Protein AF-W5N809-F1 (afdb_monomer)

Structure (mmCIF, N/CA/C/O backbone):
data_AF-W5N809-F1
#
_entry.id   AF-W5N809-F1
#
loop_
_atom_site.group_PDB
_atom_site.id
_atom_site.type_symbol
_atom_site.label_atom_id
_atom_site.label_alt_id
_atom_site.label_comp_id
_atom_site.label_asym_id
_atom_site.label_entity_id
_atom_site.label_seq_id
_atom_site.pdbx_PDB_ins_code
_atom_site.Cartn_x
_atom_site.Cartn_y
_atom_site.Cartn_z
_atom_site.occupancy
_atom_site.B_iso_or_equiv
_atom_site.auth_seq_id
_atom_site.auth_comp_id
_atom_site.auth_asym_id
_atom_site.auth_atom_id
_atom_site.pdbx_PDB_model_num
ATOM 1 N N . MET A 1 1 ? 4.120 -49.396 17.254 1.00 45.12 1 MET A N 1
ATOM 2 C CA . MET A 1 1 ? 3.481 -48.370 18.105 1.00 45.12 1 MET A CA 1
ATOM 3 C C . MET A 1 1 ? 2.300 -47.808 17.339 1.00 45.12 1 MET A C 1
ATOM 5 O O . MET A 1 1 ? 2.415 -47.616 16.138 1.00 45.12 1 MET A O 1
ATOM 9 N N . SER A 1 2 ? 1.157 -47.740 18.014 1.00 42.94 2 SER A N 1
ATOM 10 C CA . SER A 1 2 ? -0.187 -47.775 17.434 1.00 42.94 2 SER A CA 1
ATOM 11 C C . SER A 1 2 ? -0.578 -46.507 16.678 1.00 42.94 2 SER A C 1
ATOM 13 O O . SER A 1 2 ? -0.330 -45.399 17.140 1.00 42.94 2 SER A O 1
ATOM 15 N N . VAL A 1 3 ? -1.250 -46.720 15.551 1.00 56.84 3 VAL A N 1
ATOM 16 C CA . VAL A 1 3 ? -1.992 -45.737 14.760 1.00 56.84 3 VAL A CA 1
ATOM 17 C C . VAL A 1 3 ? -3.218 -45.287 15.561 1.00 56.84 3 VAL A C 1
ATOM 19 O O . VAL A 1 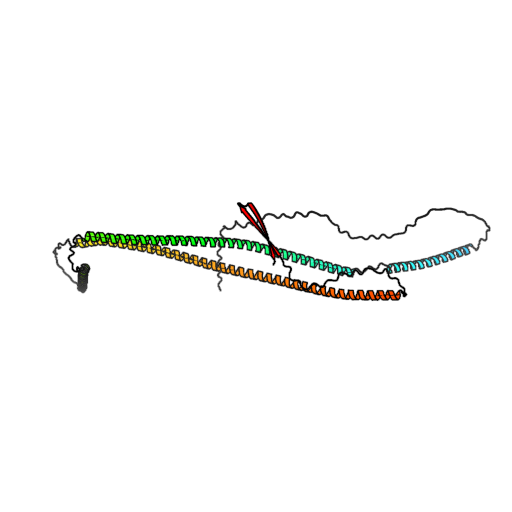3 ? -3.950 -46.144 16.051 1.00 56.84 3 VAL A O 1
ATOM 22 N N . TYR A 1 4 ? -3.454 -43.978 15.667 1.00 46.62 4 TYR A N 1
ATOM 23 C CA . TYR A 1 4 ? -4.775 -43.414 15.958 1.00 46.62 4 TYR A CA 1
ATOM 24 C C . TYR A 1 4 ? -4.985 -42.173 15.092 1.00 46.62 4 TYR A C 1
ATOM 26 O O . TYR A 1 4 ? -4.542 -41.073 15.410 1.00 46.62 4 TYR A O 1
ATOM 34 N N . SER A 1 5 ? -5.649 -42.397 13.961 1.00 52.38 5 SER A N 1
ATOM 35 C CA . SER A 1 5 ? -6.382 -41.378 13.221 1.00 52.38 5 SER A CA 1
ATOM 36 C C . SER A 1 5 ? -7.607 -40.977 14.046 1.00 52.38 5 SER A C 1
ATOM 38 O O . SER A 1 5 ? -8.384 -41.848 14.439 1.00 52.38 5 SER A O 1
ATOM 40 N N . LEU A 1 6 ? -7.794 -39.680 14.289 1.00 42.66 6 LEU A N 1
ATOM 41 C CA . LEU A 1 6 ? -9.067 -39.120 14.745 1.00 42.66 6 LEU A CA 1
ATOM 42 C C . LEU A 1 6 ? -9.562 -38.063 13.745 1.00 42.66 6 LEU A C 1
ATOM 44 O O . LEU A 1 6 ? -8.736 -37.440 13.078 1.00 42.66 6 LEU A O 1
ATOM 48 N N . PRO A 1 7 ? -10.889 -37.913 13.592 1.00 53.91 7 PRO A N 1
ATOM 49 C CA . PRO A 1 7 ? -11.519 -37.414 12.375 1.00 53.91 7 PRO A CA 1
ATOM 50 C C . PRO A 1 7 ? -11.712 -35.893 12.391 1.00 53.91 7 PRO A C 1
ATOM 52 O O . PRO A 1 7 ? -11.989 -35.308 13.437 1.00 53.91 7 PRO A O 1
ATOM 55 N N . GLU A 1 8 ? -11.635 -35.276 11.210 1.00 42.34 8 GLU A N 1
ATOM 56 C CA . GLU A 1 8 ? -12.064 -33.894 10.970 1.00 42.34 8 GLU A CA 1
ATOM 57 C C . GLU A 1 8 ? -13.555 -33.705 11.315 1.00 42.34 8 GLU A C 1
ATOM 59 O O . GLU A 1 8 ? -14.395 -34.483 10.848 1.00 42.34 8 GLU A O 1
ATOM 64 N N . PRO A 1 9 ? -13.932 -32.655 12.065 1.00 47.25 9 PRO A N 1
ATOM 65 C CA . PRO A 1 9 ? -15.312 -32.207 12.115 1.00 47.25 9 PRO A CA 1
ATOM 66 C C . PRO A 1 9 ? -15.609 -31.327 10.894 1.00 47.25 9 PRO A C 1
ATOM 68 O O . PRO A 1 9 ? -15.139 -30.195 10.780 1.00 47.25 9 PRO A O 1
ATOM 71 N N . ALA A 1 10 ? -16.428 -31.853 9.986 1.00 45.56 10 ALA A N 1
ATOM 72 C CA . ALA A 1 10 ? -17.086 -31.069 8.952 1.00 45.56 10 ALA A CA 1
ATOM 73 C C . ALA A 1 10 ? -18.069 -30.082 9.607 1.00 45.56 10 ALA A C 1
ATOM 75 O O . ALA A 1 10 ? -19.110 -30.487 10.126 1.00 45.56 10 ALA A O 1
ATOM 76 N N . TYR A 1 11 ? -17.749 -28.789 9.567 1.00 43.16 11 TYR A N 1
ATOM 77 C CA . TYR A 1 11 ? -18.704 -27.723 9.860 1.00 43.16 11 TYR A CA 1
ATOM 78 C C . TYR A 1 11 ? -19.358 -27.256 8.548 1.00 43.16 11 TYR A C 1
ATOM 80 O O . TYR A 1 11 ? -18.646 -26.832 7.635 1.00 43.16 11 TYR A O 1
ATOM 88 N N . PRO A 1 12 ? -20.697 -27.315 8.414 1.00 53.00 12 PRO A N 1
ATOM 89 C CA . PRO A 1 12 ? -21.391 -26.703 7.293 1.00 53.00 12 PRO A CA 1
ATOM 90 C C . PRO A 1 12 ? -21.351 -25.178 7.445 1.00 53.00 12 PRO A C 1
ATOM 92 O O . PRO A 1 12 ? -21.864 -24.623 8.416 1.00 53.00 12 PRO A O 1
ATOM 95 N N . MET A 1 13 ? -20.734 -24.506 6.473 1.00 42.03 13 MET A N 1
ATOM 96 C CA . MET A 1 13 ? -20.798 -23.052 6.315 1.00 42.03 13 MET A CA 1
ATOM 97 C C . MET A 1 13 ? -22.267 -22.599 6.215 1.00 42.03 13 MET A C 1
ATOM 99 O O . MET A 1 13 ? -22.999 -23.128 5.376 1.00 42.03 13 MET A O 1
ATOM 103 N N . PRO A 1 14 ? -22.717 -21.611 7.007 1.00 50.41 14 PRO A N 1
ATOM 104 C CA . PRO A 1 14 ? -24.023 -20.995 6.814 1.00 50.41 14 PRO A CA 1
ATOM 105 C C . PRO A 1 14 ? -24.088 -20.275 5.457 1.00 50.41 14 PRO A C 1
ATOM 107 O O . PRO A 1 14 ? -23.320 -19.349 5.194 1.00 50.41 14 PRO A O 1
ATOM 110 N N . GLU A 1 15 ? -25.033 -20.677 4.602 1.00 48.53 15 GLU A N 1
ATOM 111 C CA . GLU A 1 15 ? -25.402 -20.019 3.340 1.00 48.53 15 GLU A CA 1
ATOM 112 C C . GLU A 1 15 ? -25.991 -18.615 3.577 1.00 48.53 15 GLU A C 1
ATOM 114 O O . GLU A 1 15 ? -27.173 -18.373 3.348 1.00 48.53 15 GLU A O 1
ATOM 119 N N . ARG A 1 16 ? -25.207 -17.653 4.068 1.00 47.84 16 ARG A N 1
ATOM 120 C CA . ARG A 1 16 ? -25.655 -16.254 4.184 1.00 47.84 16 ARG A CA 1
ATOM 121 C C . ARG A 1 16 ? -24.536 -15.230 4.023 1.00 47.84 16 ARG A C 1
ATOM 123 O O . ARG A 1 16 ? -24.536 -14.231 4.713 1.00 47.84 16 ARG A O 1
ATOM 130 N N . PHE A 1 17 ? -23.636 -15.417 3.059 1.00 43.97 17 PHE A N 1
ATOM 131 C CA . PHE A 1 17 ? -22.855 -14.303 2.484 1.00 43.97 17 PHE A CA 1
ATOM 132 C C . PHE A 1 17 ? -22.517 -14.520 0.995 1.00 43.97 17 PHE A C 1
ATOM 134 O O . PHE A 1 17 ? -21.490 -14.082 0.492 1.00 43.97 17 PHE A O 1
ATOM 141 N N . SER A 1 18 ? -23.413 -15.160 0.237 1.00 40.22 18 SER A N 1
ATOM 142 C CA . SER A 1 18 ? -23.245 -15.369 -1.214 1.00 40.22 18 SER A CA 1
ATOM 143 C C . SER A 1 18 ? -23.862 -14.263 -2.083 1.00 40.22 18 SER A C 1
ATOM 145 O O . SER A 1 18 ? -24.192 -14.517 -3.238 1.00 40.22 18 SER A O 1
ATOM 147 N N . GLN A 1 19 ? -24.060 -13.040 -1.570 1.00 44.53 19 GLN A N 1
ATOM 148 C CA . GLN A 1 19 ? -24.781 -12.000 -2.327 1.00 44.53 19 GLN A CA 1
ATOM 149 C C . GLN A 1 19 ? -24.095 -10.645 -2.516 1.00 44.53 19 GLN A C 1
ATOM 151 O O . GLN A 1 19 ? -24.745 -9.745 -3.039 1.00 44.53 19 GLN A O 1
ATOM 156 N N . LEU A 1 20 ? -22.796 -10.484 -2.242 1.00 44.31 20 LEU A N 1
ATOM 157 C CA . LEU A 1 20 ? -22.139 -9.197 -2.544 1.00 44.31 20 LEU A CA 1
ATOM 158 C C . LEU A 1 20 ? -20.791 -9.247 -3.260 1.00 44.31 20 LEU A C 1
ATOM 160 O O . LEU A 1 20 ? -20.145 -8.218 -3.402 1.00 44.31 20 LEU A O 1
ATOM 164 N N . ILE A 1 21 ? -20.426 -10.386 -3.849 1.00 41.78 21 ILE A N 1
ATOM 165 C CA . ILE A 1 21 ? -19.386 -10.416 -4.883 1.00 41.78 21 ILE A CA 1
ATOM 166 C C . ILE A 1 21 ? -19.882 -11.296 -6.030 1.00 41.78 21 ILE A C 1
ATOM 168 O O . ILE A 1 21 ? -19.600 -12.488 -6.108 1.00 41.78 21 ILE A O 1
ATOM 172 N N . LYS A 1 22 ? -20.665 -10.703 -6.938 1.00 37.28 22 LYS A N 1
ATOM 173 C CA . LYS A 1 22 ? -20.749 -11.231 -8.302 1.00 37.28 22 LYS A CA 1
ATOM 174 C C . LYS A 1 22 ? -19.493 -10.749 -9.029 1.00 37.28 22 LYS A C 1
ATOM 176 O O . LYS A 1 22 ? -19.336 -9.532 -9.146 1.00 37.28 22 LYS A O 1
ATOM 181 N N . PRO A 1 23 ? -18.632 -11.625 -9.573 1.00 36.91 23 PRO A N 1
ATOM 182 C CA . PRO A 1 23 ? -17.748 -11.184 -10.635 1.00 36.91 23 PRO A CA 1
ATOM 183 C C . PRO A 1 23 ? -18.656 -10.771 -11.794 1.00 36.91 23 PRO A C 1
ATOM 185 O O . PRO A 1 23 ? -19.463 -11.563 -12.286 1.00 36.91 23 PRO A O 1
ATOM 188 N N . SER A 1 24 ? -18.590 -9.500 -12.182 1.00 31.48 24 SER A N 1
ATOM 189 C CA . SER A 1 24 ? -19.286 -9.004 -13.362 1.00 31.48 24 SER A CA 1
ATOM 190 C C . SER A 1 24 ? -18.660 -9.657 -14.594 1.00 31.48 24 SER A C 1
ATOM 192 O O . SER A 1 24 ? -17.727 -9.145 -15.203 1.00 31.48 24 SER A O 1
ATOM 194 N N . SER A 1 25 ? -19.160 -10.835 -14.957 1.00 47.28 25 SER A N 1
ATOM 195 C CA . SER A 1 25 ? -18.941 -11.441 -16.260 1.00 47.28 25 SER A CA 1
ATOM 196 C C . SER A 1 25 ? -19.860 -10.748 -17.263 1.00 47.28 25 SER A C 1
ATOM 198 O O . SER A 1 25 ? -20.949 -11.237 -17.576 1.00 47.28 25 SER A O 1
ATOM 200 N N . ARG A 1 26 ? -19.437 -9.584 -17.760 1.00 35.19 26 ARG A N 1
ATOM 201 C CA . ARG A 1 26 ? -19.942 -9.014 -19.011 1.00 35.19 26 ARG A CA 1
ATOM 202 C C . ARG A 1 26 ? -18.791 -8.408 -19.815 1.00 35.19 26 ARG A C 1
ATOM 204 O O . ARG A 1 26 ? -18.358 -7.304 -19.530 1.00 35.19 26 ARG A O 1
ATOM 211 N N . LEU A 1 27 ? -18.419 -9.161 -20.859 1.00 35.66 27 LEU A N 1
ATOM 212 C CA . LEU A 1 27 ? -17.997 -8.708 -22.195 1.00 35.66 27 LEU A CA 1
ATOM 213 C C . LEU A 1 27 ? -16.630 -7.993 -22.237 1.00 35.66 27 LEU A C 1
ATOM 215 O O . LEU A 1 27 ? -16.499 -6.862 -21.803 1.00 35.66 27 LEU A O 1
ATOM 219 N N . SER A 1 28 ? -15.531 -8.553 -22.751 1.00 42.38 28 SER A N 1
ATOM 220 C CA . SER A 1 28 ? -15.336 -9.245 -24.038 1.00 42.38 28 SER A CA 1
ATOM 221 C C . SER A 1 28 ? -16.000 -8.558 -25.240 1.00 42.38 28 SER A C 1
ATOM 223 O O . SER A 1 28 ? -16.699 -9.212 -26.003 1.00 42.38 28 SER A O 1
ATOM 225 N N . SER A 1 29 ? -15.782 -7.253 -25.434 1.00 40.00 29 SER A N 1
ATOM 226 C CA . SER A 1 29 ? -15.787 -6.641 -26.777 1.00 40.00 29 SER A CA 1
ATOM 227 C C . SER A 1 29 ? -15.299 -5.189 -26.746 1.00 40.00 29 SER A C 1
ATOM 229 O O . SER A 1 29 ? -16.107 -4.274 -26.655 1.00 40.00 29 SER A O 1
ATOM 231 N N . LEU A 1 30 ? -13.993 -4.963 -26.886 1.00 36.69 30 LEU A N 1
ATOM 232 C CA . LEU A 1 30 ? -13.459 -3.712 -27.447 1.00 36.69 30 LEU A CA 1
ATOM 233 C C . LEU A 1 30 ? -12.203 -4.017 -28.282 1.00 36.69 30 LEU A C 1
ATOM 235 O O . LEU A 1 30 ? -11.138 -3.435 -28.120 1.00 36.69 30 LEU A O 1
ATOM 239 N N . THR A 1 31 ? -12.337 -4.954 -29.219 1.00 43.19 31 THR A N 1
ATOM 240 C CA . THR A 1 31 ? -11.533 -4.973 -30.444 1.00 43.19 31 THR A CA 1
ATOM 241 C C . THR A 1 31 ? -12.338 -4.250 -31.516 1.00 43.19 31 THR A C 1
ATOM 243 O O . THR A 1 31 ? -13.269 -4.805 -32.091 1.00 43.19 31 THR A O 1
ATOM 246 N N . GLY A 1 32 ? -12.033 -2.976 -31.768 1.00 36.75 32 GLY A N 1
ATOM 247 C CA . GLY A 1 32 ? -12.775 -2.250 -32.797 1.00 36.75 32 GLY A CA 1
ATOM 248 C C . GLY A 1 32 ? -12.589 -0.744 -32.833 1.00 36.75 32 GLY A C 1
ATOM 249 O O . GLY A 1 32 ? -13.577 -0.031 -32.744 1.00 36.75 32 GLY A O 1
ATOM 250 N N . LEU A 1 33 ? -11.361 -0.257 -33.039 1.00 31.53 33 LEU A N 1
ATOM 251 C CA . LEU A 1 33 ? -11.151 0.937 -33.870 1.00 31.53 33 LEU A CA 1
ATOM 252 C C . LEU A 1 33 ? -9.714 1.020 -34.414 1.00 31.53 33 LEU A C 1
ATOM 254 O O . LEU A 1 33 ? -9.012 2.009 -34.239 1.00 31.53 33 LEU A O 1
ATOM 258 N N . VAL A 1 34 ? -9.279 -0.009 -35.147 1.00 32.19 34 VAL A N 1
ATOM 259 C CA . VAL A 1 34 ? -8.199 0.173 -36.128 1.00 32.19 34 VAL A CA 1
ATOM 260 C C . VAL A 1 34 ? -8.836 0.772 -37.379 1.00 32.19 34 VAL A C 1
ATOM 262 O O . VAL A 1 34 ? -9.317 0.063 -38.264 1.00 32.19 34 VAL A O 1
ATOM 265 N N . ARG A 1 35 ? -8.871 2.105 -37.457 1.00 32.38 35 ARG A N 1
ATOM 266 C CA . ARG A 1 35 ? -9.074 2.794 -38.735 1.00 32.38 35 ARG A CA 1
ATOM 267 C C . ARG A 1 35 ? -7.762 2.768 -39.518 1.00 32.38 35 ARG A C 1
ATOM 269 O O . ARG A 1 35 ? -6.883 3.595 -39.336 1.00 32.38 35 ARG A O 1
ATOM 276 N N . LYS A 1 36 ? -7.670 1.740 -40.361 1.00 30.50 36 LYS A N 1
ATOM 277 C CA . LYS A 1 36 ? -7.179 1.733 -41.746 1.00 30.50 36 LYS A CA 1
ATOM 278 C C . LYS A 1 36 ? -6.449 3.014 -42.200 1.00 30.50 36 LYS A C 1
ATOM 280 O O . LYS A 1 36 ? -7.088 3.995 -42.564 1.00 30.50 36 LYS A O 1
ATOM 285 N N . ALA A 1 37 ? -5.129 2.916 -42.320 1.00 27.19 37 ALA A N 1
ATOM 286 C CA . ALA A 1 37 ? -4.354 3.642 -43.319 1.00 27.19 37 ALA A CA 1
ATOM 287 C C . ALA A 1 37 ? -3.410 2.640 -44.001 1.00 27.19 37 ALA A C 1
ATOM 289 O O . ALA A 1 37 ? -2.415 2.200 -43.441 1.00 27.19 37 ALA A O 1
ATOM 290 N N . SER A 1 38 ? -3.871 2.198 -45.167 1.00 31.34 38 SER A N 1
ATOM 291 C CA . SER A 1 38 ? -3.137 1.909 -46.399 1.00 31.34 38 SER A CA 1
ATOM 292 C C . SER A 1 38 ? -1.698 1.387 -46.318 1.00 31.34 38 SER A C 1
ATOM 294 O O . SER A 1 38 ? -0.768 2.056 -45.882 1.00 31.34 38 SER A O 1
ATOM 296 N N . SER A 1 39 ? -1.536 0.206 -46.910 1.00 35.53 39 SER A N 1
ATOM 297 C CA . SER A 1 39 ? -0.289 -0.418 -47.340 1.00 35.53 39 SER A CA 1
ATOM 298 C C . SER A 1 39 ? 0.699 0.547 -48.014 1.00 35.53 39 SER A C 1
ATOM 300 O O . SER A 1 39 ? 0.448 1.039 -49.114 1.00 35.53 39 SER A O 1
ATOM 302 N N . LEU A 1 40 ? 1.867 0.704 -47.403 1.00 34.59 40 LEU A N 1
ATOM 303 C CA . LEU A 1 40 ? 3.130 1.051 -48.055 1.00 34.59 40 LEU A CA 1
ATOM 304 C C . LEU A 1 40 ? 4.036 -0.160 -47.776 1.00 34.59 40 LEU A C 1
ATOM 306 O O . LEU A 1 40 ? 4.520 -0.338 -46.668 1.00 34.59 40 LEU A O 1
ATOM 310 N N . GLY A 1 41 ? 4.118 -1.161 -48.650 1.00 33.22 41 GLY A N 1
ATOM 311 C CA . GLY A 1 41 ? 4.627 -0.989 -50.003 1.00 33.22 41 GLY A CA 1
ATOM 312 C C . GLY A 1 41 ? 6.129 -0.742 -49.908 1.00 33.22 41 GLY A C 1
ATOM 313 O O . GLY A 1 41 ? 6.576 0.382 -50.097 1.00 33.22 41 GLY A O 1
ATOM 314 N N . GLY A 1 42 ? 6.889 -1.774 -49.531 1.00 33.72 42 GLY A N 1
ATOM 315 C CA . GLY A 1 42 ? 8.346 -1.737 -49.563 1.00 33.72 42 GLY A CA 1
ATOM 316 C C . GLY A 1 42 ? 8.808 -1.534 -51.000 1.00 33.72 42 GLY A C 1
ATOM 317 O O . GLY A 1 42 ? 8.682 -2.435 -51.824 1.00 33.72 42 GLY A O 1
ATOM 318 N N . ILE A 1 43 ? 9.310 -0.339 -51.298 1.00 36.75 43 ILE A N 1
ATOM 319 C CA . ILE A 1 43 ? 9.938 -0.012 -52.574 1.00 36.75 43 ILE A CA 1
ATOM 320 C C . ILE A 1 43 ? 11.444 -0.023 -52.333 1.00 36.75 43 ILE A C 1
ATOM 322 O O . ILE A 1 43 ? 12.013 0.861 -51.699 1.00 36.75 43 ILE A O 1
ATOM 326 N N . THR A 1 44 ? 12.083 -1.067 -52.841 1.00 45.66 44 THR A N 1
ATOM 327 C CA . THR A 1 44 ? 13.513 -1.089 -53.140 1.00 45.66 44 THR A CA 1
ATOM 328 C C . THR A 1 44 ? 13.837 0.011 -54.159 1.00 45.66 44 THR A C 1
ATOM 330 O O . THR A 1 44 ? 13.128 0.099 -55.165 1.00 45.66 44 THR A O 1
ATOM 333 N N . PRO A 1 45 ? 14.909 0.806 -54.013 1.00 42.03 45 PRO A N 1
ATOM 334 C CA . PRO A 1 45 ? 15.388 1.618 -55.121 1.00 42.03 45 PRO A CA 1
ATOM 335 C C . PRO A 1 45 ? 16.126 0.710 -56.117 1.00 42.03 45 PRO A C 1
ATOM 337 O O . PRO A 1 45 ? 17.269 0.314 -55.904 1.00 42.03 45 PRO A O 1
ATOM 340 N N . THR A 1 46 ? 15.456 0.349 -57.212 1.00 35.69 46 THR A N 1
ATOM 341 C CA . THR A 1 46 ? 16.099 -0.228 -58.398 1.00 35.69 46 THR A CA 1
ATOM 342 C C . THR A 1 46 ? 16.739 0.903 -59.198 1.00 35.69 46 THR A C 1
ATOM 344 O O . THR A 1 46 ? 16.056 1.636 -59.912 1.00 35.69 46 THR A O 1
ATOM 347 N N . THR A 1 47 ? 18.058 1.048 -59.104 1.00 36.62 47 THR A N 1
ATOM 348 C CA . THR A 1 47 ? 18.829 1.939 -59.976 1.00 36.62 47 THR A CA 1
ATOM 349 C C . THR A 1 47 ? 18.927 1.304 -61.365 1.00 36.62 47 THR A C 1
ATOM 351 O O . THR A 1 47 ? 19.732 0.407 -61.601 1.00 36.62 47 THR A O 1
ATOM 354 N N . ARG A 1 48 ? 18.077 1.750 -62.298 1.00 34.16 48 ARG A N 1
ATOM 355 C CA . ARG A 1 48 ? 18.260 1.524 -63.738 1.00 34.16 48 ARG A CA 1
ATOM 356 C C . ARG A 1 48 ? 19.378 2.441 -64.234 1.00 34.16 48 ARG A C 1
ATOM 358 O O . ARG A 1 48 ? 19.208 3.655 -64.234 1.00 34.16 48 ARG A O 1
ATOM 365 N N . ILE A 1 49 ? 20.486 1.868 -64.696 1.00 34.94 49 ILE A N 1
ATOM 366 C CA . ILE A 1 49 ? 21.454 2.566 -65.549 1.00 34.94 49 ILE A CA 1
ATOM 367 C C . ILE A 1 49 ? 21.338 1.940 -66.934 1.00 34.94 49 ILE A C 1
ATOM 369 O O . ILE A 1 49 ? 21.797 0.826 -67.175 1.00 34.94 49 ILE A O 1
ATOM 373 N N . SER A 1 50 ? 20.654 2.661 -67.818 1.00 32.94 50 SER A N 1
ATOM 374 C CA . SER A 1 50 ? 20.619 2.391 -69.249 1.00 32.94 50 SER A CA 1
ATOM 375 C C . SER A 1 50 ? 21.958 2.795 -69.859 1.00 32.94 50 SER A C 1
ATOM 377 O O . SER A 1 50 ? 22.401 3.932 -69.711 1.00 32.94 50 SER A O 1
ATOM 379 N N . THR A 1 51 ? 22.594 1.860 -70.556 1.00 36.28 51 THR A N 1
ATOM 380 C CA . THR A 1 51 ? 23.765 2.097 -71.400 1.00 36.28 51 THR A CA 1
ATOM 381 C C . THR A 1 51 ? 23.351 2.870 -72.649 1.00 36.28 51 THR A C 1
ATOM 383 O O . THR A 1 51 ? 22.521 2.401 -73.428 1.00 36.28 51 THR A O 1
ATOM 386 N N . SER A 1 52 ? 23.938 4.046 -72.840 1.00 31.00 52 SER A N 1
ATOM 387 C CA . SER A 1 52 ? 23.867 4.843 -74.059 1.00 31.00 52 SER A CA 1
ATOM 388 C C . SER A 1 52 ? 24.671 4.168 -75.174 1.00 31.00 52 SER A C 1
ATOM 390 O O . SER A 1 52 ? 25.900 4.186 -75.177 1.00 31.00 52 SER A O 1
ATOM 392 N N . SER A 1 53 ? 23.970 3.563 -76.132 1.00 34.19 53 SER A N 1
ATOM 393 C CA . SER A 1 53 ? 24.525 3.186 -77.429 1.00 34.19 53 SER A CA 1
ATOM 394 C C . SER A 1 53 ? 24.222 4.267 -78.467 1.00 34.19 53 SER A C 1
ATOM 396 O O . SER A 1 53 ? 23.178 4.920 -78.470 1.00 34.19 53 SER A O 1
ATOM 398 N N . LEU A 1 54 ? 25.228 4.475 -79.307 1.00 31.45 54 LEU A N 1
ATOM 399 C CA . LEU A 1 54 ? 25.368 5.494 -80.334 1.00 31.45 54 LEU A CA 1
ATOM 400 C C . LEU A 1 54 ? 24.211 5.471 -81.344 1.00 31.45 54 LEU A C 1
ATOM 402 O O . LEU A 1 54 ? 23.919 4.433 -81.932 1.00 31.45 54 LEU A O 1
ATOM 406 N N . SER A 1 55 ? 23.626 6.638 -81.611 1.00 32.47 55 SER A N 1
ATOM 407 C CA . SER A 1 55 ? 22.828 6.888 -82.813 1.00 32.47 55 SER A CA 1
ATOM 408 C C . SER A 1 55 ? 23.569 7.903 -83.684 1.00 32.47 55 SER A C 1
ATOM 410 O O . SER A 1 55 ? 23.691 9.080 -83.356 1.00 32.47 55 SER A O 1
ATOM 412 N N . MET A 1 56 ? 24.134 7.400 -84.780 1.00 39.00 56 MET A N 1
ATOM 413 C CA . MET A 1 56 ? 24.642 8.190 -85.899 1.00 39.00 56 MET A CA 1
ATOM 414 C C . MET A 1 56 ? 23.469 8.520 -86.832 1.00 39.00 56 MET A C 1
ATOM 416 O O . MET A 1 56 ? 22.724 7.602 -87.183 1.00 39.00 56 MET A O 1
ATOM 420 N N . PRO A 1 57 ? 23.286 9.778 -87.263 1.00 37.78 57 PRO A N 1
ATOM 421 C CA . PRO A 1 57 ? 22.331 10.102 -88.310 1.00 37.78 57 PRO A CA 1
ATOM 422 C C . PRO A 1 57 ? 22.925 9.790 -89.691 1.00 37.78 57 PRO A C 1
ATOM 424 O O . PRO A 1 57 ? 24.028 10.211 -90.036 1.00 37.78 57 PRO A O 1
ATOM 427 N N . LEU A 1 58 ? 22.160 9.028 -90.471 1.00 31.28 58 LEU A N 1
ATOM 428 C CA . LEU A 1 58 ? 22.399 8.709 -91.873 1.00 31.28 58 LEU A CA 1
ATOM 429 C C . LEU A 1 58 ? 21.967 9.902 -92.738 1.00 31.28 58 LEU A C 1
ATOM 431 O O . LEU A 1 58 ? 20.778 10.207 -92.828 1.00 31.28 58 LEU A O 1
ATOM 435 N N . THR A 1 59 ? 22.930 10.556 -93.385 1.00 33.88 59 THR A N 1
ATOM 436 C CA . THR A 1 59 ? 22.687 11.592 -94.396 1.00 33.88 59 THR A CA 1
ATOM 437 C C . THR A 1 59 ? 22.740 10.962 -95.787 1.00 33.88 59 THR A C 1
ATOM 439 O O . THR A 1 59 ? 23.723 10.328 -96.163 1.00 33.88 59 THR A O 1
ATOM 442 N N . LEU A 1 60 ? 21.659 11.143 -96.539 1.00 30.80 60 LEU A N 1
ATOM 443 C CA . LEU A 1 60 ? 21.451 10.732 -97.926 1.00 30.80 60 LEU A CA 1
ATOM 444 C C . LEU A 1 60 ? 21.895 11.860 -98.873 1.00 30.80 60 LEU A C 1
ATOM 446 O O . LEU A 1 60 ? 21.263 12.913 -98.846 1.00 30.80 60 LEU A O 1
ATOM 450 N N . TYR A 1 61 ? 22.912 11.648 -99.727 1.00 32.97 61 TYR A N 1
ATOM 451 C CA . TYR A 1 61 ? 23.124 12.453 -100.948 1.00 32.97 61 TYR A CA 1
ATOM 452 C C . TYR A 1 61 ? 24.142 11.843 -101.947 1.00 32.97 61 TYR A C 1
ATOM 454 O O . TYR A 1 61 ? 25.298 11.656 -101.582 1.00 32.97 61 TYR A O 1
ATOM 462 N N . GLY A 1 62 ? 23.707 11.632 -103.206 1.00 30.41 62 GLY A N 1
ATOM 463 C CA . GLY A 1 62 ? 24.499 11.521 -104.462 1.00 30.41 62 GLY A CA 1
ATOM 464 C C . GLY A 1 62 ? 25.375 10.264 -104.656 1.00 30.41 62 GLY A C 1
ATOM 465 O O . GLY A 1 62 ? 26.032 9.826 -103.731 1.00 30.41 62 GLY A O 1
ATOM 466 N N . GLY A 1 63 ? 25.502 9.593 -105.807 1.00 31.38 63 GLY A N 1
ATOM 467 C CA . GLY A 1 63 ? 25.128 9.862 -107.199 1.00 31.38 63 GLY A CA 1
ATOM 468 C C . GLY A 1 63 ? 26.292 9.463 -108.139 1.00 31.38 63 GLY A C 1
ATOM 469 O O . GLY A 1 63 ? 27.363 10.041 -108.019 1.00 31.38 63 GLY A O 1
ATOM 470 N N . GLY A 1 64 ? 26.063 8.529 -109.083 1.00 30.42 64 GLY A N 1
ATOM 471 C CA . GLY A 1 64 ? 26.910 8.234 -110.270 1.00 30.42 64 GLY A CA 1
ATOM 472 C C . GLY A 1 64 ? 28.164 7.367 -110.024 1.00 30.42 64 GLY A C 1
ATOM 473 O O . GLY A 1 64 ? 28.803 7.485 -108.993 1.00 30.42 64 GLY A O 1
ATOM 474 N N . GLY A 1 65 ? 28.615 6.454 -110.888 1.00 32.00 65 GLY A N 1
ATOM 475 C CA . GLY A 1 65 ? 28.232 6.027 -112.235 1.00 32.00 65 GLY A CA 1
ATOM 476 C C . GLY A 1 65 ? 29.075 4.790 -112.618 1.00 32.00 65 GLY A C 1
ATOM 477 O O . GLY A 1 65 ? 30.144 4.565 -112.053 1.00 32.00 65 GLY A O 1
ATOM 478 N N . GLY A 1 66 ? 28.561 3.956 -113.527 1.00 32.16 66 GLY A N 1
ATOM 479 C CA . GLY A 1 66 ? 29.226 2.752 -114.041 1.00 32.16 66 GLY A CA 1
ATOM 480 C C . GLY A 1 66 ? 29.815 2.919 -115.450 1.00 32.16 66 GLY A C 1
ATOM 481 O O . GLY A 1 66 ? 29.602 3.940 -116.099 1.00 32.16 66 GLY A O 1
ATOM 482 N N . GLY A 1 67 ? 30.492 1.861 -115.920 1.00 32.28 67 GLY A N 1
ATOM 483 C CA . GLY A 1 67 ? 31.014 1.670 -117.289 1.00 32.28 67 GLY A CA 1
ATOM 484 C C . GLY A 1 67 ? 32.553 1.637 -117.323 1.00 32.28 67 GLY A C 1
ATOM 485 O O . GLY A 1 67 ? 33.181 2.532 -116.782 1.00 32.28 67 GLY A O 1
ATOM 486 N N . GLY A 1 68 ? 33.274 0.651 -117.865 1.00 32.19 68 GLY A N 1
ATOM 487 C CA . GLY A 1 68 ? 32.941 -0.428 -118.797 1.00 32.19 68 GLY A CA 1
ATOM 488 C C . GLY A 1 68 ? 33.523 -0.150 -120.194 1.00 32.19 68 GLY A C 1
ATOM 489 O O . GLY A 1 68 ? 33.081 0.804 -120.825 1.00 32.19 68 GLY A O 1
ATOM 490 N N . SER A 1 69 ? 34.398 -1.052 -120.688 1.00 38.53 69 SER A N 1
ATOM 491 C CA . SER A 1 69 ? 34.946 -1.172 -122.075 1.00 38.53 69 SER A CA 1
ATOM 492 C C . SER A 1 69 ? 36.245 -0.383 -122.365 1.00 38.53 69 SER A C 1
ATOM 494 O O . SER A 1 69 ? 36.416 0.703 -121.837 1.00 38.53 69 SER A O 1
ATOM 496 N N . SER A 1 70 ? 37.209 -0.791 -123.208 1.00 37.25 70 SER A N 1
ATOM 497 C CA . SER A 1 70 ? 37.496 -2.008 -124.000 1.00 37.25 70 SER A CA 1
ATOM 498 C C . SER A 1 70 ? 38.808 -1.805 -124.800 1.00 37.25 70 SER A C 1
ATOM 500 O O . SER A 1 70 ? 39.135 -0.664 -125.111 1.00 37.25 70 SER A O 1
ATOM 502 N N . ALA A 1 71 ? 39.406 -2.919 -125.261 1.00 36.88 71 ALA A N 1
ATOM 503 C CA . ALA A 1 71 ? 40.207 -3.111 -126.494 1.00 36.88 71 ALA A CA 1
ATOM 504 C C . ALA A 1 71 ? 41.754 -3.149 -126.409 1.00 36.88 71 ALA A C 1
ATOM 506 O O . ALA A 1 71 ? 42.398 -2.190 -125.999 1.00 36.88 71 ALA A O 1
ATOM 507 N N . GLY A 1 72 ? 42.339 -4.255 -126.914 1.00 35.22 72 GLY A N 1
ATOM 508 C CA . GLY A 1 72 ? 43.780 -4.359 -127.203 1.00 35.22 72 GLY A CA 1
ATOM 509 C C . GLY A 1 72 ? 44.402 -5.764 -127.367 1.00 35.22 72 GLY A C 1
ATOM 510 O O . GLY A 1 72 ? 45.389 -6.043 -126.711 1.00 35.22 72 GLY A O 1
ATOM 511 N N . SER A 1 73 ? 43.814 -6.634 -128.202 1.00 39.94 73 SER A N 1
ATOM 512 C CA . SER A 1 73 ? 44.402 -7.762 -128.978 1.00 39.94 73 SER A CA 1
ATOM 513 C C . SER A 1 73 ? 45.811 -8.332 -128.650 1.00 39.94 73 SER A C 1
ATOM 515 O O . SER A 1 73 ? 46.810 -7.642 -128.823 1.00 39.94 73 SER A O 1
ATOM 517 N N . CYS A 1 74 ? 45.921 -9.646 -128.385 1.00 41.53 74 CYS A N 1
ATOM 518 C CA . CYS A 1 74 ? 46.501 -10.638 -129.323 1.00 41.53 74 CYS A CA 1
ATOM 519 C C . CYS A 1 74 ? 46.418 -12.082 -128.771 1.00 41.53 74 CYS A C 1
ATOM 521 O O . CYS A 1 74 ? 46.261 -12.317 -127.578 1.00 41.53 74 CYS A O 1
ATOM 523 N N . SER A 1 75 ? 46.432 -13.043 -129.693 1.00 37.75 75 SER A N 1
ATOM 524 C CA . SER A 1 75 ? 45.954 -14.424 -129.580 1.00 37.75 75 SER A CA 1
ATOM 525 C C . SER A 1 75 ? 47.103 -15.446 -129.606 1.00 37.75 75 SER A C 1
ATOM 527 O O . SER A 1 75 ? 48.028 -15.295 -130.394 1.00 37.75 75 SER A O 1
ATOM 529 N N . SER A 1 76 ? 46.942 -16.528 -128.830 1.00 39.75 76 SER A N 1
ATOM 530 C CA . SER A 1 76 ? 47.475 -17.895 -129.037 1.00 39.75 76 SER A CA 1
ATOM 531 C C . SER A 1 76 ? 48.982 -18.188 -128.889 1.00 39.75 76 SER A C 1
ATOM 533 O O . SER A 1 76 ? 49.729 -18.147 -129.860 1.00 39.75 76 SER A O 1
ATOM 535 N N . LEU A 1 77 ? 49.365 -18.719 -127.716 1.00 48.47 77 LEU A N 1
ATOM 536 C CA . LEU A 1 77 ? 50.427 -19.730 -127.543 1.00 48.47 77 LEU A CA 1
ATOM 537 C C . LEU A 1 77 ? 49.915 -20.834 -126.597 1.00 48.47 77 LEU A C 1
ATOM 539 O O . LEU A 1 77 ? 50.047 -20.785 -125.381 1.00 48.47 77 LEU A O 1
ATOM 543 N N . ILE A 1 78 ? 49.234 -21.818 -127.177 1.00 53.19 78 ILE A N 1
ATOM 544 C CA . ILE A 1 78 ? 48.638 -22.969 -126.490 1.00 53.19 78 ILE A CA 1
ATOM 545 C C . ILE A 1 78 ? 49.728 -24.038 -126.295 1.00 53.19 78 ILE A C 1
ATOM 547 O O . ILE A 1 78 ? 50.255 -24.540 -127.285 1.00 53.19 78 ILE A O 1
ATOM 551 N N . GLY A 1 79 ? 50.049 -24.419 -125.046 1.00 49.09 79 GLY A N 1
ATOM 552 C CA . GLY A 1 79 ? 50.736 -25.699 -124.776 1.00 49.09 79 GLY A CA 1
ATOM 553 C C . GLY A 1 79 ? 51.501 -25.875 -123.452 1.00 49.09 79 GLY A C 1
ATOM 554 O O . GLY A 1 79 ? 51.506 -26.982 -122.922 1.00 49.09 79 GLY A O 1
ATOM 555 N N . ALA A 1 80 ? 52.111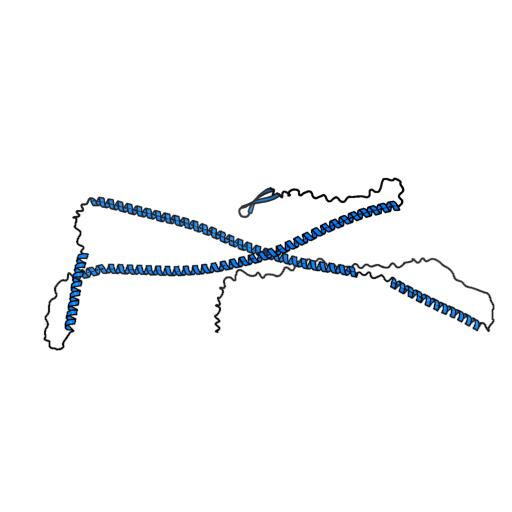 -24.827 -122.883 1.00 52.16 80 ALA A N 1
ATOM 556 C CA . ALA A 1 80 ? 52.920 -24.912 -121.645 1.00 52.16 80 ALA A CA 1
ATOM 557 C C . ALA A 1 80 ? 52.371 -24.050 -120.489 1.00 52.16 80 ALA A C 1
ATOM 559 O O . ALA A 1 80 ? 52.577 -24.357 -119.311 1.00 52.16 80 ALA A O 1
ATOM 560 N N . ASP A 1 81 ? 51.587 -23.024 -120.825 1.00 56.41 81 ASP A N 1
ATOM 561 C CA . ASP A 1 81 ? 51.056 -22.051 -119.874 1.00 56.41 81 ASP A CA 1
ATOM 562 C C . ASP A 1 81 ? 49.946 -22.602 -118.980 1.00 56.41 81 ASP A C 1
ATOM 564 O O . ASP A 1 81 ? 49.796 -22.132 -117.864 1.00 56.41 81 ASP A O 1
ATOM 568 N N . GLY A 1 82 ? 49.196 -23.635 -119.380 1.00 56.62 82 GLY A N 1
ATOM 569 C CA . GLY A 1 82 ? 48.113 -24.199 -118.553 1.00 56.62 82 GLY A CA 1
ATOM 570 C C . GLY A 1 82 ? 48.598 -24.781 -117.216 1.00 56.62 82 GLY A C 1
ATOM 571 O O . GLY A 1 82 ? 47.935 -24.658 -116.189 1.00 56.62 82 GLY A O 1
ATOM 572 N N . LYS A 1 83 ? 49.798 -25.375 -117.205 1.00 72.12 83 LYS A N 1
ATOM 573 C CA . LYS A 1 83 ? 50.408 -25.929 -115.987 1.00 72.12 83 LYS A CA 1
ATOM 574 C C . LYS A 1 83 ? 51.069 -24.838 -115.144 1.00 72.12 83 LYS A C 1
ATOM 576 O O . LYS A 1 83 ? 50.901 -24.839 -113.931 1.00 72.12 83 LYS A O 1
ATOM 581 N N . ALA A 1 84 ? 51.755 -23.888 -115.781 1.00 70.19 84 ALA A N 1
ATOM 582 C CA . ALA A 1 84 ? 52.355 -22.737 -115.104 1.00 70.19 84 ALA A CA 1
ATOM 583 C C . ALA A 1 84 ? 51.295 -21.790 -114.508 1.00 70.19 84 ALA A C 1
ATOM 585 O O . ALA A 1 84 ? 51.475 -21.269 -113.412 1.00 70.19 84 ALA A O 1
ATOM 586 N N . THR A 1 85 ? 50.154 -21.617 -115.178 1.00 68.75 85 THR A N 1
ATOM 587 C CA . THR A 1 85 ? 49.004 -20.848 -114.675 1.00 68.75 85 THR A CA 1
ATOM 588 C C . THR A 1 85 ? 48.298 -21.563 -113.527 1.00 68.75 85 THR A C 1
ATOM 590 O O . THR A 1 85 ? 47.980 -20.914 -112.534 1.00 68.75 85 THR A O 1
ATOM 593 N N . MET A 1 86 ? 48.131 -22.891 -113.587 1.00 78.06 86 MET A N 1
ATOM 594 C CA . MET A 1 86 ? 47.642 -23.681 -112.446 1.00 78.06 86 MET A CA 1
ATOM 595 C C . MET A 1 86 ? 48.602 -23.644 -111.255 1.00 78.06 86 MET A C 1
ATOM 597 O O . MET A 1 86 ? 48.161 -23.597 -110.111 1.00 78.06 86 MET A O 1
ATOM 601 N N . GLN A 1 87 ? 49.908 -23.625 -111.511 1.00 80.62 87 GLN A N 1
ATOM 602 C CA . GLN A 1 87 ? 50.914 -23.504 -110.464 1.00 80.62 87 GLN A CA 1
ATOM 603 C C . GLN A 1 87 ? 50.904 -22.104 -109.842 1.00 80.62 87 GLN A C 1
ATOM 605 O O . GLN A 1 87 ? 50.844 -22.001 -108.628 1.00 80.62 87 GLN A O 1
ATOM 610 N N . ASN A 1 88 ? 50.786 -21.040 -110.643 1.00 84.75 88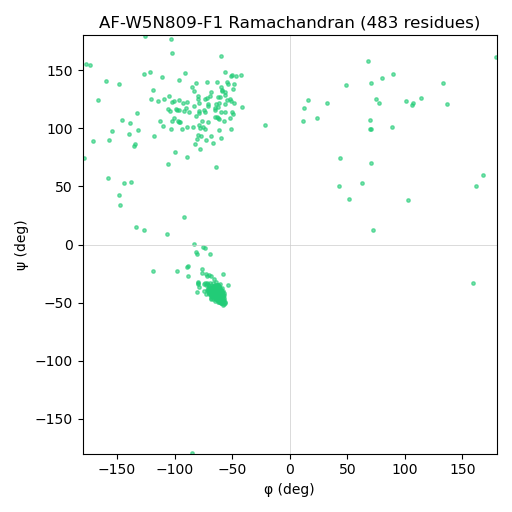 ASN A N 1
ATOM 611 C CA . ASN A 1 88 ? 50.608 -19.672 -110.148 1.00 84.75 88 ASN A CA 1
ATOM 612 C C . ASN A 1 88 ? 49.324 -19.512 -109.315 1.00 84.75 88 ASN A C 1
ATOM 614 O O . ASN A 1 88 ? 49.334 -18.853 -108.277 1.00 84.75 88 ASN A O 1
ATOM 618 N N . LEU A 1 89 ? 48.220 -20.142 -109.736 1.00 86.25 89 LEU A N 1
ATOM 619 C CA . LEU A 1 89 ? 46.983 -20.177 -108.954 1.00 86.25 89 LEU A CA 1
ATOM 620 C C . LEU A 1 89 ? 47.166 -20.928 -107.633 1.00 86.25 89 LEU A C 1
ATOM 622 O O . LEU A 1 89 ? 46.699 -20.449 -106.603 1.00 86.25 89 LEU A O 1
ATOM 626 N N . ASN A 1 90 ? 47.851 -22.070 -107.649 1.00 86.38 90 ASN A N 1
ATOM 627 C CA . ASN A 1 90 ? 48.133 -22.847 -106.446 1.00 86.38 90 ASN A CA 1
ATOM 628 C C . ASN A 1 90 ? 49.102 -22.124 -105.501 1.00 86.38 90 ASN A C 1
ATOM 630 O O . ASN A 1 90 ? 48.877 -22.146 -104.297 1.00 86.38 90 ASN A O 1
ATOM 634 N N . ASP A 1 91 ? 50.112 -21.427 -106.021 1.00 86.81 91 ASP A N 1
ATOM 635 C CA . ASP A 1 91 ? 51.046 -20.611 -105.238 1.00 86.81 91 ASP A CA 1
ATOM 636 C C . ASP A 1 91 ? 50.322 -19.408 -104.616 1.00 86.81 91 ASP A C 1
ATOM 638 O O . ASP A 1 91 ? 50.523 -19.078 -103.447 1.00 86.81 91 ASP A O 1
ATOM 642 N N . ARG A 1 92 ? 49.396 -18.788 -105.362 1.00 89.56 92 ARG A N 1
ATOM 643 C CA . ARG A 1 92 ? 48.494 -17.753 -104.834 1.00 89.56 92 ARG A CA 1
ATOM 644 C C . ARG A 1 92 ? 47.568 -18.309 -103.760 1.00 89.56 92 ARG A C 1
ATOM 646 O O . ARG A 1 92 ? 47.410 -17.676 -102.722 1.00 89.56 92 ARG A O 1
ATOM 653 N N . LEU A 1 93 ? 46.969 -19.479 -103.976 1.00 91.62 93 LEU A N 1
ATOM 654 C CA . LEU A 1 93 ? 46.102 -20.134 -102.998 1.00 91.62 93 LEU A CA 1
ATOM 655 C C . LEU A 1 93 ? 46.885 -20.537 -101.742 1.00 91.62 93 LEU A C 1
ATOM 657 O O . LEU A 1 93 ? 46.386 -20.343 -100.641 1.00 91.62 93 LEU A O 1
ATOM 661 N N . ALA A 1 94 ? 48.127 -21.000 -101.881 1.00 88.62 94 ALA A N 1
ATOM 662 C CA . ALA A 1 94 ? 49.027 -21.265 -100.763 1.00 88.62 94 ALA A CA 1
ATOM 663 C C . ALA A 1 94 ? 49.347 -19.981 -99.983 1.00 88.62 94 ALA A C 1
ATOM 665 O O . ALA A 1 94 ? 49.210 -19.969 -98.762 1.00 88.62 94 ALA A O 1
ATOM 666 N N . ALA A 1 95 ? 49.657 -18.878 -100.674 1.00 91.00 95 ALA A N 1
ATOM 667 C CA . ALA A 1 95 ? 49.861 -17.577 -100.040 1.00 91.00 95 ALA A CA 1
ATOM 668 C C . ALA A 1 95 ? 48.593 -17.067 -99.327 1.00 91.00 95 ALA A C 1
ATOM 670 O O . ALA A 1 95 ? 48.682 -16.515 -98.228 1.00 91.00 95 ALA A O 1
ATOM 671 N N . TYR A 1 96 ? 47.402 -17.284 -99.900 1.00 93.81 96 TYR A N 1
ATOM 672 C CA . TYR A 1 96 ? 46.133 -16.969 -99.239 1.00 93.81 96 TYR A CA 1
ATOM 673 C C . TYR A 1 96 ? 45.886 -17.856 -98.019 1.00 93.81 96 TYR A C 1
ATOM 675 O O . TYR A 1 96 ? 45.499 -17.336 -96.978 1.00 93.81 96 TYR A O 1
ATOM 683 N N . LEU A 1 97 ? 46.145 -19.161 -98.100 1.00 93.00 97 LEU A N 1
ATOM 684 C CA . LEU A 1 97 ? 46.004 -20.082 -96.970 1.00 93.00 97 LEU A CA 1
ATOM 685 C C . LEU A 1 97 ? 46.981 -19.750 -95.840 1.00 93.00 97 LEU A C 1
ATOM 687 O O . LEU A 1 97 ? 46.604 -19.784 -94.672 1.00 93.00 97 LEU A O 1
ATOM 691 N N . GLU A 1 98 ? 48.217 -19.382 -96.164 1.00 92.75 98 GLU A N 1
ATOM 692 C CA . GLU A 1 98 ? 49.202 -18.933 -95.182 1.00 92.75 98 GLU A CA 1
ATOM 693 C C . GLU A 1 98 ? 48.792 -17.598 -94.552 1.00 92.75 98 GLU A C 1
ATOM 695 O O . GLU A 1 98 ? 48.879 -17.424 -93.333 1.00 92.75 98 GLU A O 1
ATOM 700 N N . LYS A 1 99 ? 48.222 -16.684 -95.350 1.00 94.31 99 LYS A N 1
ATOM 701 C CA . LYS A 1 99 ? 47.656 -15.443 -94.822 1.00 94.31 99 LYS A CA 1
ATOM 702 C C . LYS A 1 99 ? 46.468 -15.707 -93.900 1.00 94.31 99 LYS A C 1
ATOM 704 O O . LYS A 1 99 ? 46.422 -15.104 -92.830 1.00 94.31 99 LYS A O 1
ATOM 709 N N . VAL A 1 100 ? 45.560 -16.611 -94.263 1.00 94.81 100 VAL A N 1
ATOM 710 C CA . VAL A 1 100 ? 44.422 -17.026 -93.426 1.00 94.81 100 VAL A CA 1
ATOM 711 C C . VAL A 1 100 ? 44.920 -17.621 -92.114 1.00 94.81 100 VAL A C 1
ATOM 713 O O . VAL A 1 100 ? 44.522 -17.130 -91.067 1.00 94.81 100 VAL A O 1
ATOM 716 N N . ARG A 1 101 ? 45.888 -18.546 -92.138 1.00 92.62 101 ARG A N 1
ATOM 717 C CA . ARG A 1 101 ? 46.492 -19.103 -90.912 1.00 92.62 101 ARG A CA 1
ATOM 718 C C . ARG A 1 101 ? 47.126 -18.028 -90.029 1.00 92.62 101 ARG A C 1
ATOM 720 O O . ARG A 1 101 ? 46.958 -18.051 -88.814 1.00 92.62 101 ARG A O 1
ATOM 727 N N . SER A 1 102 ? 47.831 -17.060 -90.625 1.00 95.06 102 SER A N 1
ATOM 728 C CA . SER A 1 102 ? 48.424 -15.942 -89.874 1.00 95.06 102 SER A CA 1
ATOM 729 C C . SER A 1 102 ? 47.364 -15.031 -89.243 1.00 95.06 102 SER A C 1
ATOM 731 O O . SER A 1 102 ? 47.544 -14.557 -88.123 1.00 95.06 102 SER A O 1
ATOM 733 N N . LEU A 1 103 ? 46.251 -14.802 -89.949 1.00 93.50 103 LEU A N 1
ATOM 734 C CA . LEU A 1 103 ? 45.138 -13.996 -89.463 1.00 93.50 103 LEU A CA 1
ATOM 735 C C . LEU A 1 103 ? 44.364 -14.737 -88.379 1.00 93.50 103 LEU A C 1
ATOM 737 O O . LEU A 1 103 ? 44.068 -1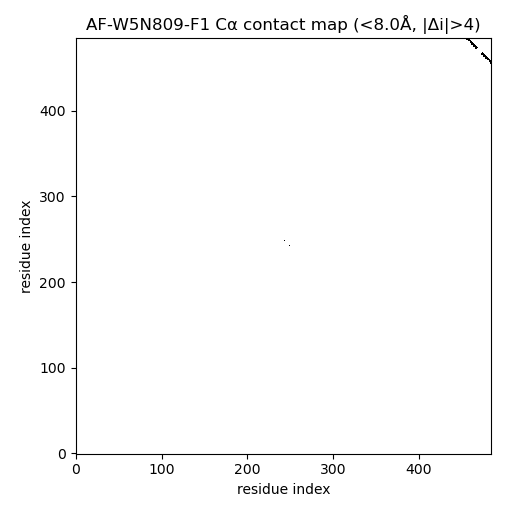4.130 -87.363 1.00 93.50 103 LEU A O 1
ATOM 741 N N . GLU A 1 104 ? 44.103 -16.032 -88.538 1.00 93.81 104 GLU A N 1
ATOM 742 C CA . GLU A 1 104 ? 43.477 -16.881 -87.520 1.00 93.81 104 GLU A CA 1
ATOM 743 C C . GLU A 1 104 ? 44.318 -16.931 -86.239 1.00 93.81 104 GLU A C 1
ATOM 745 O O . GLU A 1 104 ? 43.777 -16.766 -85.147 1.00 93.81 104 GLU A O 1
ATOM 750 N N . ALA A 1 105 ? 45.645 -17.060 -86.353 1.00 94.31 105 ALA A N 1
ATOM 751 C CA . ALA A 1 105 ? 46.550 -17.014 -85.205 1.00 94.31 105 ALA A CA 1
ATOM 752 C C . ALA A 1 105 ? 46.538 -15.640 -84.509 1.00 94.31 105 ALA A C 1
ATOM 754 O O . ALA A 1 105 ? 46.449 -15.562 -83.282 1.00 94.31 105 ALA A O 1
ATOM 755 N N . ALA A 1 106 ? 46.582 -14.548 -85.280 1.00 94.94 106 ALA A N 1
ATOM 756 C CA . ALA A 1 106 ? 46.489 -13.195 -84.735 1.00 94.94 106 ALA A CA 1
ATOM 757 C C . ALA A 1 106 ? 45.118 -12.924 -84.091 1.00 94.94 106 ALA A C 1
ATOM 759 O O . ALA A 1 106 ? 45.050 -12.272 -83.049 1.00 94.94 106 ALA A O 1
ATOM 760 N N . ASN A 1 107 ? 44.038 -13.449 -84.673 1.00 93.00 107 ASN A N 1
ATOM 761 C CA . ASN A 1 107 ? 42.687 -13.303 -84.144 1.00 93.00 107 ASN A CA 1
ATOM 762 C C . ASN A 1 107 ? 42.519 -14.106 -82.849 1.00 93.00 107 ASN A C 1
ATOM 764 O O . ASN A 1 107 ? 42.002 -13.574 -81.873 1.00 93.00 107 ASN A O 1
ATOM 768 N N . GLY A 1 108 ? 43.058 -15.327 -82.788 1.00 95.88 108 GLY A N 1
ATOM 769 C CA . GLY A 1 108 ? 43.103 -16.119 -81.558 1.00 95.88 108 GLY A CA 1
ATOM 770 C C . GLY A 1 108 ? 43.873 -15.418 -80.433 1.00 95.88 108 GLY A C 1
ATOM 771 O O . GLY A 1 108 ? 43.434 -15.412 -79.282 1.00 95.88 108 GLY A O 1
ATOM 772 N N . GLU A 1 109 ? 44.982 -14.750 -80.758 1.00 94.81 109 GLU A N 1
ATOM 773 C CA . GLU A 1 109 ? 45.746 -13.960 -79.786 1.00 94.81 109 GLU A CA 1
ATOM 774 C C . GLU A 1 109 ? 44.995 -12.697 -79.327 1.00 94.81 109 GLU A C 1
ATOM 776 O O . GLU A 1 109 ? 45.040 -12.338 -78.147 1.00 94.81 109 GLU A O 1
ATOM 781 N N . LEU A 1 110 ? 44.265 -12.026 -80.224 1.00 93.75 110 LEU A N 1
ATOM 782 C CA . LEU A 1 110 ? 43.401 -10.900 -79.861 1.00 93.75 110 LEU A CA 1
ATOM 783 C C . LEU A 1 110 ? 42.229 -11.346 -78.986 1.00 93.75 110 LEU A C 1
ATOM 785 O O . LEU A 1 110 ? 41.967 -10.707 -77.973 1.00 93.75 110 LEU A O 1
ATOM 789 N N . GLU A 1 111 ? 41.572 -12.461 -79.297 1.00 92.38 111 GLU A N 1
ATOM 790 C CA . GLU A 1 111 ? 40.512 -13.032 -78.460 1.00 92.38 111 GLU A CA 1
ATOM 791 C C . GLU A 1 111 ? 41.020 -13.426 -77.071 1.00 92.38 111 GLU A C 1
ATOM 793 O O . GLU A 1 111 ? 40.309 -13.254 -76.076 1.00 92.38 111 GLU A O 1
ATOM 798 N N . ARG A 1 112 ? 42.254 -13.936 -76.978 1.00 93.31 112 ARG A N 1
ATOM 799 C CA . ARG A 1 112 ? 42.908 -14.225 -75.698 1.00 93.31 112 ARG A CA 1
ATOM 800 C C . ARG A 1 112 ? 43.136 -12.942 -74.902 1.00 93.31 112 ARG A C 1
ATOM 802 O O . ARG A 1 112 ? 42.779 -12.888 -73.730 1.00 93.31 112 ARG A O 1
ATOM 809 N N . LYS A 1 113 ? 43.665 -11.894 -75.540 1.00 93.62 113 LYS A N 1
ATOM 810 C CA . LYS A 1 113 ? 43.860 -10.579 -74.908 1.00 93.62 113 LYS A CA 1
ATOM 811 C C . LYS A 1 113 ? 42.543 -9.936 -74.494 1.00 93.62 113 LYS A C 1
ATOM 813 O O . LYS A 1 113 ? 42.481 -9.367 -73.415 1.00 93.62 113 LYS A O 1
ATOM 818 N N . ILE A 1 114 ? 41.495 -10.043 -75.309 1.00 88.12 114 ILE A N 1
ATOM 819 C CA . ILE A 1 114 ? 40.156 -9.537 -74.995 1.00 88.12 114 ILE A CA 1
ATOM 820 C C . ILE A 1 114 ? 39.605 -10.257 -73.762 1.00 88.12 114 ILE A C 1
ATOM 822 O O . ILE A 1 114 ? 39.170 -9.594 -72.824 1.00 88.12 114 ILE A O 1
ATOM 826 N N . ARG A 1 115 ? 39.690 -11.593 -73.711 1.00 86.62 115 ARG A N 1
ATOM 827 C CA . ARG A 1 115 ? 39.282 -12.378 -72.534 1.00 86.62 115 ARG A CA 1
ATOM 828 C C . ARG A 1 115 ? 40.062 -11.993 -71.284 1.00 86.62 115 ARG A C 1
ATOM 830 O O . ARG A 1 115 ? 39.455 -11.654 -70.277 1.00 86.62 115 ARG A O 1
ATOM 837 N N . GLU A 1 116 ? 41.387 -11.949 -71.373 1.00 89.12 116 GLU A N 1
ATOM 838 C CA . GLU A 1 116 ? 42.258 -11.575 -70.255 1.00 89.12 116 GLU A CA 1
ATOM 839 C C . GLU A 1 116 ? 41.982 -10.139 -69.770 1.00 89.12 116 GLU A C 1
ATOM 841 O O . GLU A 1 116 ? 42.027 -9.845 -68.575 1.00 89.12 116 GLU A O 1
ATOM 846 N N . TRP A 1 117 ? 41.653 -9.232 -70.690 1.00 83.44 117 TRP A N 1
ATOM 847 C CA . TRP A 1 117 ? 41.285 -7.860 -70.367 1.00 83.44 117 TRP A CA 1
ATOM 848 C C . TRP A 1 117 ? 39.912 -7.777 -69.691 1.00 83.44 117 TRP A C 1
ATOM 850 O O . TRP A 1 117 ? 39.767 -7.027 -68.730 1.00 83.44 117 TRP A O 1
ATOM 860 N N . TYR A 1 118 ? 38.926 -8.570 -70.124 1.00 77.81 118 TYR A N 1
ATOM 861 C CA . TYR A 1 118 ? 37.624 -8.673 -69.456 1.00 77.81 118 TYR A CA 1
ATOM 862 C C . TYR A 1 118 ? 37.701 -9.366 -68.093 1.00 77.81 118 TYR A C 1
ATOM 864 O O . TYR A 1 118 ? 36.977 -8.969 -67.190 1.00 77.81 118 TYR A O 1
ATOM 872 N N . GLU A 1 119 ? 38.590 -10.340 -67.907 1.00 80.38 119 GLU A N 1
ATOM 873 C CA . GLU A 1 119 ? 38.817 -10.984 -66.607 1.00 80.38 119 GLU A CA 1
ATOM 874 C C . GLU A 1 119 ? 39.475 -10.022 -65.614 1.00 80.38 119 GLU A C 1
ATOM 876 O O . GLU A 1 119 ? 39.010 -9.877 -64.486 1.00 80.38 119 GLU A O 1
ATOM 881 N N . LYS A 1 120 ? 40.512 -9.290 -66.042 1.00 79.44 120 LYS A N 1
ATOM 882 C CA . LYS A 1 120 ? 41.201 -8.304 -65.189 1.00 79.44 120 LYS A CA 1
ATOM 883 C C . LYS A 1 120 ? 40.359 -7.065 -64.900 1.00 79.44 120 LYS A C 1
ATOM 885 O O . LYS A 1 120 ? 40.581 -6.389 -63.899 1.00 79.44 120 LYS A O 1
ATOM 890 N N . ARG A 1 121 ? 39.431 -6.737 -65.799 1.00 68.44 121 ARG A N 1
ATOM 891 C CA . ARG A 1 121 ? 38.554 -5.566 -65.706 1.00 68.44 121 ARG A CA 1
ATOM 892 C C . ARG A 1 121 ? 37.115 -5.928 -65.351 1.00 68.44 121 ARG A C 1
ATOM 894 O O . ARG A 1 121 ? 36.257 -5.044 -65.372 1.00 68.44 121 ARG A O 1
ATOM 901 N N . ALA A 1 122 ? 36.852 -7.185 -64.991 1.00 62.66 122 ALA A N 1
ATOM 902 C CA . ALA A 1 122 ? 35.616 -7.555 -64.326 1.00 62.66 122 ALA A CA 1
ATOM 903 C C . ALA A 1 122 ? 35.462 -6.602 -63.130 1.00 62.66 122 ALA A C 1
ATOM 905 O O . ALA A 1 122 ? 36.424 -6.437 -62.373 1.00 62.66 122 ALA A O 1
ATOM 906 N N . PRO A 1 123 ? 34.330 -5.885 -62.998 1.00 62.94 123 PRO A N 1
ATOM 907 C CA . PRO A 1 123 ? 34.157 -4.938 -61.911 1.00 62.94 123 PRO A CA 1
ATOM 908 C C . PRO A 1 123 ? 34.372 -5.703 -60.612 1.00 62.94 123 PRO A C 1
ATOM 910 O O . PRO A 1 123 ? 33.614 -6.622 -60.312 1.00 62.94 123 PRO A O 1
ATOM 913 N N . VAL A 1 124 ? 35.442 -5.355 -59.891 1.00 64.62 124 VAL A N 1
ATOM 914 C CA . VAL A 1 124 ? 35.751 -5.915 -58.576 1.00 64.62 124 VAL A CA 1
ATOM 915 C C . VAL A 1 124 ? 34.466 -5.806 -57.768 1.00 64.62 124 VAL A C 1
ATOM 917 O O . VAL A 1 124 ? 33.998 -4.692 -57.510 1.00 64.62 124 VAL A O 1
ATOM 920 N N . ALA A 1 125 ? 33.848 -6.944 -57.450 1.00 65.12 125 ALA A N 1
ATOM 921 C CA . ALA A 1 125 ? 32.731 -6.971 -56.527 1.00 65.12 125 ALA A CA 1
ATOM 922 C C . ALA A 1 125 ? 33.268 -6.356 -55.236 1.00 65.12 125 ALA A C 1
ATOM 924 O O . ALA A 1 125 ? 34.150 -6.918 -54.596 1.00 65.12 125 ALA A O 1
ATOM 925 N N . ARG A 1 126 ? 32.857 -5.122 -54.930 1.00 70.06 126 ARG A N 1
ATOM 926 C CA . ARG A 1 126 ? 33.307 -4.447 -53.715 1.00 70.06 126 ARG A CA 1
ATOM 927 C C . ARG A 1 126 ? 32.818 -5.296 -52.551 1.00 70.06 126 ARG A C 1
ATOM 929 O O . ARG A 1 126 ? 31.619 -5.538 -52.443 1.00 70.06 126 ARG A O 1
ATOM 936 N N . ASP A 1 127 ? 33.731 -5.755 -51.708 1.00 74.19 127 ASP A N 1
ATOM 937 C CA . ASP A 1 127 ? 33.384 -6.604 -50.574 1.00 74.19 127 ASP A CA 1
ATOM 938 C C . ASP A 1 127 ? 32.593 -5.798 -49.533 1.00 74.19 127 ASP A C 1
ATOM 940 O O . ASP A 1 127 ? 33.147 -5.143 -48.651 1.00 74.19 127 ASP A O 1
ATOM 944 N N . TYR A 1 128 ? 31.261 -5.847 -49.616 1.00 79.12 128 TYR A N 1
ATOM 945 C CA . TYR A 1 128 ? 30.361 -5.205 -48.651 1.00 79.12 128 TYR A CA 1
ATOM 946 C C . TYR A 1 128 ? 30.262 -5.964 -47.318 1.00 79.12 128 TYR A C 1
ATOM 948 O O . TYR A 1 128 ? 29.629 -5.480 -46.381 1.00 79.12 128 TYR A O 1
ATOM 956 N N . SER A 1 129 ? 30.938 -7.110 -47.192 1.00 86.06 129 SER A N 1
ATOM 957 C CA . SER A 1 129 ? 30.903 -7.983 -46.010 1.00 86.06 129 SER A CA 1
ATOM 958 C C . SER A 1 129 ? 31.236 -7.252 -44.700 1.00 86.06 129 SER A C 1
ATOM 960 O O . SER A 1 129 ? 30.647 -7.536 -43.655 1.00 86.06 129 SER A O 1
ATOM 962 N N . ALA A 1 130 ? 32.144 -6.270 -44.735 1.00 84.50 130 ALA A N 1
ATOM 963 C CA . ALA A 1 130 ? 32.474 -5.468 -43.557 1.00 84.50 130 ALA A CA 1
ATOM 964 C C . ALA A 1 130 ? 31.290 -4.594 -43.095 1.00 84.50 130 ALA A C 1
ATOM 966 O O . ALA A 1 130 ? 30.994 -4.546 -41.901 1.00 84.50 130 ALA A O 1
ATOM 967 N N . TYR A 1 131 ? 30.574 -3.963 -44.031 1.00 87.75 131 TYR A N 1
ATOM 968 C CA . TYR A 1 131 ? 29.377 -3.168 -43.736 1.00 87.75 131 TYR A CA 1
ATOM 969 C C . TYR A 1 131 ? 28.188 -4.046 -43.337 1.00 87.75 131 TYR A C 1
ATOM 971 O O . TYR A 1 131 ? 27.397 -3.674 -42.477 1.00 87.75 131 TYR A O 1
ATOM 979 N N . GLU A 1 132 ? 28.065 -5.244 -43.903 1.00 88.44 132 GLU A N 1
ATOM 980 C CA . GLU A 1 132 ? 27.022 -6.188 -43.498 1.00 88.44 132 GLU A CA 1
ATOM 981 C C . GLU A 1 132 ? 27.193 -6.636 -42.044 1.00 88.44 132 GLU A C 1
ATOM 983 O O . GLU A 1 132 ? 26.208 -6.711 -41.308 1.00 88.44 132 GLU A O 1
ATOM 988 N N . LYS A 1 133 ? 28.434 -6.856 -41.591 1.00 93.25 133 LYS A N 1
ATOM 989 C CA . LYS A 1 133 ? 28.726 -7.170 -40.184 1.00 93.25 133 LYS A CA 1
ATOM 990 C C . LYS A 1 133 ? 28.345 -6.022 -39.249 1.00 93.25 133 LYS A C 1
ATOM 992 O O . LYS A 1 133 ? 27.732 -6.275 -38.212 1.00 93.25 133 LYS A O 1
ATOM 997 N N . THR A 1 134 ? 28.657 -4.773 -39.605 1.00 93.56 134 THR A N 1
ATOM 998 C CA . THR A 1 134 ? 28.283 -3.614 -38.777 1.00 93.56 134 THR A CA 1
ATOM 999 C C . THR A 1 134 ? 26.769 -3.397 -38.762 1.00 93.56 134 THR A C 1
ATOM 1001 O O . THR A 1 134 ? 26.193 -3.221 -37.690 1.00 93.56 134 THR A O 1
ATOM 1004 N N . ILE A 1 135 ? 26.091 -3.515 -39.908 1.00 92.75 135 ILE A N 1
ATOM 1005 C CA . ILE A 1 135 ? 24.625 -3.428 -40.007 1.00 92.75 135 ILE A CA 1
ATOM 1006 C C . ILE A 1 135 ? 23.950 -4.548 -39.205 1.00 92.75 135 ILE A C 1
ATOM 1008 O O . ILE A 1 135 ? 22.966 -4.297 -38.510 1.00 92.75 135 ILE A O 1
ATOM 1012 N N . ALA A 1 136 ? 24.466 -5.778 -39.262 1.00 94.94 136 ALA A N 1
ATOM 1013 C CA . ALA A 1 136 ? 23.952 -6.890 -38.467 1.00 94.94 136 ALA A CA 1
ATOM 1014 C C . ALA A 1 136 ? 24.123 -6.641 -36.959 1.00 94.94 136 ALA A C 1
ATOM 1016 O O . ALA A 1 136 ? 23.188 -6.881 -36.192 1.00 94.94 136 ALA A O 1
ATOM 1017 N N . GLY A 1 137 ? 25.274 -6.101 -36.542 1.00 95.25 137 GLY A N 1
ATOM 1018 C CA . GLY A 1 137 ? 25.523 -5.684 -35.160 1.00 95.25 137 GLY A CA 1
ATOM 1019 C C . GLY A 1 137 ? 24.525 -4.627 -34.683 1.00 95.25 137 GLY A C 1
ATOM 1020 O O . GLY A 1 137 ? 23.872 -4.816 -33.656 1.00 95.25 137 GLY A O 1
ATOM 1021 N N . LEU A 1 138 ? 24.324 -3.571 -35.476 1.00 95.44 138 LEU A N 1
ATOM 1022 C CA . LEU A 1 138 ? 23.361 -2.507 -35.176 1.00 95.44 138 LEU A CA 1
ATOM 1023 C C . LEU A 1 138 ? 21.922 -3.030 -35.114 1.00 95.44 138 LEU A C 1
ATOM 1025 O O . LEU A 1 138 ? 21.191 -2.711 -34.180 1.00 95.44 138 LEU A O 1
ATOM 1029 N N . ARG A 1 139 ? 21.507 -3.893 -36.050 1.00 95.62 139 ARG A N 1
ATOM 1030 C CA . ARG A 1 139 ? 20.175 -4.524 -36.024 1.00 95.62 139 ARG A CA 1
ATOM 1031 C C . ARG A 1 139 ? 19.966 -5.367 -34.769 1.00 95.62 139 ARG A C 1
ATOM 1033 O O . ARG A 1 139 ? 18.896 -5.305 -34.168 1.00 95.62 139 ARG A O 1
ATOM 1040 N N . LYS A 1 140 ? 20.983 -6.127 -34.350 1.00 96.19 140 LYS A N 1
ATOM 1041 C CA . LYS A 1 140 ? 20.934 -6.915 -33.112 1.00 96.19 140 LYS A CA 1
ATOM 1042 C C . LYS A 1 140 ? 20.794 -6.012 -31.889 1.00 96.19 140 LYS A C 1
ATOM 1044 O O . LYS A 1 140 ? 19.977 -6.299 -31.018 1.00 96.19 140 LYS A O 1
ATOM 1049 N N . GLN A 1 141 ? 21.543 -4.913 -31.847 1.00 96.50 141 GLN A N 1
ATOM 1050 C CA . GLN A 1 141 ? 21.462 -3.935 -30.767 1.00 96.50 141 GLN A CA 1
ATOM 1051 C C . GLN A 1 141 ? 20.083 -3.264 -30.712 1.00 96.50 141 GLN A C 1
ATOM 1053 O O . GLN A 1 141 ? 19.487 -3.203 -29.642 1.00 96.50 141 GLN A O 1
ATOM 1058 N N . ILE A 1 142 ? 19.524 -2.852 -31.853 1.00 94.75 142 ILE A N 1
ATOM 1059 C CA . ILE A 1 142 ? 18.162 -2.298 -31.933 1.00 94.75 142 ILE A CA 1
ATOM 1060 C C . ILE A 1 142 ? 17.131 -3.318 -31.436 1.00 94.75 142 ILE A C 1
ATOM 1062 O O . ILE A 1 142 ? 16.251 -2.968 -30.650 1.00 94.75 142 ILE A O 1
ATOM 1066 N N . GLY A 1 143 ? 17.252 -4.586 -31.842 1.00 94.62 143 GLY A N 1
ATOM 1067 C CA . GLY A 1 143 ? 16.371 -5.655 -31.373 1.00 94.62 143 GLY A CA 1
ATOM 1068 C C . GLY A 1 143 ? 16.443 -5.847 -29.856 1.00 94.62 143 GLY A C 1
ATOM 1069 O O . GLY A 1 143 ? 15.406 -5.895 -29.195 1.00 94.62 143 GLY A O 1
ATOM 1070 N N . ALA A 1 144 ? 17.654 -5.879 -29.295 1.00 93.38 144 ALA A N 1
ATOM 1071 C CA . ALA A 1 144 ? 17.868 -5.995 -27.854 1.00 93.38 144 ALA A CA 1
ATOM 1072 C C . ALA A 1 144 ? 17.278 -4.800 -27.087 1.00 93.38 144 ALA A C 1
ATOM 1074 O O . ALA A 1 144 ? 16.549 -4.994 -26.116 1.00 93.38 144 ALA A O 1
ATOM 1075 N N . MET A 1 145 ? 17.513 -3.573 -27.566 1.00 92.44 145 MET A N 1
ATOM 1076 C CA . MET A 1 145 ? 16.948 -2.361 -26.965 1.00 92.44 145 MET A CA 1
ATOM 1077 C C . MET A 1 145 ? 15.421 -2.337 -27.053 1.00 92.44 145 MET A C 1
ATOM 1079 O O . MET A 1 145 ? 14.761 -1.930 -26.104 1.00 92.44 145 MET A O 1
ATOM 1083 N N . THR A 1 146 ? 14.838 -2.823 -28.150 1.00 93.44 146 THR A N 1
ATOM 1084 C CA . THR A 1 146 ? 13.378 -2.896 -28.311 1.00 93.44 146 THR A CA 1
ATOM 1085 C C . THR A 1 146 ? 12.756 -3.903 -27.339 1.00 93.44 146 THR A C 1
ATOM 1087 O O . THR A 1 146 ? 11.733 -3.612 -26.725 1.00 93.44 146 THR A O 1
ATOM 1090 N N . GLN A 1 147 ? 13.387 -5.065 -27.140 1.00 95.19 147 GLN A N 1
ATOM 1091 C CA . GLN A 1 147 ? 12.942 -6.057 -26.154 1.00 95.19 147 GLN A CA 1
ATOM 1092 C C . GLN A 1 147 ? 13.080 -5.540 -24.720 1.00 95.19 147 GLN A C 1
ATOM 1094 O O . GLN A 1 147 ? 12.182 -5.736 -23.901 1.00 95.19 147 GLN A O 1
ATOM 1099 N N . MET A 1 148 ? 14.182 -4.851 -24.419 1.00 93.00 148 MET A N 1
ATOM 1100 C CA . MET A 1 148 ? 14.389 -4.234 -23.113 1.00 93.00 148 MET A CA 1
ATOM 1101 C C . MET A 1 148 ? 13.364 -3.128 -22.850 1.00 93.00 148 MET A C 1
ATOM 1103 O O . MET A 1 148 ? 12.781 -3.094 -21.772 1.00 93.00 148 MET A O 1
ATOM 1107 N N . ASN A 1 149 ? 13.068 -2.292 -23.847 1.00 90.50 149 ASN A N 1
ATOM 1108 C CA . ASN A 1 149 ? 12.026 -1.273 -23.754 1.00 90.50 149 ASN A CA 1
ATOM 1109 C C . ASN A 1 149 ? 10.643 -1.905 -23.512 1.00 90.50 149 ASN A C 1
ATOM 1111 O O . ASN A 1 149 ? 9.944 -1.512 -22.586 1.00 90.50 149 ASN A O 1
ATOM 1115 N N . ALA A 1 150 ? 10.284 -2.965 -24.248 1.00 93.50 150 ALA A N 1
ATOM 1116 C CA . ALA A 1 150 ? 9.039 -3.702 -24.012 1.00 93.50 150 ALA A CA 1
ATOM 1117 C C . ALA A 1 150 ? 8.957 -4.275 -22.584 1.00 93.50 150 ALA A C 1
ATOM 1119 O O . ALA A 1 150 ? 7.914 -4.189 -21.939 1.00 93.50 150 ALA A O 1
ATOM 1120 N N . LYS A 1 151 ? 10.064 -4.812 -22.056 1.00 94.88 151 LYS A N 1
ATOM 1121 C CA . LYS A 1 151 ? 10.136 -5.301 -20.672 1.00 94.88 151 LYS A CA 1
ATOM 1122 C C . LYS A 1 151 ? 9.931 -4.176 -19.655 1.00 94.88 151 LYS A C 1
ATOM 1124 O O . LYS A 1 151 ? 9.186 -4.371 -18.700 1.00 94.88 151 LYS A O 1
ATOM 1129 N N . ILE A 1 152 ? 10.572 -3.025 -19.858 1.00 91.50 152 ILE A N 1
ATOM 1130 C CA . ILE A 1 152 ? 10.430 -1.857 -18.979 1.00 91.50 152 ILE A CA 1
ATOM 1131 C C . ILE A 1 152 ? 8.985 -1.350 -18.998 1.00 91.50 152 ILE A C 1
ATOM 1133 O O . ILE A 1 152 ? 8.420 -1.119 -17.937 1.00 91.50 152 ILE A O 1
ATOM 1137 N N . ILE A 1 153 ? 8.357 -1.251 -20.174 1.00 92.00 153 ILE A N 1
ATOM 1138 C CA . ILE A 1 153 ? 6.951 -0.839 -20.303 1.00 92.00 153 ILE A CA 1
ATOM 1139 C C . ILE A 1 153 ? 6.036 -1.767 -19.493 1.00 92.00 153 ILE A C 1
ATOM 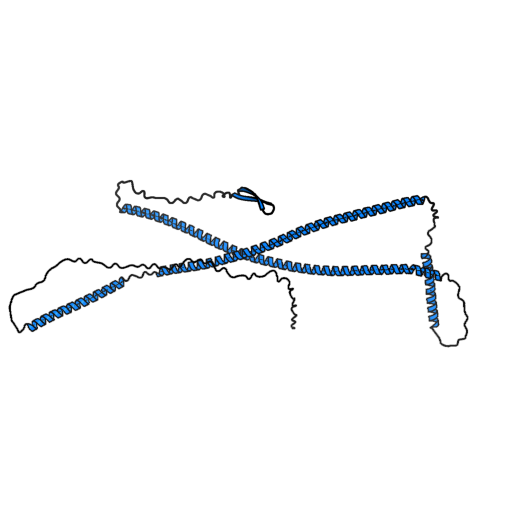1141 O O . ILE A 1 153 ? 5.242 -1.289 -18.690 1.00 92.00 153 ILE A O 1
ATOM 1145 N N . LEU A 1 154 ? 6.200 -3.087 -19.615 1.00 93.94 154 LEU A N 1
ATOM 1146 C CA . LEU A 1 154 ? 5.403 -4.042 -18.836 1.00 93.94 154 LEU A CA 1
ATOM 1147 C C . LEU A 1 154 ? 5.638 -3.920 -17.324 1.00 93.94 154 LEU A C 1
ATOM 1149 O O . LEU A 1 154 ? 4.707 -4.089 -16.541 1.00 93.94 154 LEU A O 1
ATOM 1153 N N . GLN A 1 155 ? 6.870 -3.634 -16.900 1.00 88.19 155 GLN A N 1
ATOM 1154 C CA . GLN A 1 155 ? 7.174 -3.391 -15.489 1.00 88.19 155 GLN A CA 1
ATOM 1155 C C . GLN A 1 155 ? 6.516 -2.105 -14.980 1.00 88.19 155 GLN A C 1
ATOM 1157 O O . GLN A 1 155 ? 6.003 -2.098 -13.864 1.00 88.19 155 GLN A O 1
ATOM 1162 N N . ILE A 1 156 ? 6.488 -1.049 -15.797 1.00 86.50 156 ILE A N 1
ATOM 1163 C CA . ILE A 1 156 ? 5.785 0.200 -15.487 1.00 86.50 156 ILE A CA 1
ATOM 1164 C C . ILE A 1 156 ? 4.286 -0.060 -15.342 1.00 86.50 156 ILE A C 1
ATOM 1166 O O . ILE A 1 156 ? 3.693 0.377 -14.360 1.00 86.50 156 ILE A O 1
ATOM 1170 N N . ASP A 1 157 ? 3.678 -0.786 -16.278 1.00 95.56 157 ASP A N 1
ATOM 1171 C CA . ASP A 1 157 ? 2.244 -1.079 -16.231 1.00 95.56 157 ASP A CA 1
ATOM 1172 C C . ASP A 1 157 ? 1.888 -1.950 -15.020 1.00 95.56 157 ASP A C 1
ATOM 1174 O O . ASP A 1 157 ? 0.908 -1.678 -14.332 1.00 95.56 157 ASP A O 1
ATOM 1178 N N . ASN A 1 158 ? 2.719 -2.943 -14.690 1.00 90.75 158 ASN A N 1
ATOM 1179 C CA . ASN A 1 158 ? 2.543 -3.752 -13.483 1.00 90.75 158 ASN A CA 1
ATOM 1180 C C . ASN A 1 158 ? 2.641 -2.901 -12.204 1.00 90.75 158 ASN A C 1
ATOM 1182 O O . ASN A 1 158 ? 1.768 -2.989 -11.343 1.00 90.75 158 ASN A O 1
ATOM 1186 N N . ALA A 1 159 ? 3.653 -2.031 -12.106 1.00 84.56 159 ALA A N 1
ATOM 1187 C CA . ALA A 1 159 ? 3.820 -1.138 -10.961 1.00 84.56 159 ALA A CA 1
ATOM 1188 C C . ALA A 1 159 ? 2.656 -0.141 -10.824 1.00 84.56 159 ALA A C 1
ATOM 1190 O O . ALA A 1 159 ? 2.226 0.153 -9.710 1.00 84.56 159 ALA A O 1
ATOM 1191 N N . ARG A 1 160 ? 2.116 0.352 -11.945 1.00 87.38 160 ARG A N 1
ATOM 1192 C CA . ARG A 1 160 ? 0.929 1.219 -11.961 1.00 87.38 160 ARG A CA 1
ATOM 1193 C C . ARG A 1 160 ? -0.312 0.492 -11.461 1.00 87.38 160 ARG A C 1
ATOM 1195 O O . ARG A 1 160 ? -0.968 1.009 -10.568 1.00 87.38 160 ARG A O 1
ATOM 1202 N N . LEU A 1 161 ? -0.584 -0.711 -11.969 1.00 92.75 161 LEU A N 1
ATOM 1203 C CA . LEU A 1 161 ? -1.715 -1.521 -11.505 1.00 92.75 161 LEU A CA 1
ATOM 1204 C C . LEU A 1 161 ? -1.610 -1.826 -10.006 1.00 92.75 161 LEU A C 1
ATOM 1206 O O . LEU A 1 161 ? -2.585 -1.665 -9.284 1.00 92.75 161 LEU A O 1
ATOM 1210 N N . ALA A 1 162 ? -0.416 -2.174 -9.519 1.00 84.31 162 ALA A N 1
ATOM 1211 C CA . ALA A 1 162 ? -0.195 -2.386 -8.092 1.00 84.31 162 ALA A CA 1
ATOM 1212 C C . ALA A 1 162 ? -0.442 -1.105 -7.270 1.00 84.31 162 ALA A C 1
ATOM 1214 O O . ALA A 1 162 ? -1.089 -1.155 -6.228 1.00 84.31 162 ALA A O 1
ATOM 1215 N N . SER A 1 163 ? 0.034 0.052 -7.744 1.00 85.19 163 SER A N 1
ATOM 1216 C CA . SER A 1 163 ? -0.227 1.346 -7.100 1.00 85.19 163 SER A CA 1
ATOM 1217 C C . SER A 1 163 ? -1.721 1.670 -7.037 1.00 85.19 163 SER A C 1
ATOM 1219 O O . SER A 1 163 ? -2.194 2.149 -6.006 1.00 85.19 163 SER A O 1
ATOM 1221 N N . ASP A 1 164 ? -2.462 1.425 -8.117 1.00 90.19 164 ASP A N 1
ATOM 1222 C CA . ASP A 1 164 ? -3.905 1.664 -8.168 1.00 90.19 164 ASP A CA 1
ATOM 1223 C C . ASP A 1 164 ? -4.663 0.701 -7.237 1.00 90.19 164 ASP A C 1
ATOM 1225 O O . ASP A 1 164 ? -5.556 1.134 -6.506 1.00 90.19 164 ASP A O 1
ATOM 1229 N N . ASP A 1 165 ? -4.247 -0.567 -7.160 1.00 92.31 165 ASP A N 1
ATOM 1230 C CA . ASP A 1 165 ? -4.791 -1.539 -6.205 1.00 92.31 165 ASP A CA 1
ATOM 1231 C C . ASP A 1 165 ? -4.580 -1.085 -4.749 1.00 92.31 165 ASP A C 1
ATOM 1233 O O . ASP A 1 165 ? -5.493 -1.194 -3.924 1.00 92.31 165 ASP A O 1
ATOM 1237 N N . PHE A 1 166 ? -3.402 -0.545 -4.408 1.00 81.75 166 PHE A N 1
ATOM 1238 C CA . PHE A 1 166 ? -3.163 0.013 -3.069 1.00 81.75 166 PHE A CA 1
ATOM 1239 C C . PHE A 1 166 ? -3.977 1.263 -2.803 1.00 81.75 166 PHE A C 1
ATOM 1241 O O . PHE A 1 166 ? -4.465 1.435 -1.689 1.00 81.75 166 PHE A O 1
ATOM 1248 N N . LYS A 1 167 ? -4.153 2.116 -3.811 1.00 89.56 167 LYS A N 1
ATOM 1249 C CA . LYS A 1 167 ? -4.970 3.316 -3.680 1.00 89.56 167 LYS A CA 1
ATOM 1250 C C . LYS A 1 167 ? -6.415 2.963 -3.330 1.00 89.56 167 LYS A C 1
ATOM 1252 O O . LYS A 1 167 ? -6.946 3.510 -2.371 1.00 89.56 167 LYS A O 1
ATOM 1257 N N . VAL A 1 168 ? -7.018 2.004 -4.037 1.00 88.44 168 VAL A N 1
ATOM 1258 C CA . VAL A 1 168 ? -8.389 1.544 -3.749 1.00 88.44 168 VAL A CA 1
ATOM 1259 C C . VAL A 1 168 ? -8.485 0.924 -2.353 1.00 88.44 168 VAL A C 1
ATOM 1261 O O . VAL A 1 168 ? -9.431 1.205 -1.620 1.00 88.44 168 VAL A O 1
ATOM 1264 N N . LYS A 1 169 ? -7.497 0.115 -1.943 1.00 90.75 169 LYS A N 1
ATOM 1265 C CA . LYS A 1 169 ? -7.453 -0.450 -0.583 1.00 90.75 169 LYS A CA 1
ATOM 1266 C C . LYS A 1 169 ? -7.344 0.633 0.489 1.00 90.75 169 LYS A C 1
ATOM 1268 O O . LYS A 1 169 ? -8.060 0.572 1.480 1.00 90.75 169 LYS A O 1
ATOM 1273 N N . TYR A 1 170 ? -6.491 1.633 0.277 1.00 86.00 170 TYR A N 1
ATOM 1274 C CA . TYR A 1 170 ? -6.350 2.769 1.184 1.00 86.00 170 TYR A CA 1
ATOM 1275 C C . TYR A 1 170 ? -7.651 3.572 1.294 1.00 86.00 170 TYR A C 1
ATOM 1277 O O . TYR A 1 170 ? -8.060 3.916 2.397 1.00 86.00 170 TYR A O 1
ATOM 1285 N N . GLU A 1 171 ? -8.327 3.842 0.175 1.00 87.00 171 GLU A N 1
ATOM 1286 C CA . GLU A 1 171 ? -9.620 4.535 0.174 1.00 87.00 171 GLU A CA 1
ATOM 1287 C C . GLU A 1 171 ? -10.692 3.742 0.944 1.00 87.00 171 GLU A C 1
ATOM 1289 O O . GLU A 1 171 ? -11.459 4.332 1.706 1.00 87.00 171 GLU A O 1
ATOM 1294 N N . ALA A 1 172 ? -10.713 2.411 0.810 1.00 87.69 172 ALA A N 1
ATOM 1295 C CA . ALA A 1 172 ? -11.625 1.546 1.557 1.00 87.69 172 ALA A CA 1
ATOM 1296 C C . ALA A 1 172 ? -11.333 1.544 3.070 1.00 87.69 172 ALA A C 1
ATOM 1298 O O . ALA A 1 172 ? -12.251 1.725 3.871 1.00 87.69 172 ALA A O 1
ATOM 1299 N N . GLU A 1 173 ? -10.067 1.397 3.468 1.00 85.06 173 GLU A N 1
ATOM 1300 C CA . GLU A 1 173 ? -9.647 1.463 4.876 1.00 85.06 173 GLU A CA 1
ATOM 1301 C C . GLU A 1 173 ? -9.920 2.840 5.491 1.00 85.06 173 GLU A C 1
ATOM 1303 O O . GLU A 1 173 ? -10.400 2.944 6.620 1.00 85.06 173 GLU A O 1
ATOM 1308 N N . LEU A 1 174 ? -9.684 3.918 4.738 1.00 89.38 174 LEU A N 1
ATOM 1309 C CA . LEU A 1 174 ? -9.996 5.274 5.178 1.00 89.38 174 LEU A CA 1
ATOM 1310 C C . LEU A 1 174 ? -11.498 5.443 5.443 1.00 89.38 174 LEU A C 1
ATOM 1312 O O . LEU A 1 174 ? -11.868 6.030 6.459 1.00 89.38 174 LEU A O 1
ATOM 1316 N N . ALA A 1 175 ? -12.355 4.913 4.568 1.00 89.94 175 ALA A N 1
ATOM 1317 C CA . ALA A 1 175 ? -13.803 4.958 4.753 1.00 89.94 175 ALA A CA 1
ATOM 1318 C C . ALA A 1 175 ? -14.251 4.171 5.999 1.00 89.94 175 ALA A C 1
ATOM 1320 O O . ALA A 1 175 ? -15.060 4.669 6.785 1.00 89.94 175 ALA A O 1
ATOM 1321 N N . LEU A 1 176 ? -13.689 2.977 6.225 1.00 86.38 176 LEU A N 1
ATOM 1322 C CA . LEU A 1 176 ? -13.952 2.189 7.435 1.00 86.38 176 LEU A CA 1
ATOM 1323 C C . LEU A 1 176 ? -13.501 2.934 8.694 1.00 86.38 176 LEU A C 1
ATOM 1325 O O . LEU A 1 176 ? -14.265 3.046 9.653 1.00 86.38 176 LEU A O 1
ATOM 1329 N N . ARG A 1 177 ? -12.296 3.512 8.677 1.00 88.19 177 ARG A N 1
ATOM 1330 C CA . ARG A 1 177 ? -11.772 4.315 9.785 1.00 88.19 177 ARG A CA 1
ATOM 1331 C C . ARG A 1 177 ? -12.679 5.504 10.093 1.00 88.19 177 ARG A C 1
ATOM 1333 O O . ARG A 1 177 ? -12.988 5.724 11.257 1.00 88.19 177 ARG A O 1
ATOM 1340 N N . GLN A 1 178 ? -13.134 6.239 9.078 1.00 90.00 178 GLN A N 1
ATOM 1341 C CA . GLN A 1 178 ? -14.067 7.356 9.260 1.00 90.00 178 GLN A CA 1
ATOM 1342 C C . GLN A 1 178 ? -15.398 6.905 9.877 1.00 90.00 178 GLN A C 1
ATOM 1344 O O . GLN A 1 178 ? -15.925 7.598 10.745 1.00 90.00 178 GLN A O 1
ATOM 1349 N N . SER A 1 179 ? -15.918 5.738 9.482 1.00 88.00 179 SER A N 1
ATOM 1350 C CA . SER A 1 179 ? -17.115 5.153 10.101 1.00 88.00 179 SER A CA 1
ATOM 1351 C C . SER A 1 179 ? -16.891 4.855 11.583 1.00 88.00 179 SER A C 1
ATOM 1353 O O . SER A 1 179 ? -17.686 5.274 12.417 1.00 88.00 179 SER A O 1
ATOM 1355 N N . VAL A 1 180 ? -15.782 4.194 11.927 1.00 93.62 180 VAL A N 1
ATOM 1356 C CA . VAL A 1 180 ? -15.453 3.872 13.325 1.00 93.62 180 VAL A CA 1
ATOM 1357 C C . VAL A 1 180 ? -15.242 5.140 14.151 1.00 93.62 180 VAL A C 1
ATOM 1359 O O . VAL A 1 180 ? -15.677 5.214 15.297 1.00 93.62 180 VAL A O 1
ATOM 1362 N N . GLU A 1 181 ? -14.604 6.168 13.592 1.00 92.50 181 GLU A N 1
ATOM 1363 C CA . GLU A 1 181 ? -14.459 7.453 14.277 1.00 92.50 181 GLU A CA 1
ATOM 1364 C C . GLU A 1 181 ? -15.808 8.127 14.533 1.00 92.50 181 GLU A C 1
ATOM 1366 O O . GLU A 1 181 ? -16.024 8.646 15.630 1.00 92.50 181 GLU A O 1
ATOM 1371 N N . ALA A 1 182 ? -16.730 8.077 13.568 1.00 95.19 182 ALA A N 1
ATOM 1372 C CA . ALA A 1 182 ? -18.091 8.565 13.757 1.00 95.19 182 ALA A CA 1
ATOM 1373 C C . ALA A 1 182 ? -18.817 7.794 14.872 1.00 95.19 182 ALA A C 1
ATOM 1375 O O . ALA A 1 182 ? -19.430 8.421 15.738 1.00 95.19 182 ALA A O 1
ATOM 1376 N N . ASP A 1 183 ? -18.679 6.465 14.915 1.00 94.50 183 ASP A N 1
ATOM 1377 C CA . ASP A 1 183 ? -19.256 5.624 15.968 1.00 94.50 183 ASP A CA 1
ATOM 1378 C C . ASP A 1 183 ? -18.661 5.949 17.345 1.00 94.50 183 ASP A C 1
ATOM 1380 O O . ASP A 1 183 ? -19.399 6.094 18.318 1.00 94.50 183 ASP A O 1
ATOM 1384 N N . VAL A 1 184 ? -17.342 6.146 17.451 1.00 92.19 184 VAL A N 1
ATOM 1385 C CA . VAL A 1 184 ? -16.680 6.545 18.707 1.00 92.19 184 VAL A CA 1
ATOM 1386 C C . VAL A 1 184 ? -17.183 7.904 19.186 1.00 92.19 184 VAL A C 1
ATOM 1388 O O . VAL A 1 184 ? -17.440 8.080 20.378 1.00 92.19 184 VAL A O 1
ATOM 1391 N N . VAL A 1 185 ? -17.335 8.875 18.283 1.00 96.81 185 VAL A N 1
ATOM 1392 C CA . VAL A 1 185 ? -17.907 10.186 18.621 1.00 96.81 185 VAL A CA 1
ATOM 1393 C C . VAL A 1 185 ? -19.365 10.041 19.066 1.00 96.81 185 VAL A C 1
ATOM 1395 O O . VAL A 1 185 ? -19.760 10.654 20.058 1.00 96.81 185 VAL A O 1
ATOM 1398 N N . GLY A 1 186 ? -20.150 9.196 18.394 1.00 97.19 186 GLY A N 1
ATOM 1399 C CA . GLY A 1 186 ? -21.525 8.876 18.780 1.00 97.19 186 GLY A CA 1
ATOM 1400 C C . GLY A 1 186 ? -21.615 8.246 20.172 1.00 97.19 186 GLY A C 1
ATOM 1401 O O . GLY A 1 186 ? -22.366 8.726 21.017 1.00 97.19 186 GLY A O 1
ATOM 1402 N N . LEU A 1 187 ? -20.795 7.231 20.451 1.00 94.00 187 LEU A N 1
ATOM 1403 C CA . LEU A 1 187 ? -20.729 6.560 21.751 1.00 94.00 187 LEU A CA 1
ATOM 1404 C C . LEU A 1 187 ? -20.297 7.509 22.873 1.00 94.00 187 LEU A C 1
ATOM 1406 O O . LEU A 1 187 ? -20.826 7.419 23.978 1.00 94.00 187 LEU A O 1
ATOM 1410 N N . ARG A 1 188 ? -19.383 8.449 22.598 1.00 96.38 188 ARG A N 1
ATOM 1411 C CA . ARG A 1 188 ? -19.017 9.501 23.560 1.00 96.38 188 ARG A CA 1
ATOM 1412 C C . ARG A 1 188 ? -20.211 10.393 23.902 1.00 96.38 188 ARG A C 1
ATOM 1414 O O . ARG A 1 188 ? -20.443 10.624 25.080 1.00 96.38 188 ARG A O 1
ATOM 1421 N N . ARG A 1 189 ? -21.015 10.809 22.913 1.00 97.75 189 ARG A N 1
ATOM 1422 C CA . ARG A 1 189 ? -22.251 11.572 23.184 1.00 97.75 189 ARG A CA 1
ATOM 1423 C C . ARG A 1 189 ? -23.249 10.774 24.018 1.00 97.75 189 ARG A C 1
ATOM 1425 O O . ARG A 1 189 ? -23.794 11.312 24.970 1.00 97.75 189 ARG A O 1
ATOM 1432 N N . VAL A 1 190 ? -23.455 9.494 23.699 1.00 98.19 190 VAL A N 1
ATOM 1433 C CA . VAL A 1 190 ? -24.344 8.622 24.486 1.00 98.19 190 VAL A CA 1
ATOM 1434 C C . VAL A 1 190 ? -23.852 8.499 25.929 1.00 98.19 190 VAL A C 1
ATOM 1436 O O . VAL A 1 190 ? -24.654 8.552 26.857 1.00 98.19 190 VAL A O 1
ATOM 1439 N N . LEU A 1 191 ? -22.541 8.363 26.140 1.00 97.62 191 LEU A N 1
ATOM 1440 C CA . LEU A 1 191 ? -21.957 8.334 27.480 1.00 97.62 191 LEU A CA 1
ATOM 1441 C C . LEU A 1 191 ? -22.197 9.648 28.241 1.00 97.62 191 LEU A C 1
ATOM 1443 O O . LEU A 1 191 ? -22.542 9.605 29.424 1.00 97.62 191 LEU A O 1
ATOM 1447 N N . ASP A 1 192 ? -22.048 10.795 27.578 1.00 98.31 192 ASP A N 1
ATOM 1448 C CA . ASP A 1 192 ? -22.326 12.108 28.169 1.00 98.31 192 ASP A CA 1
ATOM 1449 C C . ASP A 1 192 ? -23.813 12.239 28.552 1.00 98.31 192 ASP A C 1
ATOM 1451 O O . ASP A 1 192 ? -24.128 12.610 29.684 1.00 98.31 192 ASP A O 1
ATOM 1455 N N . ASP A 1 193 ? -24.734 11.837 27.669 1.00 98.25 193 ASP A N 1
ATOM 1456 C CA . ASP A 1 193 ? -26.182 11.841 27.928 1.00 98.25 193 ASP A CA 1
ATOM 1457 C C . ASP A 1 193 ? -26.558 10.914 29.103 1.00 98.25 193 ASP A C 1
ATOM 1459 O O . ASP A 1 193 ? -27.351 11.274 29.980 1.00 98.25 193 ASP A O 1
ATOM 1463 N N . LEU A 1 194 ? -25.953 9.724 29.179 1.00 97.25 194 LEU A N 1
ATOM 1464 C CA . LEU A 1 194 ? -26.131 8.805 30.309 1.00 97.25 194 LEU A CA 1
ATOM 1465 C C . LEU A 1 194 ? -25.573 9.382 31.614 1.00 97.25 194 LEU A C 1
ATOM 1467 O O . LEU A 1 194 ? -26.165 9.207 32.677 1.00 97.25 194 LEU A O 1
ATOM 1471 N N . THR A 1 195 ? -24.461 10.108 31.547 1.00 98.00 195 THR A N 1
ATOM 1472 C CA . THR A 1 195 ? -23.875 10.768 32.718 1.00 98.00 195 THR A CA 1
ATOM 1473 C C . THR A 1 195 ? -24.782 11.889 33.231 1.00 98.00 195 THR A C 1
ATOM 1475 O O . THR A 1 195 ? -24.970 12.014 34.441 1.00 98.00 195 THR A O 1
ATOM 1478 N N . LEU A 1 196 ? -25.400 12.660 32.329 1.00 98.44 196 LEU A N 1
ATOM 1479 C CA . LEU A 1 196 ? -26.378 13.696 32.678 1.00 98.44 196 LEU A CA 1
ATOM 1480 C C . LEU A 1 196 ? -27.670 13.114 33.268 1.00 98.44 196 LEU A C 1
ATOM 1482 O O . LEU A 1 196 ? -28.195 13.634 34.250 1.00 98.44 196 LEU A O 1
ATOM 1486 N N . THR A 1 197 ? -28.197 12.028 32.700 1.00 97.81 197 THR A N 1
ATOM 1487 C CA . THR A 1 197 ? -29.398 11.373 33.252 1.00 97.81 197 THR A CA 1
ATOM 1488 C C . THR A 1 197 ? -29.122 10.723 34.604 1.00 97.81 197 THR A C 1
ATOM 1490 O O . THR A 1 197 ? -29.953 10.824 35.505 1.00 97.81 197 THR A O 1
ATOM 1493 N N . ARG A 1 198 ? -27.939 10.121 34.788 1.00 98.06 198 ARG A N 1
ATOM 1494 C CA . ARG A 1 198 ? -27.492 9.615 36.089 1.00 98.06 198 ARG A CA 1
ATOM 1495 C C . ARG A 1 198 ? -27.467 10.730 37.132 1.00 98.06 198 ARG A C 1
ATOM 1497 O O . ARG A 1 198 ? -28.071 10.556 38.184 1.00 98.06 198 ARG A O 1
ATOM 1504 N N . SER A 1 199 ? -26.810 11.857 36.850 1.00 97.94 199 SER A N 1
ATOM 1505 C CA . SER A 1 199 ? -26.721 12.957 37.820 1.00 97.94 199 SER A CA 1
ATOM 1506 C C . SER A 1 199 ? -28.089 13.576 38.129 1.00 97.94 199 SER A C 1
ATOM 1508 O O . SER A 1 199 ? -28.355 13.925 39.276 1.00 97.94 199 SER A O 1
ATOM 1510 N N . ALA A 1 200 ? -28.997 13.643 37.150 1.00 98.19 200 ALA A N 1
ATOM 1511 C CA . ALA A 1 200 ? -30.376 14.080 37.373 1.00 98.19 200 ALA A CA 1
ATOM 1512 C C . ALA A 1 200 ? -31.159 13.129 38.297 1.00 98.19 200 ALA A C 1
ATOM 1514 O O . ALA A 1 200 ? -31.877 13.586 39.188 1.00 98.19 200 ALA A O 1
ATOM 1515 N N . LEU A 1 201 ? -31.014 11.813 38.111 1.00 97.94 201 LEU A N 1
ATOM 1516 C CA . LEU A 1 201 ? -31.639 10.810 38.978 1.00 97.94 201 LEU A CA 1
ATOM 1517 C C . LEU A 1 201 ? -31.034 10.815 40.385 1.00 97.94 201 LEU A C 1
ATOM 1519 O O . LEU A 1 201 ? -31.775 10.710 41.358 1.00 97.94 201 LEU A O 1
ATOM 1523 N N . GLU A 1 202 ? -29.716 10.971 40.510 1.00 97.38 202 GLU A N 1
ATOM 1524 C CA . GLU A 1 202 ? -29.041 11.121 41.806 1.00 97.38 202 GLU A CA 1
ATOM 1525 C C . GLU A 1 202 ? -29.576 12.345 42.563 1.00 97.38 202 GLU A C 1
ATOM 1527 O O . GLU A 1 202 ? -29.984 12.212 43.715 1.00 97.38 202 GLU A O 1
ATOM 1532 N N . ALA A 1 203 ? -29.714 13.493 41.892 1.00 98.12 203 ALA A N 1
ATOM 1533 C CA . ALA A 1 203 ? -30.321 14.687 42.480 1.00 98.12 203 ALA A CA 1
ATOM 1534 C C . ALA A 1 203 ? -31.790 14.467 42.896 1.00 98.12 203 ALA A C 1
ATOM 1536 O O . ALA A 1 203 ? -32.224 14.965 43.934 1.00 98.12 203 ALA A O 1
ATOM 1537 N N . GLN A 1 204 ? -32.570 13.700 42.124 1.00 98.19 204 GLN A N 1
ATOM 1538 C CA . GLN A 1 204 ? -33.944 13.349 42.499 1.00 98.19 204 GLN A CA 1
ATOM 1539 C C . GLN A 1 204 ? -33.988 12.446 43.739 1.00 98.19 204 GLN A C 1
ATOM 1541 O O . GLN A 1 204 ? -34.857 12.615 44.595 1.00 98.19 204 GLN A O 1
ATOM 1546 N N . VAL A 1 205 ? -33.060 11.492 43.849 1.00 97.31 205 VAL A N 1
ATOM 1547 C CA . VAL A 1 205 ? -32.933 10.633 45.031 1.00 97.31 205 VAL A CA 1
ATOM 1548 C C . VAL A 1 205 ? -32.583 11.467 46.260 1.00 97.31 205 VAL A C 1
ATOM 1550 O O . VAL A 1 205 ? -33.216 11.288 47.299 1.00 97.31 205 VAL A O 1
ATOM 1553 N N . GLU A 1 206 ? -31.632 12.393 46.145 1.00 98.00 206 GLU A N 1
ATOM 1554 C CA . GLU A 1 206 ? -31.261 13.309 47.229 1.00 98.00 206 GLU A CA 1
ATOM 1555 C C . GLU A 1 206 ? -32.448 14.185 47.657 1.00 98.00 206 GLU A C 1
ATOM 1557 O O . GLU A 1 206 ? -32.776 14.231 48.842 1.00 98.00 206 GLU A O 1
ATOM 1562 N N . ALA A 1 207 ? -33.178 14.776 46.706 1.00 98.12 207 ALA A N 1
ATOM 1563 C CA . ALA A 1 207 ? -34.368 15.576 47.000 1.00 98.12 207 ALA A CA 1
ATOM 1564 C C . ALA A 1 207 ? -35.451 14.772 47.750 1.00 98.12 207 ALA A C 1
ATOM 1566 O O . ALA A 1 207 ? -35.997 15.234 48.751 1.00 98.12 207 ALA A O 1
ATOM 1567 N N . LEU A 1 208 ? -35.731 13.534 47.324 1.00 97.44 208 LEU A N 1
ATOM 1568 C CA . LEU A 1 208 ? -36.691 12.659 48.010 1.00 97.44 208 LEU A CA 1
ATOM 1569 C C . LEU A 1 208 ? -36.213 12.243 49.411 1.00 97.44 208 LEU A C 1
ATOM 1571 O O . LEU A 1 208 ? -37.027 12.071 50.322 1.00 97.44 208 LEU A O 1
ATOM 1575 N N . GLN A 1 209 ? -34.903 12.076 49.612 1.00 97.06 209 GLN A N 1
ATOM 1576 C CA . GLN A 1 209 ? -34.338 11.819 50.938 1.00 97.06 209 GLN A CA 1
ATOM 1577 C C . GLN A 1 209 ? -34.522 13.025 51.866 1.00 97.06 209 GLN A C 1
ATOM 1579 O O . GLN A 1 209 ? -34.922 12.843 53.019 1.00 97.06 209 GLN A O 1
ATOM 1584 N N . GLU A 1 210 ? -34.288 14.242 51.370 1.00 97.88 210 GLU A N 1
ATOM 1585 C CA . GLU A 1 210 ? -34.540 15.480 52.111 1.00 97.88 210 GLU A CA 1
ATOM 1586 C C . GLU A 1 210 ? -36.021 15.629 52.484 1.00 97.88 210 GLU A C 1
ATOM 1588 O O . GLU A 1 210 ? -36.334 15.907 53.644 1.00 97.88 210 GLU A O 1
ATOM 1593 N N . GLU A 1 211 ? -36.941 15.358 51.553 1.00 97.50 211 GLU A N 1
ATOM 1594 C CA . GLU A 1 211 ? -38.386 15.360 51.819 1.00 97.50 211 GLU A CA 1
ATOM 1595 C C . GLU A 1 211 ? -38.775 14.346 52.903 1.00 97.50 211 GLU A C 1
ATOM 1597 O O . GLU A 1 211 ? -39.555 14.657 53.806 1.00 97.50 211 GLU A O 1
ATOM 1602 N N . LEU A 1 212 ? -38.206 13.139 52.867 1.00 95.31 212 LEU A N 1
ATOM 1603 C CA . LEU A 1 212 ? -38.465 12.101 53.864 1.00 95.31 212 LEU A CA 1
ATOM 1604 C C . LEU A 1 212 ? -37.963 12.523 55.252 1.00 95.31 212 LEU A C 1
ATOM 1606 O O . LEU A 1 212 ? -38.662 12.325 56.252 1.00 95.31 212 LEU A O 1
ATOM 1610 N N . ILE A 1 213 ? -36.773 13.127 55.325 1.00 96.81 213 ILE A N 1
ATOM 1611 C CA . ILE A 1 213 ? -36.222 13.687 56.567 1.00 96.81 213 ILE A CA 1
ATOM 1612 C C . ILE A 1 213 ? -37.127 14.808 57.087 1.00 96.81 213 ILE A C 1
ATOM 1614 O O . ILE A 1 213 ? -37.473 14.813 58.273 1.00 96.81 213 ILE A O 1
ATOM 1618 N N . TYR A 1 214 ? -37.555 15.718 56.211 1.00 97.50 214 TYR A N 1
ATOM 1619 C CA . TYR A 1 214 ? -38.467 16.807 56.546 1.00 97.50 214 TYR A CA 1
ATOM 1620 C C . TYR A 1 214 ? -39.795 16.281 57.110 1.00 97.50 214 TYR A C 1
ATOM 1622 O O . TYR A 1 214 ? -40.228 16.702 58.184 1.00 97.50 214 TYR A O 1
ATOM 1630 N N . LEU A 1 215 ? -40.407 15.294 56.451 1.00 96.19 215 LEU A N 1
ATOM 1631 C CA . LEU A 1 215 ? -41.686 14.721 56.869 1.00 96.19 215 LEU A CA 1
ATOM 1632 C C . LEU A 1 215 ? -41.576 13.958 58.199 1.00 96.19 215 LEU A C 1
ATOM 1634 O O . LEU A 1 215 ? -42.451 14.089 59.056 1.00 96.19 215 LEU A O 1
ATOM 1638 N N . LYS A 1 216 ? -40.483 13.209 58.414 1.00 96.69 216 LYS A N 1
ATOM 1639 C CA . LYS A 1 216 ? -40.191 12.554 59.702 1.00 96.69 216 LYS A CA 1
ATOM 1640 C C . LYS A 1 216 ? -40.047 13.565 60.831 1.00 96.69 216 LYS A C 1
ATOM 1642 O O . LYS A 1 216 ? -40.613 13.355 61.903 1.00 96.69 216 LYS A O 1
ATOM 1647 N N . LYS A 1 217 ? -39.313 14.654 60.593 1.00 97.00 217 LYS A N 1
ATOM 1648 C CA . LYS A 1 217 ? -39.120 15.716 61.581 1.00 97.00 217 LYS A CA 1
ATOM 1649 C C . LYS A 1 217 ? -40.444 16.403 61.920 1.00 97.00 217 LYS A C 1
ATOM 1651 O O . LYS A 1 217 ? -40.777 16.497 63.097 1.00 97.00 217 LYS A O 1
ATOM 1656 N N . ASN A 1 218 ? -41.242 16.763 60.914 1.00 96.12 218 ASN A N 1
ATOM 1657 C CA . ASN A 1 218 ? -42.583 17.316 61.120 1.00 96.12 218 ASN A CA 1
ATOM 1658 C C . ASN A 1 218 ? -43.481 16.366 61.919 1.00 96.12 218 ASN A C 1
ATOM 1660 O O . ASN A 1 218 ? -44.179 16.799 62.832 1.00 96.12 218 ASN A O 1
ATOM 1664 N N . HIS A 1 219 ? -43.464 15.068 61.606 1.00 94.88 219 HIS A N 1
ATOM 1665 C CA . HIS A 1 219 ? -44.236 14.081 62.355 1.00 94.88 219 HIS A CA 1
ATOM 1666 C C . HIS A 1 219 ? -43.772 13.983 63.814 1.00 94.88 219 HIS A C 1
ATOM 1668 O O . HIS A 1 219 ? -44.601 13.974 64.720 1.00 94.88 219 HIS A O 1
ATOM 1674 N N . GLN A 1 220 ? -42.460 13.959 64.057 1.00 94.38 220 GLN A N 1
ATOM 1675 C CA . GLN A 1 220 ? -41.891 13.936 65.403 1.00 94.38 220 GLN A CA 1
ATOM 1676 C C . GLN A 1 220 ? -42.271 15.189 66.204 1.00 94.38 220 GLN A C 1
ATOM 1678 O O . GLN A 1 220 ? -42.668 15.076 67.362 1.00 94.38 220 GLN A O 1
ATOM 1683 N N . GLU A 1 221 ? -42.208 16.371 65.592 1.00 93.50 221 GLU A N 1
ATOM 1684 C CA . GLU A 1 221 ? -42.643 17.630 66.203 1.00 93.50 221 GLU A CA 1
ATOM 1685 C C . GLU A 1 221 ? -44.155 17.632 66.483 1.00 93.50 221 GLU A C 1
ATOM 1687 O O . GLU A 1 221 ? -44.573 17.983 67.586 1.00 93.50 221 GLU A O 1
ATOM 1692 N N . ALA A 1 222 ? -44.982 17.155 65.548 1.00 90.25 222 ALA A N 1
ATOM 1693 C CA . ALA A 1 222 ? -46.426 17.029 65.741 1.00 90.25 222 ALA A CA 1
ATOM 1694 C C . ALA A 1 222 ? -46.780 16.046 66.870 1.00 90.25 222 ALA A C 1
ATOM 1696 O O . ALA A 1 222 ? -47.652 16.339 67.686 1.00 90.25 222 ALA A O 1
ATOM 1697 N N . LEU A 1 223 ? -46.082 14.908 66.964 1.00 87.38 223 LEU A N 1
ATOM 1698 C CA . LEU A 1 223 ? -46.228 13.966 68.075 1.00 87.38 223 LEU A CA 1
ATOM 1699 C C . LEU A 1 223 ? -45.802 14.584 69.408 1.00 87.38 223 LEU A C 1
ATOM 1701 O O . LEU A 1 223 ? -46.464 14.348 70.413 1.00 87.38 223 LEU A O 1
ATOM 1705 N N . LEU A 1 224 ? -44.729 15.382 69.439 1.00 88.00 224 LEU A N 1
ATOM 1706 C CA . LEU A 1 224 ? -44.311 16.107 70.644 1.00 88.00 224 LEU A CA 1
ATOM 1707 C C . LEU A 1 224 ? -45.365 17.129 71.083 1.00 88.00 224 LEU A C 1
ATOM 1709 O O . LEU A 1 224 ? -45.659 17.218 72.274 1.00 88.00 224 LEU A O 1
ATOM 1713 N N . VAL A 1 225 ? -45.965 17.860 70.140 1.00 86.12 225 VAL A N 1
ATOM 1714 C CA . VAL A 1 225 ? -47.069 18.793 70.412 1.00 86.12 225 VAL A CA 1
ATOM 1715 C C . VAL A 1 225 ? -48.316 18.050 70.895 1.00 86.12 225 VAL A C 1
ATOM 1717 O O . VAL A 1 225 ? -48.942 18.464 71.864 1.00 86.12 225 VAL A O 1
ATOM 1720 N N . LEU A 1 226 ? -48.675 16.925 70.276 1.00 82.25 226 LEU A N 1
ATOM 1721 C CA . LEU A 1 226 ? -49.821 16.128 70.715 1.00 82.25 226 LEU A CA 1
ATOM 1722 C C . LEU A 1 226 ? -49.571 15.510 72.098 1.00 82.25 226 LEU A C 1
ATOM 1724 O O . LEU A 1 226 ? -50.451 15.517 72.953 1.00 82.25 226 LEU A O 1
ATOM 1728 N N . ARG A 1 227 ? -48.348 15.036 72.358 1.00 80.75 227 ARG A N 1
ATOM 1729 C CA . ARG A 1 227 ? -47.924 14.541 73.671 1.00 80.75 227 ARG A CA 1
ATOM 1730 C C . ARG A 1 227 ? -47.933 15.645 74.724 1.00 80.75 227 ARG A C 1
ATOM 1732 O O . ARG A 1 227 ? -48.285 15.357 75.859 1.00 80.75 227 ARG A O 1
ATOM 1739 N N . SER A 1 228 ? -47.573 16.884 74.392 1.00 78.69 228 SER A N 1
ATOM 1740 C CA . SER A 1 228 ? -47.654 18.000 75.342 1.00 78.69 228 SER A CA 1
ATOM 1741 C C . SER A 1 228 ? -49.099 18.438 75.600 1.00 78.69 228 SER A C 1
ATOM 1743 O O . SER A 1 228 ? -49.440 18.735 76.742 1.00 78.69 228 SER A O 1
ATOM 1745 N N . GLN A 1 229 ? -49.973 18.383 74.588 1.00 76.56 229 GLN A N 1
ATOM 1746 C CA . GLN A 1 229 ? -51.418 18.588 74.746 1.00 76.56 229 GLN A CA 1
ATOM 1747 C C . GLN A 1 229 ? -52.063 17.495 75.614 1.00 76.56 229 GLN A C 1
ATOM 1749 O O . GLN A 1 229 ? -52.872 17.801 76.487 1.00 76.56 229 GLN A O 1
ATOM 1754 N N . LEU A 1 230 ? -51.662 16.233 75.433 1.00 61.00 230 LEU A N 1
ATOM 1755 C CA . LEU A 1 230 ? -52.091 15.098 76.260 1.00 61.00 230 LEU A CA 1
ATOM 1756 C C . LEU A 1 230 ? -51.392 15.061 77.631 1.00 61.00 230 LEU A C 1
ATOM 1758 O O . LEU A 1 230 ? -51.931 14.496 78.575 1.00 61.00 230 LEU A O 1
ATOM 1762 N N . GLY A 1 231 ? -50.238 15.716 77.777 1.00 52.75 231 GLY A N 1
ATOM 1763 C CA . GLY A 1 231 ? -49.507 15.877 79.039 1.00 52.75 231 GLY A CA 1
ATOM 1764 C C . GLY A 1 231 ? -50.200 16.794 80.053 1.00 52.75 231 GLY A C 1
ATOM 1765 O O . GLY A 1 231 ? -49.781 16.855 81.205 1.00 52.75 231 GLY A O 1
ATOM 1766 N N . GLY A 1 232 ? -51.279 17.477 79.650 1.00 55.91 232 GLY A N 1
ATOM 1767 C CA . GLY A 1 232 ? -52.214 18.147 80.557 1.00 55.91 232 GLY A CA 1
ATOM 1768 C C . GLY A 1 232 ? -53.242 17.207 81.201 1.00 55.91 232 GLY A C 1
ATOM 1769 O O . GLY A 1 232 ? -53.970 17.630 82.098 1.00 55.91 232 GLY A O 1
ATOM 1770 N N . GLN A 1 233 ? -53.310 15.939 80.783 1.00 51.00 233 GLN A N 1
ATOM 1771 C CA . GLN A 1 233 ? -54.175 14.933 81.384 1.00 51.00 233 GLN A CA 1
ATOM 1772 C C . GLN A 1 233 ? -53.328 14.008 82.264 1.00 51.00 233 GLN A C 1
ATOM 1774 O O . GLN A 1 233 ? -52.632 13.121 81.786 1.00 51.00 233 GLN A O 1
ATOM 1779 N N . VAL A 1 234 ? -53.371 14.297 83.567 1.00 45.69 234 VAL A N 1
ATOM 1780 C CA . VAL A 1 234 ? -52.833 13.534 84.703 1.00 45.69 234 VAL A CA 1
ATOM 1781 C C . VAL A 1 234 ? -52.617 12.043 84.382 1.00 45.69 234 VAL A C 1
ATOM 1783 O O . VAL A 1 234 ? -53.568 11.263 84.399 1.00 45.69 234 VAL A O 1
ATOM 1786 N N . SER A 1 235 ? -51.361 11.647 84.149 1.00 39.38 235 SER A N 1
ATOM 1787 C CA . SER A 1 235 ? -50.918 10.256 84.295 1.00 39.38 235 SER A CA 1
ATOM 1788 C C . SER A 1 235 ? -50.315 10.112 85.690 1.00 39.38 235 SER A C 1
ATOM 1790 O O . SER A 1 235 ? -49.237 10.636 85.972 1.00 39.38 235 SER A O 1
ATOM 1792 N N . VAL A 1 236 ? -51.051 9.462 86.596 1.00 52.72 236 VAL A N 1
ATOM 1793 C CA . VAL A 1 236 ? -50.491 8.927 87.843 1.00 52.72 236 VAL A CA 1
ATOM 1794 C C . VAL A 1 236 ? -49.858 7.591 87.482 1.00 52.72 236 VAL A C 1
ATOM 1796 O O . VAL A 1 236 ? -50.494 6.544 87.572 1.00 52.72 236 VAL A O 1
ATOM 1799 N N . GLU A 1 237 ? -48.608 7.629 87.040 1.00 48.62 237 GLU A N 1
ATOM 1800 C CA . GLU A 1 237 ? -47.777 6.433 86.991 1.00 48.62 237 GLU A CA 1
ATOM 1801 C C . GLU A 1 237 ? -47.158 6.253 88.377 1.00 48.62 237 GLU A C 1
ATOM 1803 O O . GLU A 1 237 ? -46.244 6.964 88.791 1.00 48.62 237 GLU A O 1
ATOM 1808 N N . VAL A 1 238 ? -47.754 5.335 89.138 1.00 49.50 238 VAL A N 1
ATOM 1809 C CA . VAL A 1 238 ? -47.150 4.772 90.344 1.00 49.50 238 VAL A CA 1
ATOM 1810 C C . VAL A 1 238 ? -45.922 3.997 89.880 1.00 49.50 238 VAL A C 1
ATOM 1812 O O . VAL A 1 238 ? -46.061 3.057 89.101 1.00 49.50 238 VAL A O 1
ATOM 1815 N N . ASP A 1 239 ? -44.745 4.420 90.333 1.00 44.97 239 ASP A N 1
ATOM 1816 C CA . ASP A 1 239 ? -43.449 3.811 90.027 1.00 44.97 239 ASP A CA 1
ATOM 1817 C C . ASP A 1 239 ? -43.451 2.349 90.517 1.00 44.97 239 ASP A C 1
ATOM 1819 O O . ASP A 1 239 ? -43.220 2.047 91.692 1.00 44.97 239 ASP A O 1
ATOM 1823 N N . ALA A 1 240 ? -43.844 1.426 89.639 1.00 50.78 240 ALA A N 1
ATOM 1824 C CA . ALA A 1 240 ? -43.844 0.004 89.922 1.00 50.78 240 ALA A CA 1
ATOM 1825 C C . ALA A 1 240 ? -42.405 -0.496 89.768 1.00 50.78 240 ALA A C 1
ATOM 1827 O O . ALA A 1 240 ? -41.842 -0.461 88.674 1.00 50.78 240 ALA A O 1
ATOM 1828 N N . ALA A 1 241 ? -41.808 -0.951 90.874 1.00 57.44 241 ALA A N 1
ATOM 1829 C CA . ALA A 1 241 ? -40.519 -1.638 90.867 1.00 57.44 241 ALA A CA 1
ATOM 1830 C C . ALA A 1 241 ? -40.489 -2.717 89.762 1.00 57.44 241 ALA A C 1
ATOM 1832 O O . ALA A 1 241 ? -41.531 -3.337 89.520 1.00 57.44 241 ALA A O 1
ATOM 1833 N N . PRO A 1 242 ? -39.336 -2.950 89.099 1.00 58.41 242 PRO A N 1
ATOM 1834 C CA . PRO A 1 242 ? -39.236 -3.856 87.959 1.00 58.41 242 PRO A CA 1
ATOM 1835 C C . PRO A 1 242 ? -39.872 -5.203 88.303 1.00 58.41 242 PRO A C 1
ATOM 1837 O O . PRO A 1 242 ? -39.443 -5.903 89.220 1.00 58.41 242 PRO A O 1
ATOM 1840 N N . GLN A 1 243 ? -40.963 -5.505 87.604 1.00 57.19 243 GLN A N 1
ATOM 1841 C CA . GLN A 1 243 ? -41.760 -6.700 87.811 1.00 57.19 243 GLN A CA 1
ATOM 1842 C C . GLN A 1 243 ? -40.881 -7.917 87.506 1.00 57.19 243 GLN A C 1
ATOM 1844 O O . GLN A 1 243 ? -40.257 -7.973 86.449 1.00 57.19 243 GLN A O 1
ATOM 1849 N N . GLN A 1 244 ? -40.804 -8.853 88.456 1.00 65.50 244 GLN A N 1
ATOM 1850 C CA . GLN A 1 244 ? -40.044 -10.095 88.318 1.00 65.50 244 GLN A CA 1
ATOM 1851 C C . GLN A 1 244 ? -40.439 -10.773 87.003 1.00 65.50 244 GLN A C 1
ATOM 1853 O O . GLN A 1 244 ? -41.635 -10.975 86.764 1.00 65.50 244 GLN A O 1
ATOM 1858 N N . ASP A 1 245 ? -39.456 -11.039 86.137 1.00 72.81 245 ASP A N 1
ATOM 1859 C CA . ASP A 1 245 ? -39.717 -11.534 84.791 1.00 72.81 245 ASP A CA 1
ATOM 1860 C C . ASP A 1 245 ? -40.397 -12.897 84.906 1.00 72.81 245 ASP A C 1
ATOM 1862 O O . ASP A 1 245 ? -39.814 -13.891 85.344 1.00 72.81 245 ASP A O 1
ATOM 1866 N N . LEU A 1 246 ? -41.683 -12.929 84.561 1.00 75.94 246 LEU A N 1
ATOM 1867 C CA . LEU A 1 246 ? -42.490 -14.137 84.630 1.00 75.94 246 LEU A CA 1
ATOM 1868 C C . LEU A 1 246 ? -41.866 -15.237 83.762 1.00 75.94 246 LEU A C 1
ATOM 1870 O O . LEU A 1 246 ? -42.066 -16.410 84.046 1.00 75.94 246 LEU A O 1
ATOM 1874 N N . MET A 1 247 ? -41.087 -14.864 82.742 1.00 75.62 247 MET A N 1
ATOM 1875 C CA . MET A 1 247 ? -40.341 -15.791 81.902 1.00 75.62 247 MET A CA 1
ATOM 1876 C C . MET A 1 247 ? -39.262 -16.534 82.694 1.00 75.62 247 MET A C 1
ATOM 1878 O O . MET A 1 247 ? -39.200 -17.753 82.609 1.00 75.62 247 MET A O 1
ATOM 1882 N N . GLU A 1 248 ? -38.511 -15.838 83.551 1.00 81.19 248 GLU A N 1
ATOM 1883 C CA . GLU A 1 248 ? -37.490 -16.437 84.419 1.00 81.19 248 GLU A CA 1
ATOM 1884 C C . GLU A 1 248 ? -38.121 -17.385 85.452 1.00 81.19 248 GLU A C 1
ATOM 1886 O O . GLU A 1 248 ? -37.662 -18.510 85.638 1.00 81.19 248 GLU A O 1
ATOM 1891 N N . VAL A 1 249 ? -39.247 -16.984 86.056 1.00 82.19 249 VAL A N 1
ATOM 1892 C CA . VAL A 1 249 ? -39.993 -17.832 87.005 1.00 82.19 249 VAL A CA 1
ATOM 1893 C C . VAL A 1 249 ? -40.607 -19.052 86.307 1.00 82.19 249 VAL A C 1
ATOM 1895 O O . VAL A 1 249 ? -40.608 -20.154 86.858 1.00 82.19 249 VAL A O 1
ATOM 1898 N N . LEU A 1 250 ? -41.134 -18.887 85.091 1.00 80.56 250 LEU A N 1
ATOM 1899 C CA . LEU A 1 250 ? -41.690 -19.989 84.304 1.00 80.56 250 LEU A CA 1
ATOM 1900 C C . LEU A 1 250 ? -40.599 -20.943 83.804 1.00 80.56 250 LEU A C 1
ATOM 1902 O O . LEU A 1 250 ? -40.836 -22.152 83.790 1.00 80.56 250 LEU A O 1
ATOM 1906 N N . ASP A 1 251 ? -39.421 -20.434 83.448 1.00 84.50 251 ASP A N 1
ATOM 1907 C CA . ASP A 1 251 ? -38.267 -21.242 83.059 1.00 84.50 251 ASP A CA 1
ATOM 1908 C C . ASP A 1 251 ? -37.697 -22.011 84.257 1.00 84.50 251 ASP A C 1
ATOM 1910 O O . ASP A 1 251 ? -37.390 -23.198 84.128 1.00 84.50 251 ASP A O 1
ATOM 1914 N N . GLU A 1 252 ? -37.659 -21.411 85.450 1.00 87.81 252 GLU A N 1
ATOM 1915 C CA . GLU A 1 252 ? -37.266 -22.110 86.675 1.00 87.81 252 GLU A CA 1
ATOM 1916 C C . GLU A 1 252 ? -38.270 -23.211 87.053 1.00 87.81 252 GLU A C 1
ATOM 1918 O O . GLU A 1 252 ? -37.879 -24.339 87.367 1.00 87.81 252 GLU A O 1
ATOM 1923 N N . ILE A 1 253 ? -39.575 -22.941 86.940 1.00 86.06 253 ILE A N 1
ATOM 1924 C CA . ILE A 1 253 ? -40.619 -23.956 87.141 1.00 86.06 253 ILE A CA 1
ATOM 1925 C C . ILE A 1 253 ? -40.493 -25.073 86.094 1.00 86.06 253 ILE A C 1
ATOM 1927 O O . ILE A 1 253 ? -40.591 -26.252 86.444 1.00 86.06 253 ILE A O 1
ATOM 1931 N N . ARG A 1 254 ? -40.239 -24.741 84.823 1.00 88.00 254 ARG A N 1
ATOM 1932 C CA . ARG A 1 254 ? -40.036 -25.732 83.757 1.00 88.00 254 ARG A CA 1
ATOM 1933 C C . ARG A 1 254 ? -38.809 -26.600 84.043 1.00 88.00 254 ARG A C 1
ATOM 1935 O O . ARG A 1 254 ? -38.928 -27.822 83.983 1.00 88.00 254 ARG A O 1
ATOM 1942 N N . ALA A 1 255 ? -37.695 -26.006 84.463 1.00 89.31 255 ALA A N 1
ATOM 1943 C CA . ALA A 1 255 ? -36.493 -26.732 84.868 1.00 89.31 255 ALA A CA 1
ATOM 1944 C C . ALA A 1 255 ? -36.750 -27.662 86.071 1.00 89.31 255 ALA A C 1
ATOM 1946 O O . ALA A 1 255 ? -36.272 -28.799 86.094 1.00 89.31 255 ALA A O 1
ATOM 1947 N N . GLN A 1 256 ? -37.558 -27.229 87.049 1.00 86.44 256 GLN A N 1
ATOM 1948 C CA . GLN A 1 256 ? -37.971 -28.082 88.170 1.00 86.44 256 GLN A CA 1
ATOM 1949 C C . GLN A 1 256 ? -38.815 -29.278 87.703 1.00 86.44 256 GLN A C 1
ATOM 1951 O O . GLN A 1 256 ? -38.573 -30.408 88.138 1.00 86.44 256 GLN A O 1
ATOM 1956 N N . TYR A 1 257 ? -39.774 -29.069 86.795 1.00 83.00 257 TYR A N 1
ATOM 1957 C CA . TYR A 1 257 ? -40.601 -30.151 86.249 1.00 83.00 257 TYR A CA 1
ATOM 1958 C C . TYR A 1 257 ? -39.804 -31.124 85.383 1.00 83.00 257 TYR A C 1
ATOM 1960 O O . TYR A 1 257 ? -39.993 -32.333 85.513 1.00 83.00 257 TYR A O 1
ATOM 1968 N N . GLU A 1 258 ? -38.890 -30.630 84.549 1.00 88.00 258 GLU A N 1
ATOM 1969 C CA . GLU A 1 258 ? -37.974 -31.468 83.774 1.00 88.00 258 GLU A CA 1
ATOM 1970 C C . GLU A 1 258 ? -37.089 -32.306 84.700 1.00 88.00 258 GLU A C 1
ATOM 1972 O O . GLU A 1 258 ? -36.971 -33.514 84.507 1.00 88.00 258 GLU A O 1
ATOM 1977 N N . GLY A 1 259 ? -36.555 -31.713 85.772 1.00 87.25 259 GLY A N 1
ATOM 1978 C CA . GLY A 1 259 ? -35.782 -32.433 86.782 1.00 87.25 259 GLY A CA 1
ATOM 1979 C C . GLY A 1 259 ? -36.577 -33.543 87.480 1.00 87.25 259 GLY A C 1
ATOM 1980 O O . GLY A 1 259 ? -36.070 -34.655 87.654 1.00 87.25 259 GLY A O 1
ATOM 1981 N N . ILE A 1 260 ? -37.835 -33.278 87.850 1.00 85.38 260 ILE A N 1
ATOM 1982 C CA . ILE A 1 260 ? -38.726 -34.274 88.470 1.00 85.38 260 ILE A CA 1
ATOM 1983 C C . ILE A 1 260 ? -39.108 -35.370 87.468 1.00 85.38 260 ILE A C 1
ATOM 1985 O O . ILE A 1 260 ? -39.083 -36.550 87.819 1.00 85.38 260 ILE A O 1
ATOM 1989 N N . ALA A 1 261 ? -39.436 -35.014 86.224 1.00 78.69 261 ALA A N 1
ATOM 1990 C CA . ALA A 1 261 ? -39.785 -35.967 85.173 1.00 78.69 261 ALA A CA 1
ATOM 1991 C C . ALA A 1 261 ? -38.601 -36.878 84.827 1.00 78.69 261 ALA A C 1
ATOM 1993 O O . ALA A 1 261 ? -38.760 -38.094 84.725 1.00 78.69 261 ALA A O 1
ATOM 1994 N N . GLU A 1 262 ? -37.401 -36.310 84.732 1.00 83.00 262 GLU A N 1
ATOM 1995 C CA . GLU A 1 262 ? -36.159 -37.030 84.473 1.00 83.00 262 GLU A CA 1
ATOM 1996 C C . GLU A 1 262 ? -35.794 -37.961 85.637 1.00 83.00 262 GLU A C 1
ATOM 1998 O O . GLU A 1 262 ? -35.367 -39.100 85.423 1.00 83.00 262 GLU A O 1
ATOM 2003 N N . LYS A 1 263 ? -36.013 -37.517 86.882 1.00 86.44 263 LYS A N 1
ATOM 2004 C CA . LYS A 1 263 ? -35.849 -38.355 88.074 1.00 86.44 263 LYS A CA 1
ATOM 2005 C C . LYS A 1 263 ? -36.859 -39.501 88.094 1.00 86.44 263 LYS A C 1
ATOM 2007 O O . LYS A 1 263 ? -36.448 -40.643 88.251 1.00 86.44 263 LYS A O 1
ATOM 2012 N N . ASN A 1 264 ? -38.137 -39.236 87.823 1.00 82.38 264 ASN A N 1
ATOM 2013 C CA . ASN A 1 264 ? -39.165 -40.274 87.705 1.00 82.38 264 ASN A CA 1
ATOM 2014 C C . ASN A 1 264 ? -38.864 -41.259 86.569 1.00 82.38 264 ASN A C 1
ATOM 2016 O O . ASN A 1 264 ? -39.082 -42.457 86.728 1.00 82.38 264 ASN A O 1
ATOM 2020 N N . ARG A 1 265 ? -38.331 -40.787 85.436 1.00 79.19 265 ARG A N 1
ATOM 2021 C CA . ARG A 1 265 ? -37.891 -41.644 84.330 1.00 79.19 265 ARG A CA 1
ATOM 2022 C C . ARG A 1 265 ? -36.746 -42.557 84.764 1.00 79.19 265 ARG A C 1
ATOM 2024 O O . ARG A 1 265 ? -36.820 -43.758 84.524 1.00 79.19 265 ARG A O 1
ATOM 2031 N N . ARG A 1 266 ? -35.728 -42.024 85.452 1.00 82.44 266 ARG A N 1
ATOM 2032 C CA . ARG A 1 266 ? -34.620 -42.825 86.009 1.00 82.44 266 ARG A CA 1
ATOM 2033 C C . ARG A 1 266 ? -35.087 -43.801 87.081 1.00 82.44 266 ARG A C 1
ATOM 2035 O O . ARG A 1 266 ? -34.632 -44.940 87.078 1.00 82.44 266 ARG A O 1
ATOM 2042 N N . ASP A 1 267 ? -35.989 -43.385 87.961 1.00 80.38 267 ASP A N 1
ATOM 2043 C CA . ASP A 1 267 ? -36.535 -44.228 89.023 1.00 80.38 267 ASP A CA 1
ATOM 2044 C C . ASP A 1 267 ? -37.405 -45.345 88.432 1.00 80.38 267 ASP A C 1
ATOM 2046 O O . ASP A 1 267 ? -37.284 -46.489 88.857 1.00 80.38 267 ASP A O 1
ATOM 2050 N N . MET A 1 268 ? -38.198 -45.072 87.387 1.00 66.56 268 MET A N 1
ATOM 2051 C CA . MET A 1 268 ? -38.943 -46.088 86.632 1.00 66.56 268 MET A CA 1
ATOM 2052 C C . MET A 1 268 ? -38.008 -47.024 85.866 1.00 66.56 268 MET A C 1
ATOM 2054 O O . MET A 1 268 ? -38.188 -48.235 85.925 1.00 66.56 268 MET A O 1
ATOM 2058 N N . GLU A 1 269 ? -36.977 -46.515 85.189 1.00 74.12 269 GLU A N 1
ATOM 2059 C CA . GLU A 1 269 ? -35.957 -47.349 84.538 1.00 74.12 269 GLU A CA 1
ATOM 2060 C C . GLU A 1 269 ? -35.190 -48.210 85.549 1.00 74.12 269 GLU A C 1
ATOM 2062 O O . GLU A 1 269 ? -34.899 -49.372 85.269 1.00 74.12 269 GLU A O 1
ATOM 2067 N N . GLY A 1 270 ? -34.886 -47.672 86.731 1.00 72.75 270 GLY A N 1
ATOM 2068 C CA . GLY A 1 270 ? -34.282 -48.392 87.848 1.00 72.75 270 GLY A CA 1
ATOM 2069 C C . GLY A 1 270 ? -35.220 -49.453 88.416 1.00 72.75 270 GLY A C 1
ATOM 2070 O O . GLY A 1 270 ? -34.806 -50.593 88.624 1.00 72.75 270 GLY A O 1
ATOM 2071 N N . TRP A 1 271 ? -36.500 -49.118 88.578 1.00 70.69 271 TRP A N 1
ATOM 2072 C CA . TRP A 1 271 ? -37.554 -50.027 89.017 1.00 70.69 271 TRP A CA 1
ATOM 2073 C C . TRP A 1 271 ? -37.768 -51.165 88.013 1.00 70.69 271 TRP A C 1
ATOM 2075 O O . TRP A 1 271 ? -37.806 -52.331 88.404 1.00 70.69 271 TRP A O 1
ATOM 2085 N N . TYR A 1 272 ? -37.804 -50.866 86.710 1.00 60.47 272 TYR A N 1
ATOM 2086 C CA . TYR A 1 272 ? -37.895 -51.864 85.643 1.00 60.47 272 TYR A CA 1
ATOM 2087 C C . TYR A 1 272 ? -36.622 -52.704 85.532 1.00 60.47 272 TYR A C 1
ATOM 2089 O O . TYR A 1 272 ? -36.721 -53.923 85.419 1.00 60.47 272 TYR A O 1
ATOM 2097 N N . LYS A 1 273 ? -35.424 -52.117 85.642 1.00 58.56 273 LYS A N 1
ATOM 2098 C CA . LYS A 1 273 ? -34.160 -52.877 85.694 1.00 58.56 273 LYS A CA 1
ATOM 2099 C C . LYS A 1 273 ? -34.080 -53.779 86.926 1.00 58.56 273 LYS A C 1
ATOM 2101 O O . LYS A 1 273 ? -33.548 -54.883 86.824 1.00 58.56 273 LYS A O 1
ATOM 2106 N N . GLY A 1 274 ? -34.641 -53.344 88.055 1.00 57.12 274 GLY A N 1
ATOM 2107 C CA . GLY A 1 274 ? -34.813 -54.161 89.256 1.00 57.12 274 GLY A CA 1
ATOM 2108 C C . GLY A 1 274 ? -35.785 -55.319 89.029 1.00 57.12 274 GLY A C 1
ATOM 2109 O O . GLY A 1 274 ? -35.498 -56.446 89.419 1.00 57.12 274 GLY A O 1
ATOM 2110 N N . LYS A 1 275 ? -36.888 -55.077 88.313 1.00 43.25 275 LYS A N 1
ATOM 2111 C CA . LYS A 1 275 ? -37.912 -56.088 88.003 1.00 43.25 275 LYS A CA 1
ATOM 2112 C C . LYS A 1 275 ? -37.501 -57.075 86.901 1.00 43.25 275 LYS A C 1
ATOM 2114 O O . LYS A 1 275 ? -37.981 -58.202 86.882 1.00 43.25 275 LYS A O 1
ATOM 2119 N N . VAL A 1 276 ? -36.579 -56.687 86.018 1.00 43.41 276 VAL A N 1
ATOM 2120 C CA . VAL A 1 276 ? -35.999 -57.540 84.960 1.00 43.41 276 VAL A CA 1
ATOM 2121 C C . VAL A 1 276 ? -34.864 -58.437 85.498 1.00 43.41 276 VAL A C 1
ATOM 2123 O O . VAL A 1 276 ? -34.419 -59.352 84.806 1.00 43.41 276 VAL A O 1
ATOM 2126 N N . ARG A 1 277 ? -34.443 -58.277 86.765 1.00 36.00 277 ARG A N 1
ATOM 2127 C CA . ARG A 1 277 ? -33.455 -59.147 87.429 1.00 36.00 277 ARG A CA 1
ATOM 2128 C C . ARG A 1 277 ? -34.101 -60.099 88.467 1.00 36.00 277 ARG A C 1
ATOM 2130 O O . ARG A 1 277 ? -33.805 -59.998 89.647 1.00 36.00 277 ARG A O 1
ATOM 2137 N N . LEU A 1 278 ? -34.866 -61.076 87.944 1.00 33.72 278 LEU A N 1
ATOM 2138 C CA . LEU A 1 278 ? -35.158 -62.451 88.451 1.00 33.72 278 LEU A CA 1
ATOM 2139 C C . LEU A 1 278 ? -36.010 -62.648 89.739 1.00 33.72 278 LEU A C 1
ATOM 2141 O O . LEU A 1 278 ? -36.007 -61.766 90.590 1.00 33.72 278 LEU A O 1
ATOM 2145 N N . PRO A 1 279 ? -36.649 -63.832 89.974 1.00 44.03 279 PRO A N 1
ATOM 2146 C CA . PRO A 1 279 ? -36.812 -65.040 89.144 1.00 44.03 279 PRO A CA 1
ATOM 2147 C C . PRO A 1 279 ? -38.287 -65.485 88.942 1.00 44.03 279 PRO A C 1
ATOM 2149 O O . PRO A 1 279 ? -39.238 -64.877 89.421 1.00 44.03 279 PRO A O 1
ATOM 2152 N N . ALA A 1 280 ? -38.451 -66.569 88.183 1.00 42.38 280 ALA A N 1
ATOM 2153 C CA . ALA A 1 280 ? -39.701 -67.244 87.844 1.00 42.38 280 ALA A CA 1
ATOM 2154 C C . ALA A 1 280 ? -40.518 -67.789 89.040 1.00 42.38 280 ALA A C 1
ATOM 2156 O O . ALA A 1 280 ? -39.958 -68.110 90.086 1.00 42.38 280 ALA A O 1
ATOM 2157 N N . ARG A 1 281 ? -41.808 -68.049 88.742 1.00 33.47 281 ARG A N 1
ATOM 2158 C CA . ARG A 1 281 ? -42.914 -68.601 89.565 1.00 33.47 281 ARG A CA 1
ATOM 2159 C C . ARG A 1 281 ? -43.519 -67.567 90.517 1.00 33.47 281 ARG A C 1
ATOM 2161 O O . ARG A 1 281 ? -42.816 -66.988 91.323 1.00 33.47 281 ARG A O 1
ATOM 2168 N N . GLY A 1 282 ? -44.807 -67.262 90.474 1.00 39.50 282 GLY A N 1
ATOM 2169 C CA . GLY A 1 282 ? -45.966 -68.037 90.042 1.00 39.50 282 GLY A CA 1
ATOM 2170 C C . GLY A 1 282 ? -47.018 -67.854 91.137 1.00 39.50 282 GLY A C 1
ATOM 2171 O O . GLY A 1 282 ? -46.658 -67.861 92.307 1.00 39.50 282 GLY A O 1
ATOM 2172 N N . ASP A 1 283 ? -48.270 -67.678 90.724 1.00 29.44 283 ASP A N 1
ATOM 2173 C CA . ASP A 1 283 ? -49.490 -67.609 91.541 1.00 29.44 283 ASP A CA 1
ATOM 2174 C C . ASP A 1 283 ? -49.882 -66.212 92.049 1.00 29.44 283 ASP A C 1
ATOM 2176 O O . ASP A 1 283 ? -49.357 -65.664 93.015 1.00 29.44 283 ASP A O 1
ATOM 2180 N N . GLY A 1 284 ? -50.861 -65.632 91.351 1.00 30.56 284 GLY A N 1
ATOM 2181 C CA . GLY A 1 284 ? -51.590 -64.443 91.774 1.00 30.56 284 GLY A CA 1
ATOM 2182 C C . GLY A 1 284 ? -52.972 -64.788 92.326 1.00 30.56 284 GLY A C 1
ATOM 2183 O O . GLY A 1 284 ? -53.512 -65.861 92.042 1.00 30.56 284 GLY A O 1
ATOM 2184 N N . PRO A 1 285 ? -53.590 -63.831 93.031 1.00 40.41 285 PRO A N 1
ATOM 2185 C CA . PRO A 1 285 ? -55.038 -63.731 93.045 1.00 40.41 285 PRO A CA 1
ATOM 2186 C C . PRO A 1 285 ? -55.549 -62.330 92.656 1.00 40.41 285 PRO A C 1
ATOM 2188 O O . PRO A 1 285 ? -54.931 -61.310 92.930 1.00 40.41 285 PRO A O 1
ATOM 2191 N N . ALA A 1 286 ? -56.712 -62.361 92.004 1.00 29.78 286 ALA A N 1
ATOM 2192 C CA . ALA A 1 286 ? -57.923 -61.567 92.233 1.00 29.78 286 ALA A CA 1
ATOM 2193 C C . ALA A 1 286 ? -57.911 -60.026 92.403 1.00 29.78 286 ALA A C 1
ATOM 2195 O O . ALA A 1 286 ? -57.237 -59.457 93.250 1.00 29.78 286 ALA A O 1
ATOM 2196 N N . ALA A 1 287 ? -58.921 -59.456 91.726 1.00 28.83 287 ALA A N 1
ATOM 2197 C CA . ALA A 1 287 ? -59.793 -58.340 92.118 1.00 28.83 287 ALA A CA 1
ATOM 2198 C C . ALA A 1 287 ? -59.232 -56.904 92.084 1.00 28.83 287 ALA A C 1
ATOM 2200 O O . ALA A 1 287 ? -58.228 -56.563 92.697 1.00 28.83 287 ALA A O 1
ATOM 2201 N N . GLY A 1 288 ? -59.951 -56.045 91.350 1.00 37.56 288 GLY A N 1
ATOM 2202 C CA . GLY A 1 288 ? -59.633 -54.631 91.170 1.00 37.56 288 GLY A CA 1
ATOM 2203 C C . GLY A 1 288 ? -60.156 -53.714 92.267 1.00 37.56 288 GLY A C 1
ATOM 2204 O O . GLY A 1 288 ? -60.847 -54.149 93.178 1.00 37.56 288 GLY A O 1
ATOM 2205 N N . THR A 1 289 ? -59.892 -52.415 92.127 1.00 34.34 289 THR A N 1
ATOM 2206 C CA . THR A 1 289 ? -60.736 -51.327 92.644 1.00 34.34 289 THR A CA 1
ATOM 2207 C C . THR A 1 289 ? -60.408 -50.035 91.888 1.00 34.34 289 THR A C 1
ATOM 2209 O O . THR A 1 289 ? -59.253 -49.771 91.562 1.00 34.34 289 THR A O 1
ATOM 2212 N N . LEU A 1 290 ? -61.452 -49.258 91.594 1.00 43.19 290 LEU A N 1
ATOM 2213 C CA . LEU A 1 290 ? -61.399 -47.879 91.113 1.00 43.19 290 LEU A CA 1
ATOM 2214 C C . LEU A 1 290 ? -60.619 -46.953 92.063 1.00 43.19 290 LEU A C 1
ATOM 2216 O O . LEU A 1 290 ? -60.789 -47.071 93.270 1.00 43.19 290 LEU A O 1
ATOM 2220 N N . CYS A 1 291 ? -59.964 -45.932 91.495 1.00 32.34 291 CYS A N 1
ATOM 2221 C CA . CYS A 1 291 ? -59.784 -44.584 92.066 1.00 32.34 291 CYS A CA 1
ATOM 2222 C C . CYS A 1 291 ? -59.794 -43.588 90.881 1.00 32.34 291 CYS A C 1
ATOM 2224 O O . CYS A 1 291 ? -58.989 -43.717 89.967 1.00 32.34 291 CYS A O 1
ATOM 2226 N N . ALA A 1 292 ? -60.855 -42.796 90.693 1.00 33.34 292 ALA A N 1
ATOM 2227 C CA . ALA A 1 292 ? -60.997 -41.412 91.173 1.00 33.34 292 ALA A CA 1
ATOM 2228 C C . ALA A 1 292 ? -60.083 -40.396 90.442 1.00 33.34 292 ALA A C 1
ATOM 2230 O O . ALA A 1 292 ? -58.908 -40.254 90.762 1.00 33.34 292 ALA A O 1
ATOM 2231 N N . TRP A 1 293 ? -60.661 -39.668 89.475 1.00 29.14 293 TRP A N 1
ATOM 2232 C CA . TRP A 1 293 ? -60.046 -38.526 88.780 1.00 29.14 293 TRP A CA 1
ATOM 2233 C C . TRP A 1 293 ? -60.250 -37.222 89.573 1.00 29.14 293 TRP A C 1
ATOM 2235 O O . TRP A 1 293 ? -61.382 -36.958 89.993 1.00 29.14 293 TRP A O 1
ATOM 2245 N N . PRO A 1 294 ? -59.230 -36.355 89.732 1.00 40.28 294 PRO A N 1
ATOM 2246 C CA . PRO A 1 294 ? -59.430 -35.005 90.237 1.00 40.28 294 PRO A CA 1
ATOM 2247 C C . PRO A 1 294 ? -59.896 -34.054 89.128 1.00 40.28 294 PRO A C 1
ATOM 2249 O O . PRO A 1 294 ? -59.392 -34.051 88.006 1.00 40.28 294 PRO A O 1
ATOM 2252 N N . ARG A 1 295 ? -60.851 -33.201 89.498 1.00 51.12 295 ARG A N 1
ATOM 2253 C CA . ARG A 1 295 ? -61.302 -32.021 88.760 1.00 51.12 295 ARG A CA 1
ATOM 2254 C C . ARG A 1 295 ? -60.165 -30.995 88.665 1.00 51.12 295 ARG A C 1
ATOM 2256 O O . ARG A 1 295 ? -59.798 -30.427 89.688 1.00 51.12 295 ARG A O 1
ATOM 2263 N N . ASN A 1 296 ? -59.681 -30.693 87.461 1.00 43.12 296 ASN A N 1
ATOM 2264 C CA . ASN A 1 296 ? -59.136 -29.372 87.128 1.00 43.12 296 ASN A CA 1
ATOM 2265 C C . ASN A 1 296 ? -59.193 -29.155 85.604 1.00 43.12 296 ASN A C 1
ATOM 2267 O O . ASN A 1 296 ? -58.281 -29.522 84.873 1.00 43.12 296 ASN A O 1
ATOM 2271 N N . LEU A 1 297 ? -60.311 -28.600 85.122 1.00 44.88 297 LEU A N 1
ATOM 2272 C CA . LEU A 1 297 ? -60.516 -28.247 83.708 1.00 44.88 297 LEU A CA 1
ATOM 2273 C C . LEU A 1 297 ? -59.915 -26.876 83.337 1.00 44.88 297 LEU A C 1
ATOM 2275 O O . LEU A 1 297 ? -60.004 -26.464 82.188 1.00 44.88 297 LEU A O 1
ATOM 2279 N N . THR A 1 298 ? -59.289 -26.162 84.273 1.00 45.62 298 THR A N 1
ATOM 2280 C CA . THR A 1 298 ? -58.714 -24.830 84.011 1.00 45.62 298 THR A CA 1
ATOM 2281 C C . THR A 1 298 ? -57.271 -24.868 83.510 1.00 45.62 298 THR A C 1
ATOM 2283 O O . THR A 1 298 ? -56.830 -23.914 82.885 1.00 45.62 298 THR A O 1
ATOM 2286 N N . THR A 1 299 ? -56.544 -25.973 83.695 1.00 46.50 299 THR A N 1
ATOM 2287 C CA . THR A 1 299 ? -55.154 -26.111 83.217 1.00 46.50 299 THR A CA 1
ATOM 2288 C C . THR A 1 299 ? -55.055 -26.656 81.787 1.00 46.50 299 THR A C 1
ATOM 2290 O O . THR A 1 299 ? -54.040 -26.442 81.135 1.00 46.50 299 THR A O 1
ATOM 2293 N N . PHE A 1 300 ? -56.112 -27.300 81.274 1.00 38.88 300 PHE A N 1
ATOM 2294 C CA . PHE A 1 300 ? -56.157 -27.823 79.899 1.00 38.88 300 PHE A CA 1
ATOM 2295 C C . PHE A 1 300 ? -56.465 -26.719 78.866 1.00 38.88 300 PHE A C 1
ATOM 2297 O O . PHE A 1 300 ? -55.884 -26.704 77.783 1.00 38.88 300 PHE A O 1
ATOM 23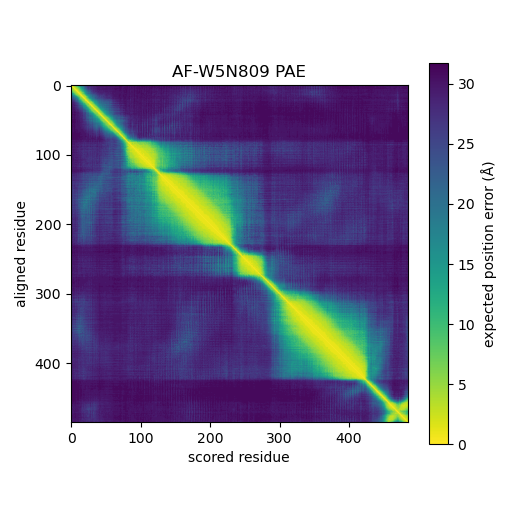04 N N . CYS A 1 301 ? -57.279 -25.719 79.233 1.00 41.66 301 CYS A N 1
ATOM 2305 C CA . CYS A 1 301 ? -57.566 -24.568 78.367 1.00 41.66 301 CYS A CA 1
ATOM 2306 C C . CYS A 1 301 ? -56.375 -23.603 78.215 1.00 41.66 301 CYS A C 1
ATOM 2308 O O . CYS A 1 301 ? -56.256 -22.947 77.186 1.00 41.66 301 CYS A O 1
ATOM 2310 N N . SER A 1 302 ? -55.466 -23.512 79.193 1.00 42.22 302 SER A N 1
ATOM 2311 C CA . SER A 1 302 ? -54.291 -22.630 79.087 1.00 42.22 302 SER A CA 1
ATOM 2312 C C . SER A 1 302 ? -53.222 -23.167 78.129 1.00 42.22 302 SER A C 1
ATOM 2314 O O . SER A 1 302 ? -52.586 -22.377 77.436 1.00 42.22 302 SER A O 1
ATOM 2316 N N . SER A 1 303 ? -53.053 -24.491 78.026 1.00 50.50 303 SER A N 1
ATOM 2317 C CA . SER A 1 303 ? -52.158 -25.110 77.036 1.00 50.50 303 SER A CA 1
ATOM 2318 C C . SER A 1 303 ? -52.702 -25.028 75.609 1.00 50.50 303 SER A C 1
ATOM 2320 O O . SER A 1 303 ? -51.929 -24.868 74.671 1.00 50.50 303 SER A O 1
ATOM 2322 N N . GLU A 1 304 ? -54.024 -25.087 75.441 1.00 50.25 304 GLU A N 1
ATOM 2323 C CA . GLU A 1 304 ? -54.688 -25.042 74.132 1.00 50.25 304 GLU A CA 1
ATOM 2324 C C . GLU A 1 304 ? -54.765 -23.604 73.581 1.00 50.25 304 GLU A C 1
ATOM 2326 O O . GLU A 1 304 ? -54.505 -23.384 72.400 1.00 50.25 304 GLU A O 1
ATOM 2331 N N . ILE A 1 305 ? -54.974 -22.598 74.445 1.00 55.50 305 ILE A N 1
ATOM 2332 C CA . ILE A 1 305 ? -54.877 -21.167 74.089 1.00 55.50 305 ILE A CA 1
ATOM 2333 C C . ILE A 1 305 ? -53.430 -20.764 73.736 1.00 55.50 305 ILE A C 1
ATOM 2335 O O . ILE A 1 305 ? -53.227 -19.970 72.818 1.00 55.50 305 ILE A O 1
ATOM 2339 N N . ALA A 1 306 ? -52.417 -21.329 74.407 1.00 54.81 306 ALA A N 1
ATOM 2340 C CA . ALA A 1 306 ? -51.009 -21.102 74.064 1.00 54.81 306 ALA A CA 1
ATOM 2341 C C . ALA A 1 306 ? -50.611 -21.765 72.730 1.00 54.81 306 ALA A C 1
ATOM 2343 O O . ALA A 1 306 ? -49.878 -21.168 71.948 1.00 54.81 306 ALA A O 1
ATOM 2344 N N . LEU A 1 307 ? -51.136 -22.958 72.425 1.00 55.88 307 LEU A N 1
ATOM 2345 C CA . LEU A 1 307 ? -50.952 -23.626 71.127 1.00 55.88 307 LEU A CA 1
ATOM 2346 C C . LEU A 1 307 ? -51.642 -22.870 69.976 1.00 55.88 307 LEU A C 1
ATOM 2348 O O . LEU A 1 307 ? -51.071 -22.750 68.893 1.00 55.88 307 LEU A O 1
ATOM 2352 N N . LEU A 1 308 ? -52.826 -22.299 70.226 1.00 58.00 308 LEU A N 1
ATOM 2353 C CA . LEU A 1 308 ? -53.559 -21.461 69.269 1.00 58.00 308 LEU A CA 1
ATOM 2354 C C . LEU A 1 308 ? -52.873 -20.111 68.985 1.00 58.00 308 LEU A C 1
ATOM 2356 O O . LEU A 1 308 ? -53.048 -19.580 67.891 1.00 58.00 308 LEU A O 1
ATOM 2360 N N . SER A 1 309 ? -52.083 -19.557 69.916 1.00 60.19 309 SER A N 1
ATOM 2361 C CA . SER A 1 309 ? -51.329 -18.312 69.678 1.00 60.19 309 SER A CA 1
ATOM 2362 C C . SER A 1 309 ? -49.940 -18.539 69.063 1.00 60.19 309 SER A C 1
ATOM 2364 O O . SER A 1 309 ? -49.452 -17.675 68.332 1.00 60.19 309 SER A O 1
ATOM 2366 N N . LEU A 1 310 ? -49.321 -19.704 69.297 1.00 62.03 310 LEU A N 1
ATOM 2367 C CA . LEU A 1 310 ? -48.012 -20.056 68.734 1.00 62.03 310 LEU A CA 1
ATOM 2368 C C . LEU A 1 310 ? -48.085 -20.537 67.277 1.00 62.03 310 LEU A C 1
ATOM 2370 O O . LEU A 1 310 ? -47.158 -20.279 66.513 1.00 62.03 310 LEU A O 1
ATOM 2374 N N . SER A 1 311 ? -49.173 -21.206 66.876 1.00 72.31 311 SER A N 1
ATOM 2375 C CA . SER A 1 311 ? -49.360 -21.699 65.501 1.00 72.31 311 SER A CA 1
ATOM 2376 C C . SER A 1 311 ? -49.250 -20.598 64.431 1.00 72.31 311 SER A C 1
ATOM 2378 O O . SER A 1 311 ? -48.442 -20.764 63.522 1.00 72.31 311 SER A O 1
ATOM 2380 N N . PRO A 1 312 ? -49.936 -19.438 64.537 1.00 77.81 312 PRO A N 1
ATOM 2381 C CA . PRO A 1 312 ? -49.801 -18.381 63.533 1.00 77.81 312 PRO A CA 1
ATOM 2382 C C . PRO A 1 312 ? -48.398 -17.757 63.497 1.00 77.81 312 PRO A C 1
ATOM 2384 O O . PRO A 1 312 ? -47.954 -17.340 62.433 1.00 77.81 312 PRO A O 1
ATOM 2387 N N . GLN A 1 313 ? -47.662 -17.716 64.617 1.00 74.06 313 GLN A N 1
ATOM 2388 C CA . GLN A 1 313 ? -46.259 -17.279 64.599 1.00 74.06 313 GLN A CA 1
ATOM 2389 C C . GLN A 1 313 ? -45.352 -18.299 63.902 1.00 74.06 313 GLN A C 1
ATOM 2391 O O . GLN A 1 313 ? -44.480 -17.902 63.134 1.00 74.06 313 GLN A O 1
ATOM 2396 N N . PHE A 1 314 ? -45.567 -19.598 64.129 1.00 76.81 314 PHE A N 1
ATOM 2397 C CA . PHE A 1 314 ? -44.842 -20.666 63.440 1.00 76.81 314 PHE A CA 1
ATOM 2398 C C . PHE A 1 314 ? -45.128 -20.670 61.931 1.00 76.81 314 PHE A C 1
ATOM 2400 O O . PHE A 1 314 ? -44.196 -20.795 61.137 1.00 76.81 314 PHE A O 1
ATOM 2407 N N . ASP A 1 315 ? -46.383 -20.453 61.532 1.00 78.31 315 ASP A N 1
ATOM 2408 C CA . ASP A 1 315 ? -46.792 -20.371 60.127 1.00 78.31 315 ASP A CA 1
ATOM 2409 C C . ASP A 1 315 ? -46.173 -19.153 59.425 1.00 78.31 315 ASP A C 1
ATOM 2411 O O . ASP A 1 315 ? -45.632 -19.285 58.327 1.00 78.31 315 ASP A O 1
ATOM 2415 N N . VAL A 1 316 ? -46.154 -17.985 60.082 1.00 82.12 316 VAL A N 1
ATOM 2416 C CA . VAL A 1 316 ? -45.477 -16.777 59.571 1.00 82.12 316 VAL A CA 1
ATOM 2417 C C . VAL A 1 316 ? -43.972 -17.003 59.441 1.00 82.12 316 VAL A C 1
ATOM 2419 O O . VAL A 1 316 ? -43.383 -16.637 58.425 1.00 82.12 316 VAL A O 1
ATOM 2422 N N . LEU A 1 317 ? -43.339 -17.638 60.431 1.00 82.94 317 LEU A N 1
ATOM 2423 C CA . LEU A 1 317 ? -41.911 -17.949 60.379 1.00 82.94 317 LEU A CA 1
ATOM 2424 C C . LEU A 1 317 ? -41.595 -18.944 59.250 1.00 82.94 317 LEU A C 1
ATOM 2426 O O . LEU A 1 317 ? -40.619 -18.764 58.526 1.00 82.94 317 LEU A O 1
ATOM 2430 N N . SER A 1 318 ? -42.434 -19.965 59.060 1.00 81.75 318 SER A N 1
ATOM 2431 C CA . SER A 1 318 ? -42.296 -20.958 57.987 1.00 81.75 318 SER A CA 1
ATOM 2432 C C . SER A 1 318 ? -42.468 -20.321 56.604 1.00 81.75 318 SER A C 1
ATOM 2434 O O . SER A 1 318 ? -41.666 -20.556 55.696 1.00 81.75 318 SER A O 1
ATOM 2436 N N . GLN A 1 319 ? -43.439 -19.413 56.464 1.00 88.00 319 GLN A N 1
ATOM 2437 C CA . GLN A 1 319 ? -43.642 -18.639 55.243 1.00 88.00 319 GLN A CA 1
ATOM 2438 C C . GLN A 1 319 ? -42.457 -17.702 54.962 1.00 88.00 319 GLN A C 1
ATOM 2440 O O . GLN A 1 319 ? -41.943 -17.685 53.844 1.00 88.00 319 GLN A O 1
ATOM 2445 N N . GLN A 1 320 ? -41.939 -17.002 55.974 1.00 88.56 320 GLN A N 1
ATOM 2446 C CA . GLN A 1 320 ? -40.743 -16.158 55.859 1.00 88.56 320 GLN A CA 1
ATOM 2447 C C . GLN A 1 320 ? -39.513 -16.967 55.411 1.00 88.56 320 GLN A C 1
ATOM 2449 O O . GLN A 1 320 ? -38.744 -16.511 54.559 1.00 88.56 320 GLN A O 1
ATOM 2454 N N . VAL A 1 321 ? -39.330 -18.176 55.958 1.00 88.00 321 VAL A N 1
ATOM 2455 C CA . VAL A 1 321 ? -38.245 -19.091 55.574 1.00 88.00 321 VAL A CA 1
ATOM 2456 C C . VAL A 1 321 ? -38.408 -19.541 54.125 1.00 88.00 321 VAL A C 1
ATOM 2458 O O . VAL A 1 321 ? -37.416 -19.526 53.397 1.00 88.00 321 VAL A O 1
ATOM 2461 N N . SER A 1 322 ? -39.628 -19.870 53.682 1.00 86.81 322 SER A N 1
ATOM 2462 C CA . SER A 1 322 ? -39.905 -20.266 52.291 1.00 86.81 322 SER A CA 1
ATOM 2463 C C . SER A 1 322 ? -39.600 -19.146 51.289 1.00 86.81 322 SER A C 1
ATOM 2465 O O . SER A 1 322 ? -38.832 -19.352 50.353 1.00 86.81 322 SER A O 1
ATOM 2467 N N . VAL A 1 323 ? -40.063 -17.920 51.553 1.00 88.38 323 VAL A N 1
ATOM 2468 C CA . VAL A 1 323 ? -39.793 -16.749 50.701 1.00 88.38 323 VAL A CA 1
ATOM 2469 C C . VAL A 1 323 ? -38.298 -16.425 50.671 1.00 88.38 323 VAL A C 1
ATOM 2471 O O . VAL A 1 323 ? -37.730 -16.159 49.613 1.00 88.38 323 VAL A O 1
ATOM 2474 N N . SER A 1 324 ? -37.629 -16.499 51.827 1.00 82.38 324 SER A N 1
ATOM 2475 C CA . SER A 1 324 ? -36.181 -16.280 51.908 1.00 82.38 324 SER A CA 1
ATOM 2476 C C . SER A 1 324 ? -35.399 -17.361 51.158 1.00 82.38 324 SER A C 1
ATOM 2478 O O . SER A 1 324 ? -34.382 -17.052 50.544 1.00 82.38 324 SER A O 1
ATOM 2480 N N . THR A 1 325 ? -35.858 -18.619 51.167 1.00 89.19 325 THR A N 1
ATOM 2481 C CA . THR A 1 325 ? -35.214 -19.697 50.399 1.00 89.19 325 THR A CA 1
ATOM 2482 C C . THR A 1 325 ? -35.442 -19.546 48.902 1.00 89.19 325 THR A C 1
ATOM 2484 O O . THR A 1 325 ? -34.497 -19.749 48.145 1.00 89.19 325 THR A O 1
ATOM 2487 N N . GLU A 1 326 ? -36.633 -19.143 48.463 1.00 92.25 326 GLU A N 1
ATOM 2488 C CA . GLU A 1 326 ? -36.924 -18.863 47.052 1.00 92.25 326 GLU A CA 1
ATOM 2489 C C . GLU A 1 326 ? -36.073 -17.708 46.511 1.00 92.25 326 GLU A C 1
ATOM 2491 O O . GLU A 1 326 ? -35.423 -17.868 45.477 1.00 92.25 326 GLU A O 1
ATOM 2496 N N . ALA A 1 327 ? -35.972 -16.596 47.249 1.00 87.56 327 ALA A N 1
ATOM 2497 C CA . ALA A 1 327 ? -35.096 -15.475 46.896 1.00 87.56 327 ALA A CA 1
ATOM 2498 C C . ALA A 1 327 ? -33.610 -15.885 46.837 1.00 87.56 327 ALA A C 1
ATOM 2500 O O . ALA A 1 327 ? -32.834 -15.401 46.012 1.00 87.56 327 ALA A O 1
ATOM 2501 N N . LEU A 1 328 ? -33.197 -16.820 47.697 1.00 92.19 328 LEU A N 1
ATOM 2502 C CA . LEU A 1 328 ? -31.830 -17.338 47.702 1.00 92.19 328 LEU A CA 1
ATOM 2503 C C . LEU A 1 328 ? -31.573 -18.285 46.518 1.00 92.19 328 LEU A C 1
ATOM 2505 O O . LEU A 1 328 ? -30.474 -18.286 45.962 1.00 92.19 328 LEU A O 1
ATOM 2509 N N . GLN A 1 329 ? -32.576 -19.061 46.089 1.00 93.19 329 GLN A N 1
ATOM 2510 C CA . GLN A 1 329 ? -32.490 -19.875 44.872 1.00 93.19 329 GLN A CA 1
ATOM 2511 C C . GLN A 1 329 ? -32.469 -19.008 43.609 1.00 93.19 329 GLN A C 1
ATOM 2513 O O . GLN A 1 329 ? -31.664 -19.290 42.722 1.00 93.19 329 GLN A O 1
ATOM 2518 N N . SER A 1 330 ? -33.275 -17.941 43.542 1.00 91.75 330 SER A N 1
ATOM 2519 C CA . SER A 1 330 ? -33.284 -17.029 42.390 1.00 91.75 330 SER A CA 1
ATOM 2520 C C . SER A 1 330 ? -31.946 -16.299 42.244 1.00 91.75 330 SER A C 1
ATOM 2522 O O . SER A 1 330 ? -31.334 -16.328 41.175 1.00 91.75 330 SER A O 1
ATOM 2524 N N . SER A 1 331 ? -31.409 -15.763 43.345 1.00 89.06 331 SER A N 1
ATOM 2525 C CA . SER A 1 331 ? -30.080 -15.143 43.355 1.00 89.06 331 SER A CA 1
ATOM 2526 C C . SER A 1 331 ? -28.985 -16.143 42.954 1.00 89.06 331 SER A C 1
ATOM 2528 O O . SER A 1 331 ? -28.067 -15.817 42.201 1.00 89.06 331 SER A O 1
ATOM 2530 N N . LYS A 1 332 ? -29.094 -17.411 43.374 1.00 94.81 332 LYS A N 1
ATOM 2531 C CA . LYS A 1 332 ? -28.154 -18.470 42.975 1.00 94.81 332 LYS A CA 1
ATOM 2532 C C . LYS A 1 332 ? -28.223 -18.797 41.477 1.00 94.81 332 LYS A C 1
ATOM 2534 O O . LYS A 1 332 ? -27.170 -19.055 40.878 1.00 94.81 332 LYS A O 1
ATOM 2539 N N . SER A 1 333 ? -29.411 -18.809 40.866 1.00 93.94 333 SER A N 1
ATOM 2540 C CA . SER A 1 333 ? -29.543 -18.971 39.410 1.00 93.94 333 SER A CA 1
ATOM 2541 C C . SER A 1 333 ? -28.954 -17.784 38.655 1.00 93.94 333 SER A C 1
ATOM 2543 O O . SER A 1 333 ? -28.155 -18.010 37.749 1.00 93.94 333 SER A O 1
ATOM 2545 N N . GLU A 1 334 ? -29.219 -16.551 39.095 1.00 95.00 334 GLU A N 1
ATOM 2546 C CA . GLU A 1 334 ? -28.654 -15.334 38.494 1.00 95.00 334 GLU A CA 1
ATOM 2547 C C . GLU A 1 334 ? -27.121 -15.331 38.563 1.00 95.00 334 GLU A C 1
ATOM 2549 O O . GLU A 1 334 ? -26.448 -15.120 37.556 1.00 95.00 334 GLU A O 1
ATOM 2554 N N . ILE A 1 335 ? -26.537 -15.677 39.717 1.00 93.94 335 ILE A N 1
ATOM 2555 C CA . ILE A 1 335 ? -25.078 -15.821 39.865 1.00 93.94 335 ILE A CA 1
ATOM 2556 C C . ILE A 1 335 ? -24.528 -16.884 38.903 1.00 93.94 335 ILE A C 1
ATOM 2558 O O . ILE A 1 335 ? -23.427 -16.736 38.371 1.00 93.94 335 ILE A O 1
ATOM 2562 N N . SER A 1 336 ? -25.262 -17.975 38.682 1.00 94.31 336 SER A N 1
ATOM 2563 C CA . SER A 1 336 ? -24.833 -19.043 37.774 1.00 94.31 336 SER A CA 1
ATOM 2564 C C . SER A 1 336 ? -24.902 -18.611 36.307 1.00 94.31 336 SER A C 1
ATOM 2566 O O . SER A 1 336 ? -24.022 -18.970 35.527 1.00 94.31 336 SER A O 1
ATOM 2568 N N . GLU A 1 337 ? -25.908 -17.825 35.929 1.00 96.31 337 GLU A N 1
ATOM 2569 C CA . GLU A 1 337 ? -26.045 -17.246 34.590 1.00 96.31 337 GLU A CA 1
ATOM 2570 C C . GLU A 1 337 ? -24.976 -16.190 34.318 1.00 96.31 337 GLU A C 1
ATOM 2572 O O . GLU A 1 337 ? -24.284 -16.284 33.305 1.00 96.31 337 GLU A O 1
ATOM 2577 N N . LEU A 1 338 ? -24.746 -15.272 35.262 1.00 95.38 338 LEU A N 1
ATOM 2578 C CA . LEU A 1 338 ? -23.664 -14.290 35.184 1.00 95.38 338 LEU A CA 1
ATOM 2579 C C . LEU A 1 338 ? -22.297 -14.968 35.058 1.00 95.38 338 LEU A C 1
ATOM 2581 O O . LEU A 1 338 ? -21.472 -14.543 34.255 1.00 95.38 338 LEU A O 1
ATOM 2585 N N . LYS A 1 339 ? -22.058 -16.072 35.779 1.00 94.56 339 LYS A N 1
ATOM 2586 C CA . LYS A 1 339 ? -20.821 -16.856 35.633 1.00 94.56 339 LYS A CA 1
ATOM 2587 C C . LYS A 1 339 ? -20.653 -17.445 34.232 1.00 94.56 339 LYS A C 1
ATOM 2589 O O . LYS A 1 339 ? -19.545 -17.407 33.705 1.00 94.56 339 LYS A O 1
ATOM 2594 N N . ARG A 1 340 ? -21.719 -17.967 33.614 1.00 95.88 340 ARG A N 1
ATOM 2595 C CA . ARG A 1 340 ? -21.661 -18.455 32.221 1.00 95.88 340 ARG A CA 1
ATOM 2596 C C . ARG A 1 340 ? -21.435 -17.311 31.235 1.00 95.88 340 ARG A C 1
ATOM 2598 O O . ARG A 1 340 ? -20.668 -17.482 30.295 1.00 95.88 340 ARG A O 1
ATOM 2605 N N . ALA A 1 341 ? -22.062 -16.157 31.464 1.00 94.88 341 ALA A N 1
ATOM 2606 C CA . ALA A 1 341 ? -21.869 -14.969 30.637 1.00 94.88 341 ALA A CA 1
ATOM 2607 C C . ALA A 1 341 ? -20.417 -14.469 30.700 1.00 94.88 341 ALA A C 1
ATOM 2609 O O . ALA A 1 341 ? -19.817 -14.226 29.658 1.00 94.88 341 ALA A O 1
ATOM 2610 N N . ILE A 1 342 ? -19.824 -14.406 31.899 1.00 95.38 342 ILE A N 1
ATOM 2611 C CA . ILE A 1 342 ? -18.408 -14.051 32.081 1.00 95.38 342 ILE A CA 1
ATOM 2612 C C . ILE A 1 342 ? -17.509 -15.028 31.323 1.00 95.38 342 ILE A C 1
ATOM 2614 O O . ILE A 1 342 ? -16.664 -14.584 30.557 1.00 95.38 342 ILE A O 1
ATOM 2618 N N . GLN A 1 343 ? -17.730 -16.338 31.465 1.00 96.62 343 GLN A N 1
ATOM 2619 C CA . GLN A 1 343 ? -16.946 -17.347 30.742 1.00 96.62 343 GLN A CA 1
ATOM 2620 C C . GLN A 1 343 ? -17.070 -17.207 29.218 1.00 96.62 343 GLN A C 1
ATOM 2622 O O . GLN A 1 343 ? -16.076 -17.357 28.511 1.00 96.62 343 GLN A O 1
ATOM 2627 N N . GLY A 1 344 ? -18.268 -16.904 28.706 1.00 94.38 344 GLY A N 1
ATOM 2628 C CA . GLY A 1 344 ? -18.486 -16.639 27.282 1.00 94.38 344 GLY A CA 1
ATOM 2629 C C . GLY A 1 344 ? -17.697 -15.424 26.794 1.00 94.38 344 GLY A C 1
ATOM 2630 O O . GLY A 1 344 ? -16.949 -15.529 25.824 1.00 94.38 344 GLY A O 1
ATOM 2631 N N . LEU A 1 345 ? -17.787 -14.308 27.524 1.00 92.94 345 LEU A N 1
ATOM 2632 C CA . LEU A 1 345 ? -17.039 -13.085 27.225 1.00 92.94 345 LEU A CA 1
ATOM 2633 C C . LEU A 1 345 ? -15.520 -13.291 27.317 1.00 92.94 345 LEU A C 1
ATOM 2635 O O . LEU A 1 345 ? -14.772 -12.716 26.532 1.00 92.94 345 LEU A O 1
ATOM 2639 N N . GLU A 1 346 ? -15.043 -14.129 28.238 1.00 95.25 346 GLU A N 1
ATOM 2640 C CA . GLU A 1 346 ? -13.622 -14.472 28.356 1.00 95.25 346 GLU A CA 1
ATOM 2641 C C . GLU A 1 346 ? -13.119 -15.245 27.133 1.00 95.25 346 GLU A C 1
ATOM 2643 O O . GLU A 1 346 ? -12.037 -14.958 26.624 1.00 95.25 346 GLU A O 1
ATOM 2648 N N . ILE A 1 347 ? -13.913 -16.184 26.613 1.00 96.81 347 ILE A N 1
ATOM 2649 C CA . ILE A 1 347 ? -13.578 -16.925 25.390 1.00 96.81 347 ILE A CA 1
ATOM 2650 C C . ILE A 1 347 ? -13.580 -15.989 24.179 1.00 96.81 347 ILE A C 1
ATOM 2652 O O . ILE A 1 347 ? -12.649 -16.032 23.372 1.00 96.81 347 ILE A O 1
ATOM 2656 N N . GLU A 1 348 ? -14.588 -15.123 24.063 1.00 96.81 348 GLU A N 1
ATOM 2657 C CA . GLU A 1 348 ? -14.646 -14.117 23.001 1.00 96.81 348 GLU A CA 1
ATOM 2658 C C . GLU A 1 348 ? -13.424 -13.197 23.054 1.00 96.81 348 GLU A C 1
ATOM 2660 O O . GLU A 1 348 ? -12.757 -13.015 22.034 1.00 96.81 348 GLU A O 1
ATOM 2665 N N . LEU A 1 349 ? -13.048 -12.710 24.240 1.00 92.94 349 LEU A N 1
ATOM 2666 C CA . LEU A 1 349 ? -11.849 -11.897 24.435 1.00 92.94 349 LEU A CA 1
ATOM 2667 C C . LEU A 1 349 ? -10.580 -12.633 23.983 1.00 92.94 349 LEU A C 1
ATOM 2669 O O . LEU A 1 349 ? -9.780 -12.066 23.240 1.00 92.94 349 LEU A O 1
ATOM 2673 N N . GLN A 1 350 ? -10.398 -13.895 24.381 1.00 96.69 350 GLN A N 1
ATOM 2674 C CA . GLN A 1 350 ? -9.247 -14.696 23.947 1.00 96.69 350 GLN A CA 1
ATOM 2675 C C . GLN A 1 350 ? -9.230 -14.898 22.426 1.00 96.69 350 GLN A C 1
ATOM 2677 O O . GLN A 1 350 ? -8.176 -14.802 21.795 1.00 96.69 350 GLN A O 1
ATOM 2682 N N . SER A 1 351 ? -10.396 -15.114 21.812 1.00 91.44 351 SER A N 1
ATOM 2683 C CA . SER A 1 351 ? -10.504 -15.251 20.359 1.00 91.44 351 SER A CA 1
ATOM 2684 C C . SER A 1 351 ? -10.131 -13.953 19.632 1.00 91.44 351 SER A C 1
ATOM 2686 O O . SER A 1 351 ? -9.345 -13.988 18.684 1.00 91.44 351 SER A O 1
ATOM 2688 N N . LEU A 1 352 ? -10.591 -12.799 20.126 1.00 93.75 352 LEU A N 1
ATOM 2689 C CA . LEU A 1 352 ? -10.267 -11.489 19.563 1.00 93.75 352 LEU A CA 1
ATOM 2690 C C . LEU A 1 352 ? -8.781 -11.158 19.715 1.00 93.75 352 LEU A C 1
ATOM 2692 O O . LEU A 1 352 ? -8.182 -10.621 18.787 1.00 93.75 352 LEU A O 1
ATOM 2696 N N . LEU A 1 353 ? -8.162 -11.523 20.840 1.00 92.69 353 LEU A N 1
ATOM 2697 C CA . LEU A 1 353 ? -6.717 -11.380 21.030 1.00 92.69 353 LEU A CA 1
ATOM 2698 C C . LEU A 1 353 ? -5.924 -12.234 20.032 1.00 92.69 353 LEU A C 1
ATOM 2700 O O . LEU A 1 353 ? -4.948 -11.749 19.460 1.00 92.69 353 LEU A O 1
ATOM 2704 N N . SER A 1 354 ? -6.360 -13.470 19.770 1.00 92.81 354 SER A N 1
ATOM 2705 C CA . SER A 1 354 ? -5.713 -14.330 18.770 1.00 92.81 354 SER A CA 1
ATOM 2706 C C . SER A 1 354 ? -5.841 -13.769 17.349 1.00 92.81 354 SER A C 1
ATOM 2708 O O . SER A 1 354 ? -4.865 -13.748 16.599 1.00 92.81 354 SER A O 1
ATOM 2710 N N . LEU A 1 355 ? -7.016 -13.232 17.003 1.00 95.00 355 LEU A N 1
ATOM 2711 C CA . LEU A 1 355 ? -7.257 -12.597 15.711 1.00 95.00 355 LEU A CA 1
ATOM 2712 C C . LEU A 1 355 ? -6.416 -11.327 15.553 1.00 95.00 355 LEU A C 1
ATOM 2714 O O . LEU A 1 355 ? -5.813 -11.123 14.503 1.00 95.00 355 LEU A O 1
ATOM 2718 N N . LYS A 1 356 ? -6.335 -10.502 16.604 1.00 95.12 356 LYS A N 1
ATOM 2719 C CA . LYS A 1 356 ? -5.479 -9.313 16.641 1.00 95.12 356 LYS A CA 1
ATOM 2720 C C . LYS A 1 356 ? -4.024 -9.680 16.353 1.00 95.12 356 LYS A C 1
ATOM 2722 O O . LYS A 1 356 ? -3.436 -9.080 15.463 1.00 95.12 356 LYS A O 1
ATOM 2727 N N . SER A 1 357 ? -3.483 -10.685 17.045 1.00 91.50 357 SER A N 1
ATOM 2728 C CA . SER A 1 357 ? -2.104 -11.146 16.828 1.00 91.50 357 SER A CA 1
ATOM 2729 C C . SER A 1 357 ? -1.872 -11.565 15.374 1.00 91.50 357 SER A C 1
ATOM 2731 O O . SER A 1 357 ? -0.904 -11.133 14.764 1.00 91.50 357 SER A O 1
ATOM 2733 N N . ALA A 1 358 ? -2.790 -12.338 14.785 1.00 92.19 358 ALA A N 1
ATOM 2734 C CA . ALA A 1 358 ? -2.663 -12.775 13.395 1.00 92.19 358 ALA A CA 1
ATOM 2735 C C . ALA A 1 358 ? -2.724 -11.607 12.392 1.00 92.19 358 ALA A C 1
ATOM 2737 O O . ALA A 1 358 ? -2.037 -11.624 11.372 1.00 92.19 358 ALA A O 1
ATOM 2738 N N . LEU A 1 359 ? -3.550 -10.589 12.651 1.00 89.94 359 LEU A N 1
ATOM 2739 C CA . LEU A 1 359 ? -3.600 -9.384 11.819 1.00 89.94 359 LEU A CA 1
ATOM 2740 C C . LEU A 1 359 ? -2.326 -8.541 11.956 1.00 89.94 359 LEU A C 1
ATOM 2742 O O . LEU A 1 359 ? -1.838 -8.031 10.951 1.00 89.94 359 LEU A O 1
ATOM 2746 N N . GLU A 1 360 ? -1.769 -8.431 13.164 1.00 91.44 360 GLU A N 1
ATOM 2747 C CA . GLU A 1 360 ? -0.493 -7.749 13.414 1.00 91.44 360 GLU A CA 1
ATOM 2748 C C . GLU A 1 360 ? 0.676 -8.456 12.705 1.00 91.44 360 GLU A C 1
ATOM 2750 O O . GLU A 1 360 ? 1.494 -7.788 12.073 1.00 91.44 360 GLU A O 1
ATOM 2755 N N . ASP A 1 361 ? 0.708 -9.792 12.712 1.00 90.50 361 ASP A N 1
ATOM 2756 C CA . ASP A 1 361 ? 1.720 -10.582 11.998 1.00 90.50 361 ASP A CA 1
ATOM 2757 C C . ASP A 1 361 ? 1.615 -10.413 10.473 1.00 90.50 361 ASP A C 1
ATOM 2759 O O . ASP A 1 361 ? 2.618 -10.179 9.795 1.00 90.50 361 ASP A O 1
ATOM 2763 N N . ASN A 1 362 ? 0.394 -10.462 9.924 1.00 93.69 362 ASN A N 1
ATOM 2764 C CA . ASN A 1 362 ? 0.161 -10.218 8.497 1.00 93.69 362 ASN A CA 1
ATOM 2765 C C . ASN A 1 362 ? 0.583 -8.799 8.093 1.00 93.69 362 ASN A C 1
ATOM 2767 O O . ASN A 1 362 ? 1.194 -8.610 7.039 1.00 93.69 362 ASN A O 1
ATOM 2771 N N . LEU A 1 363 ? 0.280 -7.795 8.923 1.00 90.25 363 LEU A N 1
ATOM 2772 C CA . LEU A 1 363 ? 0.711 -6.422 8.677 1.00 90.25 363 LEU A CA 1
ATOM 2773 C C . LEU A 1 363 ? 2.242 -6.346 8.624 1.00 90.25 363 LEU A C 1
ATOM 2775 O O . LEU A 1 363 ? 2.783 -5.868 7.627 1.00 90.25 363 LEU A O 1
ATOM 2779 N N . ALA A 1 364 ? 2.935 -6.904 9.619 1.00 92.31 364 ALA A N 1
ATOM 2780 C CA . ALA A 1 364 ? 4.395 -6.916 9.669 1.00 92.31 364 ALA A CA 1
ATOM 2781 C C . ALA A 1 364 ? 5.031 -7.624 8.455 1.00 92.31 364 ALA A C 1
ATOM 2783 O O . ALA A 1 364 ? 6.014 -7.136 7.889 1.00 92.31 364 ALA A O 1
ATOM 2784 N N . GLU A 1 365 ? 4.463 -8.747 8.004 1.00 92.50 365 GLU A N 1
ATOM 2785 C CA . GLU A 1 365 ? 4.930 -9.452 6.804 1.00 92.50 365 GLU A CA 1
ATOM 2786 C C . GLU A 1 365 ? 4.740 -8.605 5.537 1.00 92.50 365 GLU A C 1
ATOM 2788 O O . GLU A 1 365 ? 5.650 -8.500 4.705 1.00 92.50 365 GLU A O 1
ATOM 2793 N N . THR A 1 366 ? 3.584 -7.946 5.396 1.00 89.88 366 THR A N 1
ATOM 2794 C CA . THR A 1 366 ? 3.328 -7.071 4.244 1.00 89.88 366 THR A CA 1
ATOM 2795 C C . THR A 1 366 ? 4.262 -5.864 4.227 1.00 89.88 366 THR A C 1
ATOM 2797 O O . THR A 1 366 ? 4.869 -5.588 3.190 1.00 89.88 366 THR A O 1
ATOM 2800 N N . GLU A 1 367 ? 4.459 -5.193 5.363 1.00 91.38 367 GLU A N 1
ATOM 2801 C CA . GLU A 1 367 ? 5.405 -4.083 5.506 1.00 91.38 367 GLU A CA 1
ATOM 2802 C C . GLU A 1 367 ? 6.830 -4.515 5.142 1.00 91.38 367 GLU A C 1
ATOM 2804 O O . GLU A 1 367 ? 7.508 -3.842 4.358 1.00 91.38 367 GLU A O 1
ATOM 2809 N N . SER A 1 368 ? 7.266 -5.681 5.628 1.00 91.25 368 SER A N 1
ATOM 2810 C CA . SER A 1 368 ? 8.570 -6.256 5.290 1.00 91.25 368 SER A CA 1
ATOM 2811 C C . SER A 1 368 ? 8.715 -6.489 3.781 1.00 91.25 368 SER A C 1
ATOM 2813 O O . SER A 1 368 ? 9.697 -6.049 3.173 1.00 91.25 368 SER A O 1
ATOM 2815 N N . SER A 1 369 ? 7.705 -7.084 3.141 1.00 93.00 369 SER A N 1
ATOM 2816 C CA . SER A 1 369 ? 7.704 -7.347 1.697 1.00 93.00 369 SER A CA 1
ATOM 2817 C C . SER A 1 369 ? 7.804 -6.061 0.866 1.00 93.00 369 SER A C 1
ATOM 2819 O O . SER A 1 369 ? 8.633 -5.975 -0.049 1.00 93.00 369 SER A O 1
ATOM 2821 N N . TYR A 1 370 ? 7.031 -5.022 1.205 1.00 87.50 370 TYR A N 1
ATOM 2822 C CA . TYR A 1 370 ? 7.109 -3.734 0.508 1.00 87.50 370 TYR A CA 1
ATOM 2823 C C . TYR A 1 370 ? 8.429 -3.011 0.767 1.00 87.50 370 TYR A C 1
ATOM 2825 O O . TYR A 1 370 ? 9.007 -2.461 -0.172 1.00 87.50 370 TYR A O 1
ATOM 2833 N N . SER A 1 371 ? 8.965 -3.062 1.990 1.00 92.12 371 SER A N 1
ATOM 2834 C CA . SER A 1 371 ? 10.270 -2.467 2.306 1.00 92.12 371 SER A CA 1
ATOM 2835 C C . SER A 1 371 ? 11.404 -3.083 1.469 1.00 92.12 371 SER A C 1
ATOM 2837 O O . SER A 1 371 ? 12.265 -2.367 0.942 1.00 92.12 371 SER A O 1
ATOM 2839 N N . ALA A 1 372 ? 11.362 -4.401 1.245 1.00 90.25 372 ALA A N 1
ATOM 2840 C CA . ALA A 1 372 ? 12.317 -5.109 0.402 1.00 90.25 372 ALA A CA 1
ATOM 2841 C C . ALA A 1 372 ? 12.175 -4.718 -1.080 1.00 90.25 372 ALA A C 1
ATOM 2843 O O . ALA A 1 372 ? 13.179 -4.498 -1.766 1.00 90.25 372 ALA A O 1
ATOM 2844 N N . GLN A 1 373 ? 10.942 -4.576 -1.582 1.00 96.31 373 GLN A N 1
ATOM 2845 C CA . GLN A 1 373 ? 10.694 -4.092 -2.946 1.00 96.31 373 GLN A CA 1
ATOM 2846 C C . GLN A 1 373 ? 11.192 -2.658 -3.143 1.00 96.31 373 GLN A C 1
ATOM 2848 O O . GLN A 1 373 ? 11.821 -2.363 -4.161 1.00 96.31 373 GLN A O 1
ATOM 2853 N N . LEU A 1 374 ? 10.976 -1.787 -2.159 1.00 92.06 374 LEU A N 1
ATOM 2854 C CA . LEU A 1 374 ? 11.419 -0.398 -2.207 1.00 92.06 374 LEU A CA 1
ATOM 2855 C C . LEU A 1 374 ? 12.948 -0.308 -2.209 1.00 92.06 374 LEU A C 1
ATOM 2857 O O . LEU A 1 374 ? 13.524 0.393 -3.035 1.00 92.06 374 LEU A O 1
ATOM 2861 N N . THR A 1 375 ? 13.614 -1.116 -1.381 1.00 93.00 375 THR A N 1
ATOM 2862 C CA . THR A 1 375 ? 15.081 -1.241 -1.371 1.00 93.00 375 THR A CA 1
ATOM 2863 C C . THR A 1 375 ? 15.613 -1.708 -2.729 1.00 93.00 375 THR A C 1
ATOM 2865 O O . THR A 1 375 ? 16.603 -1.180 -3.241 1.00 93.00 375 THR A O 1
ATOM 2868 N N . LYS A 1 376 ? 14.929 -2.666 -3.368 1.00 95.75 376 LYS A N 1
ATOM 2869 C CA . LYS A 1 376 ? 15.280 -3.138 -4.711 1.00 95.75 376 LYS A CA 1
ATOM 2870 C C . LYS A 1 376 ? 15.131 -2.038 -5.762 1.00 95.75 376 LYS A C 1
ATOM 2872 O O . LYS A 1 376 ? 16.048 -1.861 -6.561 1.00 95.75 376 LYS A O 1
ATOM 2877 N N . LEU A 1 377 ? 14.023 -1.297 -5.770 1.00 91.31 377 LEU A N 1
ATOM 2878 C CA . LEU A 1 377 ? 13.831 -0.176 -6.697 1.00 91.31 377 LEU A CA 1
ATOM 2879 C C . LEU A 1 377 ? 14.876 0.919 -6.469 1.00 91.31 377 LEU A C 1
ATOM 2881 O O . LEU A 1 377 ? 15.491 1.374 -7.430 1.00 91.31 377 LEU A O 1
ATOM 2885 N N . GLN A 1 378 ? 15.166 1.255 -5.211 1.00 95.12 378 GLN A N 1
ATOM 2886 C CA . GLN A 1 378 ? 16.219 2.206 -4.857 1.00 95.12 378 GLN A CA 1
ATOM 2887 C C . GLN A 1 378 ? 17.579 1.769 -5.419 1.00 95.12 378 GLN A C 1
ATOM 2889 O O . GLN A 1 378 ? 18.301 2.586 -5.982 1.00 95.12 378 GLN A O 1
ATOM 2894 N N . SER A 1 379 ? 17.910 0.474 -5.343 1.00 94.50 379 SER A N 1
ATOM 2895 C CA . SER A 1 379 ? 19.157 -0.060 -5.913 1.00 94.50 379 SER A CA 1
ATOM 2896 C C . SER A 1 379 ? 19.237 0.060 -7.439 1.00 94.50 379 SER A C 1
ATOM 2898 O O . SER A 1 379 ? 20.318 0.243 -7.991 1.00 94.50 379 SER A O 1
ATOM 2900 N N . GLN A 1 380 ? 18.100 -0.022 -8.135 1.00 97.19 380 GLN A N 1
ATOM 2901 C CA . GLN A 1 380 ? 18.054 0.163 -9.586 1.00 97.19 380 GLN A CA 1
ATOM 2902 C C . GLN A 1 380 ? 18.217 1.635 -9.960 1.00 97.19 380 GLN A C 1
ATOM 2904 O O . GLN A 1 380 ? 18.926 1.945 -10.914 1.00 97.19 380 GLN A O 1
ATOM 2909 N N . VAL A 1 381 ? 17.594 2.538 -9.197 1.00 94.38 381 VAL A N 1
ATOM 2910 C CA . VAL A 1 381 ? 17.744 3.985 -9.392 1.00 94.38 381 VAL A CA 1
ATOM 2911 C C . VAL A 1 381 ? 19.203 4.391 -9.209 1.00 94.38 381 VAL A C 1
ATOM 2913 O O . VAL A 1 381 ? 19.767 4.996 -10.115 1.00 94.38 381 VAL A O 1
ATOM 2916 N N . THR A 1 382 ? 19.854 3.971 -8.120 1.00 96.19 382 THR A N 1
ATOM 2917 C CA . THR A 1 382 ? 21.266 4.311 -7.879 1.00 96.19 382 THR A CA 1
ATOM 2918 C C . THR A 1 382 ? 22.200 3.743 -8.950 1.00 96.19 382 THR A C 1
ATOM 2920 O O . THR A 1 382 ? 23.160 4.406 -9.349 1.00 96.19 382 THR A O 1
ATOM 2923 N N . GLN A 1 383 ? 21.917 2.546 -9.479 1.00 97.62 383 GLN A N 1
ATOM 2924 C CA . GLN A 1 383 ? 22.654 1.991 -10.621 1.00 97.62 383 GLN A CA 1
ATOM 2925 C C . GLN A 1 383 ? 22.504 2.858 -11.876 1.00 97.62 383 GLN A C 1
ATOM 2927 O O . GLN A 1 383 ? 23.511 3.221 -12.483 1.00 97.62 383 GLN A O 1
ATOM 2932 N N . LEU A 1 384 ? 21.276 3.231 -12.244 1.00 95.50 384 LEU A N 1
ATOM 2933 C CA . LEU A 1 384 ? 21.018 4.069 -13.419 1.00 95.50 384 LEU A CA 1
ATOM 2934 C C . LEU A 1 384 ? 21.610 5.475 -13.271 1.00 95.50 384 LEU A C 1
ATOM 2936 O O . LEU A 1 384 ? 22.168 6.006 -14.229 1.00 95.50 384 LEU A O 1
ATOM 2940 N N . GLU A 1 385 ? 21.540 6.070 -12.081 1.00 94.44 385 GLU A N 1
ATOM 2941 C CA . GLU A 1 385 ? 22.182 7.352 -11.774 1.00 94.44 385 GLU A CA 1
ATOM 2942 C C . GLU A 1 385 ? 23.701 7.273 -11.958 1.00 94.44 385 GLU A C 1
ATOM 2944 O O . GLU A 1 385 ? 24.304 8.168 -12.553 1.00 94.44 385 GLU A O 1
ATOM 2949 N N . THR A 1 386 ? 24.313 6.171 -11.518 1.00 96.94 386 THR A N 1
ATOM 2950 C CA . THR A 1 386 ? 25.751 5.929 -11.692 1.00 96.94 386 THR A CA 1
ATOM 2951 C C . THR A 1 386 ? 26.117 5.772 -13.171 1.00 96.94 386 THR A C 1
ATOM 2953 O O . THR A 1 386 ? 27.091 6.369 -13.632 1.00 96.94 386 THR A O 1
ATOM 2956 N N . GLU A 1 387 ? 25.336 5.010 -13.945 1.00 97.56 387 GLU A N 1
ATOM 2957 C CA . GLU A 1 387 ? 25.552 4.866 -15.391 1.00 97.56 387 GLU A CA 1
ATOM 2958 C C . GLU A 1 387 ? 25.409 6.202 -16.128 1.00 97.56 387 GLU A C 1
ATOM 2960 O O . GLU A 1 387 ? 26.238 6.533 -16.979 1.00 97.56 387 GLU A O 1
ATOM 2965 N N . LEU A 1 388 ? 24.398 6.996 -15.774 1.00 94.81 388 LEU A N 1
ATOM 2966 C CA . LEU A 1 388 ? 24.155 8.307 -16.367 1.00 94.81 388 LEU A CA 1
ATOM 2967 C C . LEU A 1 388 ? 25.276 9.294 -16.016 1.00 94.81 388 LEU A C 1
ATOM 2969 O O . LEU A 1 388 ? 25.735 10.034 -16.888 1.00 94.81 388 LEU A O 1
ATOM 2973 N N . GLY A 1 389 ? 25.776 9.252 -14.777 1.00 95.38 389 GLY A N 1
ATOM 2974 C CA . GLY A 1 389 ? 26.973 9.980 -14.358 1.00 95.38 389 GLY A CA 1
ATOM 2975 C C . GLY A 1 389 ? 28.204 9.590 -15.179 1.00 95.38 389 GLY A C 1
ATOM 2976 O O . GLY A 1 389 ? 28.899 10.464 -15.694 1.00 95.38 389 GLY A O 1
ATOM 2977 N N . ARG A 1 390 ? 28.430 8.287 -15.394 1.00 97.00 390 ARG A N 1
ATOM 2978 C CA . ARG A 1 390 ? 29.549 7.787 -16.208 1.00 97.00 390 ARG A CA 1
ATOM 2979 C C . ARG A 1 390 ? 29.484 8.289 -17.651 1.00 97.00 390 ARG A C 1
ATOM 2981 O O . ARG A 1 390 ? 30.484 8.771 -18.170 1.00 97.00 390 ARG A O 1
ATOM 2988 N N . VAL A 1 391 ? 28.312 8.215 -18.285 1.00 96.75 391 VAL A N 1
ATOM 2989 C CA . VAL A 1 391 ? 28.124 8.677 -19.671 1.00 96.75 391 VAL A CA 1
ATOM 2990 C C . VAL A 1 391 ? 28.349 10.184 -19.797 1.00 96.75 391 VAL A C 1
ATOM 2992 O O . VAL A 1 391 ? 28.949 10.623 -20.778 1.00 96.75 391 VAL A O 1
ATOM 2995 N N . ARG A 1 392 ? 27.912 10.984 -18.815 1.00 96.88 392 ARG A N 1
ATOM 2996 C CA . ARG A 1 392 ? 28.171 12.433 -18.802 1.00 96.88 392 ARG A CA 1
ATOM 2997 C C . ARG A 1 392 ? 29.666 12.739 -18.763 1.00 96.88 392 ARG A C 1
ATOM 2999 O O . ARG A 1 392 ? 30.138 13.477 -19.621 1.00 96.88 392 ARG A O 1
ATOM 3006 N N . VAL A 1 393 ? 30.403 12.101 -17.851 1.00 97.94 393 VAL A N 1
ATOM 3007 C CA . VAL A 1 393 ? 31.864 12.264 -17.741 1.00 97.94 393 VAL A CA 1
ATOM 3008 C C . VAL A 1 393 ? 32.573 11.820 -19.025 1.00 97.94 393 VAL A C 1
ATOM 3010 O O . VAL A 1 393 ? 33.452 12.521 -19.522 1.00 97.94 393 VAL A O 1
ATOM 3013 N N . ASP A 1 394 ? 32.170 10.688 -19.610 1.00 97.25 394 ASP A N 1
ATOM 3014 C CA . ASP A 1 394 ? 32.729 10.212 -20.881 1.00 97.25 394 ASP A CA 1
ATOM 3015 C C . ASP A 1 394 ? 32.469 11.206 -22.029 1.00 97.25 394 ASP A C 1
ATOM 3017 O O . ASP A 1 394 ? 33.348 11.430 -22.864 1.00 97.25 394 ASP A O 1
ATOM 3021 N N . THR A 1 395 ? 31.287 11.830 -22.056 1.00 96.06 395 THR A N 1
ATOM 3022 C CA . THR A 1 395 ? 30.910 12.829 -23.069 1.00 96.06 395 THR A CA 1
ATOM 3023 C C . THR A 1 395 ? 31.720 14.115 -22.914 1.00 96.06 395 THR A C 1
ATOM 3025 O O . THR A 1 395 ? 32.227 14.636 -23.906 1.00 96.06 395 THR A O 1
ATOM 3028 N N . GLU A 1 396 ? 31.900 14.610 -21.687 1.00 97.06 396 GLU A N 1
ATOM 3029 C CA . GLU A 1 396 ? 32.760 15.770 -21.408 1.00 97.06 396 GLU A CA 1
ATOM 3030 C C . GLU A 1 396 ? 34.208 15.504 -21.817 1.00 97.06 396 GLU A C 1
ATOM 3032 O O . GLU A 1 396 ? 34.820 16.327 -22.505 1.00 97.06 396 GLU A O 1
ATOM 3037 N N . ARG A 1 397 ? 34.738 14.321 -21.480 1.00 97.50 397 ARG A N 1
ATOM 3038 C CA . ARG A 1 397 ? 36.077 13.909 -21.910 1.00 97.50 397 ARG A CA 1
ATOM 3039 C C . ARG A 1 397 ? 36.194 13.931 -23.434 1.00 97.50 397 ARG A C 1
ATOM 3041 O O . ARG A 1 397 ? 37.104 14.571 -23.956 1.00 97.50 397 ARG A O 1
ATOM 3048 N N . GLN A 1 398 ? 35.262 13.303 -24.154 1.00 97.19 398 GLN A N 1
ATOM 3049 C CA . GLN A 1 398 ? 35.254 13.328 -25.621 1.00 97.19 398 GLN A CA 1
ATOM 3050 C C . GLN A 1 398 ? 35.165 14.753 -26.174 1.00 97.19 398 GLN A C 1
ATOM 3052 O O . GLN A 1 398 ? 35.892 15.084 -27.105 1.00 97.19 398 GLN A O 1
ATOM 3057 N N . SER A 1 399 ? 34.325 15.612 -25.593 1.00 94.81 399 SER A N 1
ATOM 3058 C CA . SER A 1 399 ? 34.212 17.015 -26.002 1.00 94.81 399 SER A CA 1
ATOM 3059 C C . SER A 1 399 ? 35.551 17.747 -25.886 1.00 94.81 399 SER A C 1
ATOM 3061 O O . SER A 1 399 ? 35.946 18.446 -26.817 1.00 94.81 399 SER A O 1
ATOM 3063 N N . SER A 1 400 ? 36.284 17.554 -24.783 1.00 96.94 400 SER A N 1
ATOM 3064 C CA . SER A 1 400 ? 37.619 18.143 -24.612 1.00 96.94 400 SER A CA 1
ATOM 3065 C C . SER A 1 400 ? 38.647 17.606 -25.617 1.00 96.94 400 SER A C 1
ATOM 3067 O O . SER A 1 400 ? 39.428 18.378 -26.172 1.00 96.94 400 SER A O 1
ATOM 3069 N N . GLU A 1 401 ? 38.613 16.304 -25.917 1.00 97.62 401 GLU A N 1
ATOM 3070 C CA . GLU A 1 401 ? 39.478 15.681 -26.928 1.00 97.62 401 GLU A CA 1
ATOM 3071 C C . GLU A 1 401 ? 39.197 16.230 -28.330 1.00 97.62 401 GLU A C 1
ATOM 3073 O O . GLU A 1 401 ? 40.130 16.543 -29.072 1.00 97.62 401 GLU A O 1
ATOM 3078 N N . TYR A 1 402 ? 37.919 16.408 -28.680 1.00 96.75 402 TYR A N 1
ATOM 3079 C CA . TYR A 1 402 ? 37.524 17.023 -29.945 1.00 96.75 402 TYR A CA 1
ATOM 3080 C C . TYR A 1 402 ? 37.962 18.479 -30.042 1.00 96.75 402 TYR A C 1
ATOM 3082 O O . TYR A 1 402 ? 38.432 18.887 -31.104 1.00 96.75 402 TYR A O 1
ATOM 3090 N N . GLN A 1 403 ? 37.852 19.247 -28.957 1.00 96.62 403 GLN A N 1
ATOM 3091 C CA . GLN A 1 403 ? 38.300 20.635 -28.943 1.00 96.62 403 GLN A CA 1
ATOM 3092 C C . GLN A 1 403 ? 39.808 20.734 -29.201 1.00 96.62 403 GLN A C 1
ATOM 3094 O O . GLN A 1 403 ? 40.223 21.473 -30.088 1.00 96.62 403 GLN A O 1
ATOM 3099 N N . MET A 1 404 ? 40.622 19.917 -28.523 1.00 96.31 404 MET A N 1
ATOM 3100 C CA . MET A 1 404 ? 42.068 19.873 -28.777 1.00 96.31 404 MET A CA 1
ATOM 3101 C C . MET A 1 404 ? 42.386 19.511 -30.232 1.00 96.31 404 MET A C 1
ATOM 3103 O O . MET A 1 404 ? 43.273 20.101 -30.849 1.00 96.31 404 MET A O 1
ATOM 3107 N N . LEU A 1 405 ? 41.664 18.543 -30.803 1.00 96.88 405 LEU A N 1
ATOM 3108 C CA . LEU A 1 405 ? 41.871 18.140 -32.191 1.00 96.88 405 LEU A CA 1
ATOM 3109 C C . LEU A 1 405 ? 41.483 19.253 -33.174 1.00 96.88 405 LEU A C 1
ATOM 3111 O O . LEU A 1 405 ? 42.156 19.443 -34.188 1.00 96.88 405 LEU A O 1
ATOM 3115 N N . LEU A 1 406 ? 40.419 19.997 -32.868 1.00 95.12 406 LEU A N 1
ATOM 3116 C CA . LEU A 1 406 ? 40.001 21.160 -33.638 1.00 95.12 406 LEU A CA 1
ATOM 3117 C C . LEU A 1 406 ? 41.065 22.263 -33.586 1.00 95.12 406 LEU A C 1
ATOM 3119 O O . LEU A 1 406 ? 41.413 22.797 -34.635 1.00 95.12 406 LEU A O 1
ATOM 3123 N N . ASP A 1 407 ? 41.631 22.545 -32.413 1.00 96.69 407 ASP A N 1
ATOM 3124 C CA . ASP A 1 407 ? 42.697 23.540 -32.240 1.00 96.69 407 ASP A CA 1
ATOM 3125 C C . ASP A 1 407 ? 43.973 23.157 -33.015 1.00 96.69 407 ASP A C 1
ATOM 3127 O O . ASP A 1 407 ? 44.638 23.999 -33.622 1.00 96.69 407 ASP A O 1
ATOM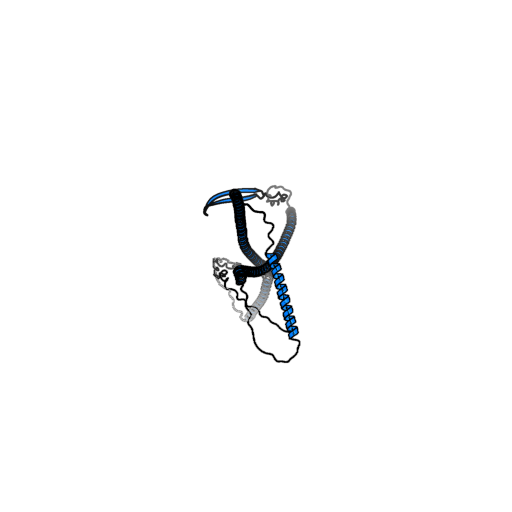 3131 N N . ILE A 1 408 ? 44.311 21.864 -33.061 1.00 97.19 408 ILE A N 1
ATOM 3132 C CA . ILE A 1 408 ? 45.423 21.365 -33.886 1.00 97.19 408 ILE A CA 1
ATOM 3133 C C . ILE A 1 408 ? 45.097 21.518 -35.375 1.00 97.19 408 ILE A C 1
ATOM 3135 O O . ILE A 1 408 ? 45.947 21.965 -36.146 1.00 97.19 408 ILE A O 1
ATOM 3139 N N . LYS A 1 409 ? 43.876 21.165 -35.795 1.00 96.19 409 LYS A N 1
ATOM 3140 C CA . LYS A 1 409 ? 43.431 21.309 -37.187 1.00 96.19 409 LYS A CA 1
ATOM 3141 C C . LYS A 1 409 ? 43.523 22.761 -37.642 1.00 96.19 409 LYS A C 1
ATOM 3143 O O . LYS A 1 409 ? 44.093 23.009 -38.698 1.00 96.19 409 LYS A O 1
ATOM 3148 N N . THR A 1 410 ? 42.982 23.704 -36.872 1.00 94.75 410 THR A N 1
ATOM 3149 C CA . THR A 1 410 ? 42.995 25.129 -37.235 1.00 94.75 410 THR A CA 1
ATOM 3150 C C . THR A 1 410 ? 44.425 25.645 -37.370 1.00 94.75 410 THR A C 1
ATOM 3152 O O . THR A 1 410 ? 44.7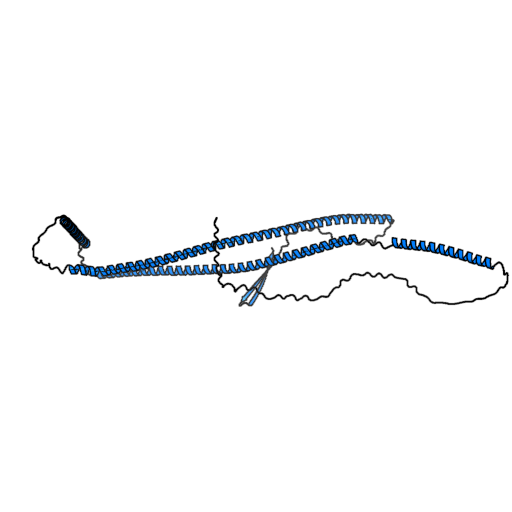35 26.336 -38.340 1.00 94.75 410 THR A O 1
ATOM 3155 N N . ARG A 1 411 ? 45.334 25.230 -36.478 1.00 96.75 411 ARG A N 1
ATOM 3156 C CA . ARG A 1 411 ? 46.764 25.545 -36.587 1.00 96.75 411 ARG A CA 1
ATOM 3157 C C . ARG A 1 411 ? 47.409 24.966 -37.849 1.00 96.75 411 ARG A C 1
ATOM 3159 O O . ARG A 1 411 ? 48.098 25.692 -38.559 1.00 96.75 411 ARG A O 1
ATOM 3166 N N . LEU A 1 412 ? 47.179 23.689 -38.152 1.00 96.00 412 LEU A N 1
ATOM 3167 C CA . LEU A 1 412 ? 47.707 23.063 -39.370 1.00 96.00 412 LEU A CA 1
ATOM 3168 C C . LEU A 1 412 ? 47.137 23.712 -40.637 1.00 96.00 412 LEU A C 1
ATOM 3170 O O . LEU A 1 412 ? 47.851 23.877 -41.621 1.00 96.00 412 LEU A O 1
ATOM 3174 N N . GLU A 1 413 ? 45.866 24.110 -40.627 1.00 94.06 413 GLU A N 1
ATOM 3175 C CA . GLU A 1 413 ? 45.247 24.837 -41.738 1.00 94.06 413 GLU A CA 1
ATOM 3176 C C . GLU A 1 413 ? 45.901 26.206 -41.956 1.00 94.06 413 GLU A C 1
ATOM 3178 O O . GLU A 1 413 ? 46.139 26.579 -43.106 1.00 94.06 413 GLU A O 1
ATOM 3183 N N . MET A 1 414 ? 46.263 26.916 -40.880 1.00 92.19 414 MET A N 1
ATOM 3184 C CA . MET A 1 414 ? 47.063 28.142 -40.972 1.00 92.19 414 MET A CA 1
ATOM 3185 C C . MET A 1 414 ? 48.455 27.878 -41.559 1.00 92.19 414 MET A C 1
ATOM 3187 O O . MET A 1 414 ? 48.886 28.610 -42.446 1.00 92.19 414 MET A O 1
ATOM 3191 N N . GLU A 1 415 ? 49.148 26.828 -41.108 1.00 95.94 415 GLU A N 1
ATOM 3192 C CA . GLU A 1 415 ? 50.466 26.450 -41.638 1.00 95.94 415 GLU A CA 1
ATOM 3193 C C . GLU A 1 415 ? 50.387 26.093 -43.133 1.00 95.94 415 GLU A C 1
ATOM 3195 O O . GLU A 1 415 ? 51.195 26.568 -43.926 1.00 95.94 415 GLU A O 1
ATOM 3200 N N . ILE A 1 416 ? 49.370 25.334 -43.557 1.00 91.06 416 ILE A N 1
ATOM 3201 C CA . ILE A 1 416 ? 49.124 25.009 -44.973 1.00 91.06 416 ILE A CA 1
ATOM 3202 C C . ILE A 1 416 ? 48.820 26.266 -45.793 1.00 91.06 416 ILE A C 1
ATOM 3204 O O . ILE A 1 416 ? 49.290 26.373 -46.927 1.00 91.06 416 ILE A O 1
ATOM 3208 N N . ALA A 1 417 ? 48.033 27.203 -45.262 1.00 91.25 417 ALA A N 1
ATOM 3209 C CA . ALA A 1 417 ? 47.743 28.464 -45.939 1.00 91.25 417 ALA A CA 1
ATOM 3210 C C . ALA A 1 417 ? 49.020 29.291 -46.146 1.00 91.25 417 ALA A C 1
ATOM 3212 O O . ALA A 1 417 ? 49.250 29.798 -47.244 1.00 91.25 417 ALA A O 1
ATOM 3213 N N . GLU A 1 418 ? 49.881 29.353 -45.132 1.00 89.56 418 GLU A N 1
ATOM 3214 C CA . GLU A 1 418 ? 51.176 30.024 -45.232 1.00 89.56 418 GLU A CA 1
ATOM 3215 C C . GLU A 1 418 ? 52.104 29.317 -46.228 1.00 89.56 418 GLU A C 1
ATOM 3217 O O . GLU A 1 418 ? 52.721 29.970 -47.068 1.00 89.56 418 GLU A O 1
ATOM 3222 N N . TYR A 1 419 ? 52.151 27.980 -46.217 1.00 92.44 419 TYR A N 1
ATOM 3223 C CA . TYR A 1 419 ? 52.902 27.228 -47.221 1.00 92.44 419 TYR A CA 1
ATOM 3224 C C . TYR A 1 419 ? 52.396 27.502 -48.641 1.00 92.44 419 TYR A C 1
ATOM 3226 O O . TYR A 1 419 ? 53.215 27.719 -49.530 1.00 92.44 419 TYR A O 1
ATOM 3234 N N . ARG A 1 420 ? 51.076 27.552 -48.872 1.00 88.94 420 ARG A N 1
ATOM 3235 C CA . ARG A 1 420 ? 50.504 27.915 -50.183 1.00 88.94 420 ARG A CA 1
ATOM 3236 C C . ARG A 1 420 ? 50.917 29.322 -50.609 1.00 88.94 420 ARG A C 1
ATOM 3238 O O . ARG A 1 420 ? 51.407 29.477 -51.718 1.00 88.94 420 ARG A O 1
ATOM 3245 N N . ARG A 1 421 ? 50.840 30.306 -49.708 1.00 89.19 421 ARG A N 1
ATOM 3246 C CA . ARG A 1 421 ? 51.285 31.689 -49.961 1.00 89.19 421 ARG A CA 1
ATOM 3247 C C . ARG A 1 421 ? 52.758 31.764 -50.380 1.00 89.19 421 ARG A C 1
ATOM 3249 O O . ARG A 1 421 ? 53.102 32.494 -51.306 1.00 89.19 421 ARG A O 1
ATOM 3256 N N . LEU A 1 422 ? 53.630 31.010 -49.706 1.00 86.25 422 LEU A N 1
ATOM 3257 C CA . LEU A 1 422 ? 55.063 30.951 -50.019 1.00 86.25 422 LEU A CA 1
ATOM 3258 C C . LEU A 1 422 ? 55.354 30.236 -51.351 1.00 86.25 422 LEU A C 1
ATOM 3260 O O . LEU A 1 422 ? 56.291 30.619 -52.048 1.00 86.25 422 LEU A O 1
ATOM 3264 N N . LEU A 1 423 ? 54.577 29.204 -51.701 1.00 82.50 423 LEU A N 1
ATOM 3265 C CA . LEU A 1 423 ? 54.722 28.435 -52.945 1.00 82.50 423 LEU A CA 1
ATOM 3266 C C . LEU A 1 423 ? 54.109 29.125 -54.173 1.00 82.50 423 LEU A C 1
ATOM 3268 O O . LEU A 1 423 ? 54.660 28.987 -55.262 1.00 82.50 423 LEU A O 1
ATOM 3272 N N . ASP A 1 424 ? 53.018 29.875 -54.006 1.00 79.06 424 ASP A N 1
ATOM 3273 C CA . ASP A 1 424 ? 52.346 30.615 -55.085 1.00 79.06 424 ASP A CA 1
ATOM 3274 C C . ASP A 1 424 ? 53.134 31.863 -55.529 1.00 79.06 424 ASP A C 1
ATOM 3276 O O . ASP A 1 424 ? 52.764 32.516 -56.503 1.00 79.06 424 ASP A O 1
ATOM 3280 N N . GLY A 1 425 ? 54.261 32.166 -54.869 1.00 62.94 425 GLY A N 1
ATOM 3281 C CA . GLY A 1 425 ? 55.169 33.232 -55.276 1.00 62.94 425 GLY A CA 1
ATOM 3282 C C . GLY A 1 425 ? 54.498 34.599 -55.233 1.00 62.94 425 GLY A C 1
ATOM 3283 O O . GLY A 1 425 ? 54.512 35.322 -56.226 1.00 62.94 425 GLY A O 1
ATOM 3284 N N . GLU A 1 426 ? 53.890 34.960 -54.100 1.00 54.16 426 GLU A N 1
ATOM 3285 C CA . GLU A 1 426 ? 53.354 36.308 -53.947 1.00 54.16 426 GLU A CA 1
ATOM 3286 C C . GLU A 1 426 ? 54.486 37.296 -53.639 1.00 54.16 426 GLU A C 1
ATOM 3288 O O . GLU A 1 426 ? 55.005 37.403 -52.522 1.00 54.16 426 GLU A O 1
ATOM 3293 N N . ASP A 1 427 ? 54.871 37.980 -54.714 1.00 43.16 427 ASP A N 1
ATOM 3294 C CA . ASP A 1 427 ? 55.616 39.224 -54.756 1.00 43.16 427 ASP A CA 1
ATOM 3295 C C . ASP A 1 427 ? 55.136 40.230 -53.701 1.00 43.16 427 ASP A C 1
ATOM 3297 O O . ASP A 1 427 ? 53.954 40.392 -53.390 1.00 43.16 427 ASP A O 1
ATOM 3301 N N . VAL A 1 428 ? 56.098 40.995 -53.205 1.00 52.84 428 VAL A N 1
ATOM 3302 C CA . VAL A 1 428 ? 55.888 42.187 -52.389 1.00 52.84 428 VAL A CA 1
ATOM 3303 C C . VAL A 1 428 ? 55.101 43.214 -53.217 1.00 52.84 428 VAL A C 1
ATOM 3305 O O . VAL A 1 428 ? 55.687 43.929 -54.026 1.00 52.84 428 VAL A O 1
ATOM 3308 N N . GLY A 1 429 ? 53.778 43.323 -53.048 1.00 47.44 429 GLY A N 1
ATOM 3309 C CA . GLY A 1 429 ? 53.028 44.284 -53.864 1.00 47.44 429 GLY A CA 1
ATOM 3310 C C . GLY A 1 429 ? 51.529 44.389 -53.621 1.00 47.44 429 GLY A C 1
ATOM 3311 O O . GLY A 1 429 ? 50.744 43.972 -54.459 1.00 47.44 429 GLY A O 1
ATOM 3312 N N . LEU A 1 430 ? 51.149 45.027 -52.510 1.00 50.84 430 LEU A N 1
ATOM 3313 C CA . LEU A 1 430 ? 49.928 45.830 -52.325 1.00 50.84 430 LEU A CA 1
ATOM 3314 C C . LEU A 1 430 ? 48.734 45.537 -53.260 1.00 50.84 430 LEU A C 1
ATOM 3316 O O . LEU A 1 430 ? 48.666 46.061 -54.371 1.00 50.84 430 LEU A O 1
ATOM 3320 N N . LYS A 1 431 ? 47.685 44.931 -52.696 1.00 41.06 431 LYS A N 1
ATOM 3321 C CA . LYS A 1 431 ? 46.312 45.451 -52.798 1.00 41.06 431 LYS A CA 1
ATOM 3322 C C . LYS A 1 431 ? 45.485 44.962 -51.614 1.00 41.06 431 LYS A C 1
ATOM 3324 O O . LYS A 1 431 ? 44.954 43.862 -51.593 1.00 41.06 431 LYS A O 1
ATOM 3329 N N . SER A 1 432 ? 45.378 45.845 -50.623 1.00 50.62 432 SER A N 1
ATOM 3330 C CA . SER A 1 432 ? 44.250 45.874 -49.700 1.00 50.62 432 SER A CA 1
ATOM 3331 C C . SER A 1 432 ? 42.940 45.810 -50.481 1.00 50.62 432 SER A C 1
ATOM 3333 O O . SER A 1 432 ? 42.771 46.582 -51.427 1.00 50.62 432 SER A O 1
ATOM 3335 N N . LYS A 1 433 ? 42.011 45.010 -49.948 1.00 44.97 433 LYS A N 1
ATOM 3336 C CA . LYS A 1 433 ? 40.603 44.791 -50.322 1.00 44.97 433 LYS A CA 1
ATOM 3337 C C . LYS A 1 433 ? 40.397 43.435 -50.998 1.00 44.97 433 LYS A C 1
ATOM 3339 O O . LYS A 1 433 ? 40.985 43.154 -52.030 1.00 44.97 433 LYS A O 1
ATOM 3344 N N . ASP A 1 434 ? 39.524 42.657 -50.362 1.00 45.00 434 ASP A N 1
ATOM 3345 C CA . ASP A 1 434 ? 38.871 41.441 -50.865 1.00 45.00 434 ASP A CA 1
ATOM 3346 C C . ASP A 1 434 ? 39.407 40.089 -50.369 1.00 45.00 434 ASP A C 1
ATOM 3348 O O . ASP A 1 434 ? 39.354 39.101 -51.084 1.00 45.00 434 ASP A O 1
ATOM 3352 N N . LEU A 1 435 ? 39.787 39.997 -49.089 1.00 46.16 435 LEU A N 1
ATOM 3353 C CA . LEU A 1 435 ? 39.654 38.753 -48.308 1.00 46.16 435 LEU A CA 1
ATOM 3354 C C . LEU A 1 435 ? 39.143 39.058 -46.888 1.00 46.16 435 LEU A C 1
ATOM 3356 O O . LEU A 1 435 ? 39.721 38.669 -45.881 1.00 46.16 435 LEU A O 1
ATOM 3360 N N . ILE A 1 436 ? 38.015 39.767 -46.806 1.00 47.59 436 ILE A N 1
ATOM 3361 C CA . ILE A 1 436 ? 37.112 39.658 -45.652 1.00 47.59 436 ILE A CA 1
ATOM 3362 C C . ILE A 1 436 ? 36.137 38.530 -45.999 1.00 47.59 436 ILE A C 1
ATOM 3364 O O . ILE A 1 436 ? 34.999 38.772 -46.388 1.00 47.59 436 ILE A O 1
ATOM 3368 N N . MET A 1 437 ? 36.603 37.282 -45.924 1.00 37.62 437 MET A N 1
ATOM 3369 C CA . MET A 1 437 ? 35.720 36.117 -45.947 1.00 37.62 437 MET A CA 1
ATOM 3370 C C . MET A 1 437 ? 35.536 35.641 -44.506 1.00 37.62 437 MET A C 1
ATOM 3372 O O . MET A 1 437 ? 36.207 34.733 -44.038 1.00 37.62 437 MET A O 1
ATOM 3376 N N . ILE A 1 438 ? 34.648 36.353 -43.810 1.00 44.72 438 ILE A N 1
ATOM 3377 C CA . ILE A 1 438 ? 33.752 35.846 -42.765 1.00 44.72 438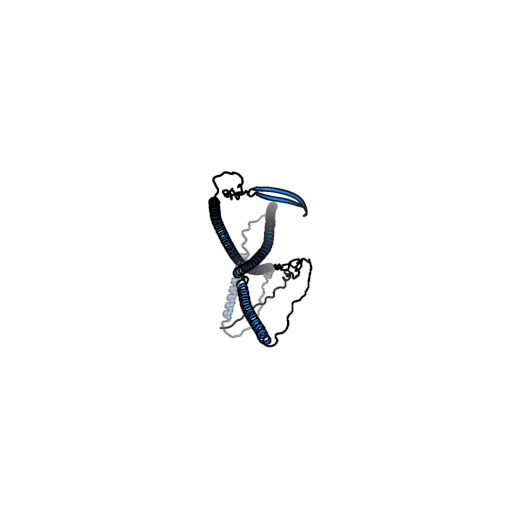 ILE A CA 1
ATOM 3378 C C . ILE A 1 438 ? 34.413 34.878 -41.764 1.00 44.72 438 ILE A C 1
ATOM 3380 O O . ILE A 1 438 ? 34.114 33.688 -41.723 1.00 44.72 438 ILE A O 1
ATOM 3384 N N . CYS A 1 439 ? 35.221 35.427 -40.856 1.00 34.97 439 CYS A N 1
ATOM 3385 C CA . CYS A 1 439 ? 35.212 34.925 -39.486 1.00 34.97 439 CYS A CA 1
ATOM 3386 C C . CYS A 1 439 ? 33.907 35.411 -38.846 1.00 34.97 439 CYS A C 1
ATOM 3388 O O . CYS A 1 439 ? 33.859 36.505 -38.289 1.00 34.97 439 CYS A O 1
ATOM 3390 N N . ILE A 1 440 ? 32.834 34.626 -38.954 1.00 45.16 440 ILE A N 1
ATOM 3391 C CA . ILE A 1 440 ? 31.841 34.623 -37.879 1.00 45.16 440 ILE A CA 1
ATOM 3392 C C . ILE A 1 440 ? 32.501 33.794 -36.776 1.00 45.16 440 ILE A C 1
ATOM 3394 O O . ILE A 1 440 ? 32.628 32.581 -36.958 1.00 45.16 440 ILE A O 1
ATOM 3398 N N . PRO A 1 441 ? 32.984 34.396 -35.675 1.00 49.72 441 PRO A N 1
ATOM 3399 C CA . PRO A 1 441 ? 33.273 33.599 -34.498 1.00 49.72 441 PRO A CA 1
ATOM 3400 C C . PRO A 1 441 ? 31.960 32.907 -34.095 1.00 49.72 441 PRO A C 1
ATOM 3402 O O . PRO A 1 441 ? 30.915 33.570 -34.057 1.00 49.72 441 PRO A O 1
ATOM 3405 N N . PRO A 1 442 ? 31.959 31.592 -33.817 1.00 57.31 442 PRO A N 1
ATOM 3406 C CA . PRO A 1 442 ? 30.860 31.006 -33.067 1.00 57.31 442 PRO A CA 1
ATOM 3407 C C . PRO A 1 442 ? 30.735 31.811 -31.765 1.00 57.31 442 PRO A C 1
ATOM 3409 O O . PRO A 1 442 ? 31.771 32.194 -31.214 1.00 57.31 442 PRO A O 1
ATOM 3412 N N . PRO A 1 443 ? 29.521 32.114 -31.279 1.00 48.25 443 PRO A N 1
ATOM 3413 C CA . PRO A 1 443 ? 29.383 32.780 -29.993 1.00 48.25 443 PRO A CA 1
ATOM 3414 C C . PRO A 1 443 ? 30.133 31.948 -28.949 1.00 48.25 443 PRO A C 1
ATOM 3416 O O . PRO A 1 443 ? 29.894 30.744 -28.836 1.00 48.25 443 PRO A O 1
ATOM 3419 N N . GLU A 1 444 ? 31.077 32.576 -28.246 1.00 40.41 444 GLU A N 1
ATOM 3420 C CA . GLU A 1 444 ? 31.758 31.962 -27.109 1.00 40.41 444 GLU A CA 1
ATOM 3421 C C . GLU A 1 444 ? 30.701 31.362 -26.168 1.00 40.41 444 GLU A C 1
ATOM 3423 O O . GLU A 1 444 ? 29.704 32.036 -25.870 1.00 40.41 444 GLU A O 1
ATOM 3428 N N . PRO A 1 445 ? 30.875 30.120 -25.677 1.00 48.88 445 PRO A N 1
ATOM 3429 C CA . PRO A 1 445 ? 30.120 29.681 -24.521 1.00 48.88 445 PRO A CA 1
ATOM 3430 C C . PRO A 1 445 ? 30.529 30.603 -23.374 1.00 48.88 445 PRO A C 1
ATOM 3432 O O . PRO A 1 445 ? 31.671 30.579 -22.915 1.00 48.88 445 PRO A O 1
ATOM 3435 N N . GLN A 1 446 ? 29.609 31.477 -22.966 1.00 36.94 446 GLN A N 1
ATOM 3436 C CA . GLN A 1 446 ? 29.815 32.300 -21.786 1.00 36.94 446 GLN A CA 1
ATOM 3437 C C . GLN A 1 446 ? 30.171 31.377 -20.614 1.00 36.94 446 GLN A C 1
ATOM 3439 O O . GLN A 1 446 ? 29.535 30.328 -20.473 1.00 36.94 446 GLN A O 1
ATOM 3444 N N . PRO A 1 447 ? 31.152 31.736 -19.767 1.00 45.19 447 PRO A N 1
ATOM 3445 C CA . PRO A 1 447 ? 31.280 31.075 -18.483 1.00 45.19 447 PRO A CA 1
ATOM 3446 C C . PRO A 1 447 ? 29.934 31.235 -17.779 1.00 45.19 447 PRO A C 1
ATOM 3448 O O . PRO A 1 447 ? 29.458 32.360 -17.604 1.00 45.19 447 PRO A O 1
ATOM 3451 N N . GLU A 1 448 ? 29.295 30.114 -17.440 1.00 41.50 448 GLU A N 1
ATOM 3452 C CA . GLU A 1 448 ? 28.136 30.133 -16.559 1.00 41.50 448 GLU A CA 1
ATOM 3453 C C . GLU A 1 448 ? 28.500 30.993 -15.349 1.00 41.50 448 GLU A C 1
ATOM 3455 O O . GLU A 1 448 ? 29.512 30.772 -14.675 1.00 41.50 448 GLU A O 1
ATOM 3460 N N . ALA A 1 449 ? 27.708 32.044 -15.144 1.00 43.81 449 ALA A N 1
ATOM 3461 C CA . ALA A 1 449 ? 27.832 32.908 -13.992 1.00 43.81 449 ALA A CA 1
ATOM 3462 C C . ALA A 1 449 ? 27.857 32.044 -12.716 1.00 43.81 449 ALA A C 1
ATOM 3464 O O . ALA A 1 449 ? 27.150 31.031 -12.657 1.00 43.81 449 ALA A O 1
ATOM 3465 N N . PRO A 1 450 ? 28.626 32.432 -11.679 1.00 54.25 450 PRO A N 1
ATOM 3466 C CA . PRO A 1 450 ? 28.548 31.773 -10.378 1.00 54.25 450 PRO A CA 1
ATOM 3467 C C . PRO A 1 450 ? 27.076 31.691 -9.945 1.00 54.25 450 PRO A C 1
ATOM 3469 O O . PRO A 1 450 ? 26.311 32.603 -10.281 1.00 54.25 450 PRO A O 1
ATOM 3472 N N . PRO A 1 451 ? 26.663 30.618 -9.241 1.00 44.75 451 PRO A N 1
ATOM 3473 C CA . PRO A 1 451 ? 25.258 30.318 -9.003 1.00 44.75 451 PRO A CA 1
ATOM 3474 C C . PRO A 1 451 ? 24.565 31.549 -8.426 1.00 44.75 451 PRO A C 1
ATOM 3476 O O . PRO A 1 451 ? 24.818 31.960 -7.294 1.00 44.75 451 PRO A O 1
ATOM 3479 N N . SER A 1 452 ? 23.720 32.169 -9.249 1.00 36.88 452 SER A N 1
ATOM 3480 C CA . SER A 1 452 ? 22.828 33.227 -8.797 1.00 36.88 452 SER A CA 1
ATOM 3481 C C . SER A 1 452 ? 21.878 32.605 -7.774 1.00 36.88 452 SER A C 1
ATOM 3483 O O . SER A 1 452 ? 21.461 31.456 -7.961 1.00 36.88 452 SER A O 1
ATOM 3485 N N . PRO A 1 453 ? 21.564 33.307 -6.674 1.00 48.75 453 PRO A N 1
ATOM 3486 C CA . PRO A 1 453 ? 20.742 32.742 -5.624 1.00 48.75 453 PRO A CA 1
ATOM 3487 C C . PRO A 1 453 ? 19.379 32.388 -6.220 1.00 48.75 453 PRO A C 1
ATOM 3489 O O . PRO A 1 453 ? 18.773 33.202 -6.910 1.00 48.75 453 PRO A O 1
ATOM 3492 N N . ASN A 1 454 ? 18.998 31.130 -5.996 1.00 44.69 454 ASN A N 1
ATOM 3493 C CA . ASN A 1 454 ? 17.671 30.524 -6.063 1.00 44.69 454 ASN A CA 1
ATOM 3494 C C . ASN A 1 454 ? 16.577 31.395 -6.726 1.00 44.69 454 ASN A C 1
ATOM 3496 O O . ASN A 1 454 ? 16.238 32.437 -6.162 1.00 44.69 454 ASN A O 1
ATOM 3500 N N . PRO A 1 455 ? 15.961 30.995 -7.859 1.00 44.22 455 PRO A N 1
ATOM 3501 C CA . PRO A 1 455 ? 14.789 31.714 -8.340 1.00 44.22 455 PRO A CA 1
ATOM 3502 C C . PRO A 1 455 ? 13.724 31.647 -7.240 1.00 44.22 455 PRO A C 1
ATOM 3504 O O . PRO A 1 455 ? 13.263 30.552 -6.918 1.00 44.22 455 PRO A O 1
ATOM 3507 N N . GLU A 1 456 ? 13.378 32.793 -6.638 1.00 55.50 456 GLU A N 1
ATOM 3508 C CA . GLU A 1 456 ? 12.253 32.922 -5.704 1.00 55.50 456 GLU A CA 1
ATOM 3509 C C . GLU A 1 456 ? 11.025 32.323 -6.390 1.00 55.50 456 GLU A C 1
ATOM 3511 O O . GLU A 1 456 ? 10.419 32.912 -7.289 1.00 55.50 456 GLU A O 1
ATOM 3516 N N . ARG A 1 457 ? 10.709 31.083 -6.026 1.00 58.25 457 ARG A N 1
ATOM 3517 C CA . ARG A 1 457 ? 9.639 30.314 -6.636 1.00 58.25 457 ARG A CA 1
ATOM 3518 C C . ARG A 1 457 ? 8.363 30.830 -5.990 1.00 58.25 457 ARG A C 1
ATOM 3520 O O . ARG A 1 457 ? 8.014 30.399 -4.902 1.00 58.25 457 ARG A O 1
ATOM 3527 N N . SER A 1 458 ? 7.675 31.790 -6.599 1.00 51.12 458 SER A N 1
ATOM 3528 C CA . SER A 1 458 ? 6.378 32.202 -6.063 1.00 51.12 458 SER A CA 1
ATOM 3529 C C . SER A 1 458 ? 5.343 31.107 -6.331 1.00 51.12 458 SER A C 1
ATOM 3531 O O . SER A 1 458 ? 5.171 30.641 -7.462 1.00 51.12 458 SER A O 1
ATOM 3533 N N . ARG A 1 459 ? 4.654 30.654 -5.280 1.00 68.81 459 ARG A N 1
ATOM 3534 C CA . ARG A 1 459 ? 3.464 29.810 -5.418 1.00 68.81 459 ARG A CA 1
ATOM 3535 C C . ARG A 1 459 ? 2.246 30.727 -5.510 1.00 68.81 459 ARG A C 1
ATOM 3537 O O . ARG A 1 459 ? 1.997 31.540 -4.625 1.00 68.81 459 ARG A O 1
ATOM 3544 N N . LYS A 1 460 ? 1.481 30.605 -6.595 1.00 67.81 460 LYS A N 1
ATOM 3545 C CA . LYS A 1 460 ? 0.174 31.262 -6.730 1.00 67.81 460 LYS A CA 1
ATOM 3546 C C . LYS A 1 460 ? -0.883 30.323 -6.176 1.00 67.81 460 LYS A C 1
ATOM 3548 O O . LYS A 1 460 ? -1.257 29.360 -6.844 1.00 67.81 460 LYS A O 1
ATOM 3553 N N . VAL A 1 461 ? -1.330 30.575 -4.950 1.00 76.69 461 VAL A N 1
ATOM 3554 C CA . VAL A 1 461 ? -2.429 29.816 -4.348 1.00 76.69 461 VAL A CA 1
ATOM 3555 C C . VAL A 1 461 ? -3.730 30.500 -4.754 1.00 76.69 461 VAL A C 1
ATOM 3557 O O . VAL A 1 461 ? -3.971 31.655 -4.401 1.00 76.69 461 VAL A O 1
ATOM 3560 N N . LYS A 1 462 ? -4.548 29.800 -5.549 1.00 73.50 462 LYS A N 1
ATOM 3561 C CA . LYS A 1 462 ? -5.901 30.240 -5.901 1.00 73.50 462 LYS A CA 1
ATOM 3562 C C . LYS A 1 462 ? -6.884 29.554 -4.969 1.00 73.50 462 LYS A C 1
ATOM 3564 O O . LYS A 1 462 ? -7.128 28.358 -5.115 1.00 73.50 462 LYS A O 1
ATOM 3569 N N . THR A 1 463 ? -7.438 30.304 -4.027 1.00 71.50 463 THR A N 1
ATOM 3570 C CA . THR A 1 463 ? -8.513 29.804 -3.170 1.00 71.50 463 THR A CA 1
ATOM 3571 C C . THR A 1 463 ? -9.833 30.257 -3.771 1.00 71.50 463 THR A C 1
ATOM 3573 O O . THR A 1 463 ? -10.096 31.457 -3.876 1.00 71.50 463 THR A O 1
ATOM 3576 N N . ILE A 1 464 ? -10.637 29.289 -4.203 1.00 74.06 464 ILE A N 1
ATOM 3577 C CA . ILE A 1 464 ? -11.994 29.513 -4.699 1.00 74.06 464 ILE A CA 1
ATOM 3578 C C . ILE A 1 464 ? -12.925 29.215 -3.530 1.00 74.06 464 ILE A C 1
ATOM 3580 O O . ILE A 1 464 ? -12.946 28.089 -3.034 1.00 74.06 464 ILE A O 1
ATOM 3584 N N . VAL A 1 465 ? -13.644 30.230 -3.057 1.00 74.88 465 VAL A N 1
ATOM 3585 C CA . VAL A 1 465 ? -14.695 30.047 -2.053 1.00 74.88 465 VAL A CA 1
ATOM 3586 C C . VAL A 1 465 ? -16.021 30.051 -2.796 1.00 74.88 465 VAL A C 1
ATOM 3588 O O . VAL A 1 465 ? -16.437 31.082 -3.327 1.00 74.88 465 VAL A O 1
ATOM 3591 N N . GLU A 1 466 ? -16.646 28.879 -2.870 1.00 77.88 466 GLU A N 1
ATOM 3592 C CA . GLU A 1 466 ? -17.978 28.700 -3.443 1.00 77.88 466 GLU A CA 1
ATOM 3593 C C . GLU A 1 466 ? -19.002 28.611 -2.312 1.00 77.88 466 GLU A C 1
ATOM 3595 O O . GLU A 1 466 ? -18.896 27.762 -1.425 1.00 77.88 466 GLU A O 1
ATOM 3600 N N . GLU A 1 467 ? -20.000 29.491 -2.340 1.00 72.12 467 GLU A N 1
ATOM 3601 C CA . GLU A 1 467 ? -21.133 29.425 -1.421 1.00 72.12 467 GLU A CA 1
ATOM 3602 C C . GLU A 1 467 ? -22.250 28.598 -2.068 1.00 72.12 467 GLU A C 1
ATOM 3604 O O . GLU A 1 467 ? -22.813 28.959 -3.112 1.00 72.12 467 GLU A O 1
ATOM 3609 N N . LEU A 1 468 ? -22.533 27.448 -1.456 1.00 76.00 468 LEU A N 1
ATOM 3610 C CA . LEU A 1 468 ? -23.537 26.491 -1.904 1.00 76.00 468 LEU A CA 1
ATOM 3611 C C . LEU A 1 468 ? -24.789 26.627 -1.037 1.00 76.00 468 LEU A C 1
ATOM 3613 O O . LEU A 1 468 ? -24.735 26.409 0.172 1.00 76.00 468 LEU A O 1
ATOM 3617 N N . VAL A 1 469 ? -25.929 26.902 -1.668 1.00 61.41 469 VAL A N 1
ATOM 3618 C CA . VAL A 1 469 ? -27.255 26.741 -1.055 1.00 61.41 469 VAL A CA 1
ATOM 3619 C C . VAL A 1 469 ? -28.027 25.746 -1.921 1.00 61.41 469 VAL A C 1
ATOM 3621 O O . VAL A 1 469 ? -28.083 25.897 -3.141 1.00 61.41 469 VAL A O 1
ATOM 3624 N N . ASP A 1 470 ? -28.544 24.677 -1.311 1.00 58.84 470 ASP A N 1
ATOM 3625 C CA . ASP A 1 470 ? -29.298 23.599 -1.977 1.00 58.84 470 ASP A CA 1
ATOM 3626 C C . ASP A 1 470 ? -28.599 22.973 -3.202 1.00 58.84 470 ASP A C 1
ATOM 3628 O O . ASP A 1 470 ? -29.216 22.664 -4.223 1.00 58.84 470 ASP A O 1
ATOM 3632 N N . GLY A 1 471 ? -27.276 22.788 -3.123 1.00 72.94 471 GLY A N 1
ATOM 3633 C CA . GLY A 1 471 ? -26.500 22.107 -4.166 1.00 72.94 471 GLY A CA 1
ATOM 3634 C C . GLY A 1 471 ? -26.309 22.907 -5.461 1.00 72.94 471 GLY A C 1
ATOM 3635 O O . GLY A 1 471 ? -25.848 22.348 -6.457 1.00 72.94 471 GLY A O 1
ATOM 3636 N N . LYS A 1 472 ? -26.626 24.210 -5.464 1.00 62.50 472 LYS A N 1
ATOM 3637 C CA . LYS A 1 472 ? -26.312 25.143 -6.556 1.00 62.50 472 LYS A CA 1
ATOM 3638 C C . LYS A 1 472 ? -25.392 26.255 -6.050 1.00 62.50 472 LYS A C 1
ATOM 3640 O O . LYS A 1 472 ? -25.641 26.843 -5.003 1.00 62.50 472 LYS A O 1
ATOM 3645 N N . VAL A 1 473 ? -24.329 26.539 -6.803 1.00 76.19 473 VAL A N 1
ATOM 3646 C CA . VAL A 1 473 ? -23.356 27.598 -6.484 1.00 76.19 473 VAL A CA 1
ATOM 3647 C C . VAL A 1 473 ? -24.000 28.957 -6.769 1.00 76.19 473 VAL A C 1
ATOM 3649 O O . VAL A 1 473 ? -24.325 29.250 -7.921 1.00 76.19 473 VAL A O 1
ATOM 3652 N N . VAL A 1 474 ? -24.231 29.762 -5.729 1.00 71.38 474 VAL A N 1
ATOM 3653 C CA . VAL A 1 474 ? -24.897 31.079 -5.842 1.00 71.38 474 VAL A CA 1
ATOM 3654 C C . VAL A 1 474 ? -23.876 32.223 -5.885 1.00 71.38 474 VAL A C 1
ATOM 3656 O O . VAL A 1 474 ? -24.156 33.278 -6.451 1.00 71.38 474 VAL A O 1
ATOM 3659 N N . SER A 1 475 ? -22.666 32.005 -5.366 1.00 64.81 475 SER A N 1
ATOM 3660 C CA . SER A 1 475 ? -21.567 32.973 -5.392 1.00 64.81 475 SER A CA 1
ATOM 3661 C C . SER A 1 475 ? -20.219 32.253 -5.464 1.00 64.81 475 SER A C 1
ATOM 3663 O O . SER A 1 475 ? -20.022 31.240 -4.792 1.00 64.81 475 SER A O 1
ATOM 3665 N N . SER A 1 476 ? -19.300 32.767 -6.286 1.00 70.19 476 SER A N 1
ATOM 3666 C CA . SER A 1 476 ? -17.924 32.274 -6.414 1.00 70.19 476 SER A CA 1
ATOM 3667 C C . SER A 1 476 ? -16.967 33.461 -6.362 1.00 70.19 476 SER A C 1
ATOM 3669 O O . SER A 1 476 ? -16.934 34.273 -7.289 1.00 70.19 476 SER A O 1
ATOM 3671 N N . GLU A 1 477 ? -16.164 33.545 -5.303 1.00 70.88 477 GLU A N 1
ATOM 3672 C CA . GLU A 1 477 ? -15.109 34.552 -5.158 1.00 70.88 477 GLU A CA 1
ATOM 3673 C C . GLU A 1 477 ? -13.734 33.878 -5.282 1.00 70.88 477 GLU A C 1
ATOM 3675 O O . GLU A 1 477 ? -13.423 32.922 -4.567 1.00 70.88 477 GLU A O 1
ATOM 3680 N N . VAL A 1 478 ? -12.901 34.375 -6.203 1.00 70.81 478 VAL A N 1
ATOM 3681 C CA . VAL A 1 478 ? -11.538 33.872 -6.426 1.00 70.81 478 VAL A CA 1
ATOM 3682 C C . VAL A 1 478 ? -10.550 34.850 -5.808 1.00 70.81 478 VAL A C 1
ATOM 3684 O O . VAL A 1 478 ? -10.421 35.982 -6.274 1.00 70.81 478 VAL A O 1
ATOM 3687 N N . LYS A 1 479 ? -9.831 34.408 -4.773 1.00 64.38 479 LYS A N 1
ATOM 3688 C CA . LYS A 1 479 ? -8.729 35.170 -4.175 1.00 64.38 479 LYS A CA 1
ATOM 3689 C C . LYS A 1 479 ? -7.409 34.539 -4.588 1.00 64.38 479 LYS A C 1
ATOM 3691 O O . LYS A 1 479 ? -7.130 33.383 -4.271 1.00 64.38 479 LYS A O 1
ATOM 3696 N N . GLU A 1 480 ? -6.614 35.307 -5.327 1.00 72.38 480 GLU A N 1
ATOM 3697 C CA . GLU A 1 480 ? -5.261 34.926 -5.722 1.00 72.38 480 GLU A CA 1
ATOM 3698 C C . GLU A 1 480 ? -4.267 35.592 -4.774 1.00 72.38 480 GLU A C 1
ATOM 3700 O O . GLU A 1 480 ? -4.181 36.818 -4.717 1.00 72.38 480 GLU A O 1
ATOM 3705 N N . VAL A 1 481 ? -3.525 34.781 -4.021 1.00 71.38 481 VAL A N 1
ATOM 3706 C CA . VAL A 1 481 ? -2.433 35.258 -3.170 1.00 71.38 481 VAL A CA 1
ATOM 3707 C C . VAL A 1 481 ? -1.132 34.693 -3.720 1.00 71.38 481 VAL A C 1
ATOM 3709 O O . VAL A 1 481 ? -0.980 33.483 -3.906 1.00 71.38 481 VAL A O 1
ATOM 3712 N N . GLU A 1 482 ? -0.208 35.595 -4.033 1.00 68.31 482 GLU A N 1
ATOM 3713 C CA . GLU A 1 482 ? 1.114 35.259 -4.543 1.00 68.31 482 GLU A CA 1
ATOM 3714 C C . GLU A 1 482 ? 2.093 35.253 -3.368 1.00 68.31 482 GLU A C 1
ATOM 3716 O O . GLU A 1 482 ? 2.438 36.295 -2.816 1.00 68.31 482 GLU A O 1
ATOM 3721 N N . GLU A 1 483 ? 2.490 34.056 -2.944 1.00 67.44 483 GLU A N 1
ATOM 3722 C CA . GLU A 1 483 ? 3.392 33.857 -1.814 1.00 67.44 483 GLU A CA 1
ATOM 3723 C C . GLU A 1 483 ? 4.773 33.479 -2.348 1.00 67.44 483 GLU A C 1
ATOM 3725 O O . GLU A 1 483 ? 4.907 32.568 -3.171 1.00 67.44 483 GLU A O 1
ATOM 3730 N N . LYS A 1 484 ? 5.806 34.199 -1.912 1.00 64.38 484 LYS A N 1
ATOM 3731 C CA . LYS A 1 484 ? 7.198 33.883 -2.245 1.00 64.38 484 LYS A CA 1
ATOM 3732 C C . LYS A 1 484 ? 7.673 32.736 -1.345 1.00 64.38 484 LYS A C 1
ATOM 3734 O O . LYS A 1 484 ? 7.523 32.851 -0.132 1.00 64.38 484 LYS A O 1
ATOM 3739 N N . LEU A 1 485 ? 8.178 31.644 -1.935 1.00 55.09 485 LEU A N 1
ATOM 3740 C CA . LEU A 1 485 ? 8.760 30.504 -1.205 1.00 55.09 485 LEU A CA 1
ATOM 3741 C C . LEU A 1 485 ? 10.187 30.779 -0.741 1.00 55.09 485 LEU A C 1
ATOM 3743 O O . LEU A 1 485 ? 10.961 31.343 -1.550 1.00 55.09 485 LEU A O 1
#

Mean predicted aligned error: 24.61 Å

Organism: Lepisosteus oculatus (NCBI:txid7918)

Foldseek 3Di:
DDDDDDDDDDDDDPPPPPPDDDPPPDDDDDPDDPPDDDDDDDDDPDDDDDDDDDDDDDDDDDDDDDDDDDDDDDDDDPDDVVVVVVVVVVVVVVVVVVVVVVVVVVVVVVVVVVVVCCVVVVPPPPPCVVVVVVVVVVVVVVVVVVVVVVVVVVVVVVVVVVVVVVVVVVVVVVVVVVVVVVVVVVVVVVVVVVVVVVVVVVVVVVVVVVVVVVVVVVVVVVVVVVVVVCVVPDDPDDPDDPDDPVVVVVVVVVVVVVVVVVVVVVVVVVVVVVVVPDDDDDDDDDDDDDDDDDDDPPVVVVVVVVVVVVVVVVVVVVVVVVVVVVVVVVVVVVVVVVVVVVVVVVVVVVVVVVVVVVVVVVVVVVVVVVVVVVVVVVVVVVVVVVVVVVVVVVVVVVVVVVVVVVVVVVVVVVVVVVVCVVVVPDDPDDDPDDPPPDPPPDPPPPDDDDDDPDDQDWDWDWDWDFDDDPNDGPDIDTDTDTHGD

Sequence (485 aa):
MSVYSLPEPAYPMPERFSQLIKPSSRLSSLTGLVRKASSLGGITPTTRISTSSLSMPLTLYGGGGGGGSSAGSCSSLIGADGKATMQNLNDRLAAYLEKVRSLEAANGELERKIREWYEKRAPVARDYSAYEKTIAGLRKQIGAMTQMNAKIILQIDNARLASDDFKVKYEAELALRQSVEADVVGLRRVLDDLTLTRSALEAQVEALQEELIYLKKNHQEALLVLRSQLGGQVSVEVDAAPQQDLMEVLDEIRAQYEGIAEKNRRDMEGWYKGKVRLPARGDGPAAGTLCAWPRNLTTFCSSEIALLSLSPQFDVLSQQVSVSTEALQSSKSEISELKRAIQGLEIELQSLLSLKSALEDNLAETESSYSAQLTKLQSQVTQLETELGRVRVDTERQSSEYQMLLDIKTRLEMEIAEYRRLLDGEDVGLKSKDLIMICIPPPEPQPEAPPSPNPERSRKVKTIVEELVDGKVVSSEVKEVEEKL

Secondary structure (DSSP, 8-state):
----------PPPPS---SS----------------------------------------------------------SSHHHHHHHHHHHHHHHHHHHHHHHHHHHHHHHHHHHHHHHHTS-----THHHHHHHHHHHHHHHHHHHHHHHHHHHHHHHHHHHHHHHHHHHHHHHHHHHHHHHHHHHHHHHHHHHHHHHHHHHHHHHHHHHHHHHHHHHHHHHHHHHHHHTTS------------HHHHHHHHHHHHHHHHHHHHHHHHHHHHHHTS---------------PPP--HHHHHHHHHHHHHHHHHHHHHHHHHHHHHHHHHHHHHHHHHHHHHHHHHHHHHHHHHHHHHHHHHHHHHHHHHHHHHHHHHHHHHHHHHHHHHHHHHHHHHHHHHHHHHHHHHHHHHHHHHHHHHHTT--S-----S------PPPP-PPPPS-------EEEEEEEEEEEETTEEEEEEEEEEEEE-

Solvent-accessible surface area (backbone atoms only — not comparable to full-atom values): 30152 Å² total; per-residue (Å²): 136,86,88,78,89,79,83,85,83,85,75,82,77,77,96,78,78,92,81,83,78,77,81,83,87,69,79,97,78,87,86,82,82,85,79,83,79,78,91,77,76,89,74,78,89,77,84,82,80,82,81,88,74,90,82,81,86,86,82,88,78,89,81,89,86,87,85,85,90,85,92,83,88,88,82,89,83,88,84,67,54,72,61,54,49,52,47,53,50,50,52,50,48,49,52,48,50,52,49,48,54,53,48,51,53,52,47,52,52,48,53,49,50,50,51,55,49,50,64,74,61,47,77,75,76,73,80,54,65,66,58,52,53,53,52,50,50,52,53,51,50,52,51,51,52,50,53,52,50,54,52,51,52,53,51,51,53,51,53,47,53,53,50,52,56,49,49,55,51,50,54,52,51,50,52,52,51,52,51,52,52,52,49,53,55,49,52,50,50,54,50,52,53,51,52,53,52,48,53,53,51,52,52,51,50,51,52,53,51,51,51,51,53,51,52,52,50,51,49,54,52,50,49,50,52,49,50,54,64,52,64,74,56,84,76,86,77,75,87,72,71,86,71,78,57,63,64,61,57,50,49,52,52,47,51,52,50,52,51,51,50,53,47,52,50,51,51,48,52,49,51,48,57,55,67,74,61,76,80,87,84,81,89,86,81,84,84,88,79,90,80,88,84,83,92,68,78,71,67,59,55,55,56,50,54,51,51,65,61,46,48,62,55,51,50,52,50,51,50,51,50,50,55,53,48,51,54,51,50,51,51,49,50,51,55,52,50,52,50,51,52,50,54,52,53,51,51,52,49,53,51,52,52,53,51,48,51,54,52,52,51,52,49,53,51,51,53,52,54,51,52,53,52,51,53,52,52,52,54,51,52,54,49,51,52,49,52,52,51,50,51,51,54,52,48,53,52,49,52,54,54,50,50,56,51,49,56,50,47,55,51,51,52,50,52,51,50,51,51,48,50,66,72,68,62,73,70,96,70,88,72,90,84,85,82,85,76,76,83,72,75,73,81,73,82,71,79,78,70,75,85,69,81,70,82,70,52,60,48,75,49,74,50,72,53,68,47,69,60,94,88,42,78,79,45,78,51,78,48,77,48,80,43,77,97

pLDDT: mean 72.5, std 23.47, range [27.19, 98.44]

InterPro domains:
  IPR002957 Keratin, type I [PR01248] (159-172)
  IPR002957 Keratin, type I [PR01248] (180-203)
  IPR002957 Keratin, type I [PR01248] (234-254)
  IPR002957 Keratin, type I [PR01248] (331-357)
  IPR002957 Keratin, type I [PTHR23239] (47-476)
  IPR039008 Intermediate filament, rod domain [PF00038] (82-276)
  IPR039008 Intermediate filament, rod domain [PF00038] (313-427)
  IPR039008 Intermediate filament, rod domain [PS51842] (82-430)
  IPR039008 Intermediate filament, rod domain [SM01391] (81-429)

Radius of gyration: 72.2 Å; Cα contacts (8 Å, |Δi|>4): 49; chains: 1; bounding box: 117×114×223 Å